Protein AF-0000000076711179 (afdb_homodimer)

Structure (mmCIF, N/CA/C/O backbone):
data_AF-0000000076711179-model_v1
#
loop_
_entity.id
_entity.type
_entity.pdbx_description
1 polymer 'BAR domain-containing protein'
#
loop_
_atom_site.group_PDB
_atom_site.id
_atom_site.type_symbol
_atom_site.label_atom_id
_atom_site.label_alt_id
_atom_site.label_comp_id
_atom_site.label_asym_id
_atom_site.label_entity_id
_atom_site.label_seq_id
_atom_site.pdbx_PDB_ins_code
_atom_site.Cartn_x
_atom_site.Cartn_y
_atom_site.Cartn_z
_atom_site.occupancy
_atom_site.B_iso_or_equiv
_atom_site.auth_seq_id
_atom_site.auth_comp_id
_atom_site.auth_asym_id
_atom_site.auth_atom_id
_atom_site.pdbx_PDB_model_num
ATOM 1 N N . MET A 1 1 ? -13.992 44.156 12.234 1 73.25 1 MET A N 1
ATOM 2 C CA . MET A 1 1 ? -12.758 43.438 12.578 1 73.25 1 MET A CA 1
ATOM 3 C C . MET A 1 1 ? -11.602 43.938 11.703 1 73.25 1 MET A C 1
ATOM 5 O O . MET A 1 1 ? -11.805 44.312 10.547 1 73.25 1 MET A O 1
ATOM 9 N N . ASN A 1 2 ? -10.422 44.125 12.219 1 85.12 2 ASN A N 1
ATOM 10 C CA . ASN A 1 2 ? -9.195 44.594 11.586 1 85.12 2 ASN A CA 1
ATOM 11 C C . ASN A 1 2 ? -8.781 43.688 10.414 1 85.12 2 ASN A C 1
ATOM 13 O O . ASN A 1 2 ? -8.875 42.469 10.5 1 85.12 2 ASN A O 1
ATOM 17 N N . PRO A 1 3 ? -8.703 44.281 9.242 1 90.44 3 PRO A N 1
ATOM 18 C CA . PRO A 1 3 ? -8.32 43.531 8.039 1 90.44 3 PRO A CA 1
ATOM 19 C C . PRO A 1 3 ? -7.133 42.625 8.281 1 90.44 3 PRO A C 1
ATOM 21 O O . PRO A 1 3 ? -7.074 41.531 7.703 1 90.44 3 PRO A O 1
ATOM 24 N N . GLU A 1 4 ? -6.277 43.031 9.109 1 91.69 4 GLU A N 1
ATOM 25 C CA . GLU A 1 4 ? -5.113 42.188 9.414 1 91.69 4 GLU A CA 1
ATOM 26 C C . GLU A 1 4 ? -5.523 40.906 10.125 1 91.69 4 GLU A C 1
ATOM 28 O O . GLU A 1 4 ? -4.961 39.844 9.859 1 91.69 4 GLU A O 1
ATOM 33 N N . PHE A 1 5 ? -6.453 41.062 10.984 1 93.5 5 PHE A N 1
ATOM 34 C CA . PHE A 1 5 ? -6.977 39.906 11.711 1 93.5 5 PHE A CA 1
ATOM 35 C C . PHE A 1 5 ? -7.621 38.906 10.75 1 93.5 5 PHE A C 1
ATOM 37 O O . PHE A 1 5 ? -7.363 37.719 10.836 1 93.5 5 PHE A O 1
ATOM 44 N N . ILE A 1 6 ? -8.367 39.375 9.812 1 93.12 6 ILE A N 1
ATOM 45 C CA . ILE A 1 6 ? -9.062 38.562 8.836 1 93.12 6 ILE A CA 1
ATOM 46 C C . ILE A 1 6 ? -8.039 37.812 7.973 1 93.12 6 ILE A C 1
ATOM 48 O O . ILE A 1 6 ? -8.211 36.625 7.672 1 93.12 6 ILE A O 1
ATOM 52 N N . GLU A 1 7 ? -7.047 38.469 7.605 1 95.38 7 GLU A N 1
ATOM 53 C CA . GLU A 1 7 ? -5.996 37.875 6.793 1 95.38 7 GLU A CA 1
ATOM 54 C C . GLU A 1 7 ? -5.285 36.75 7.547 1 95.38 7 GLU A C 1
ATOM 56 O O . GLU A 1 7 ? -4.965 35.719 6.969 1 95.38 7 GLU A O 1
ATOM 61 N N . LEU A 1 8 ? -5.047 37 8.852 1 95.94 8 LEU A N 1
ATOM 62 C CA . LEU A 1 8 ? -4.395 36 9.672 1 95.94 8 LEU A CA 1
ATOM 63 C C . LEU A 1 8 ? -5.254 34.75 9.773 1 95.94 8 LEU A C 1
ATOM 65 O O . LEU A 1 8 ? -4.742 33.625 9.695 1 95.94 8 LEU A O 1
ATOM 69 N N . VAL A 1 9 ? -6.504 34.938 9.906 1 95.81 9 VAL A N 1
ATOM 70 C CA . VAL A 1 9 ? -7.441 33.812 10.008 1 95.81 9 VAL A CA 1
ATOM 71 C C . VAL A 1 9 ? -7.453 33.031 8.695 1 95.81 9 VAL A C 1
ATOM 73 O O . VAL A 1 9 ? -7.383 31.812 8.703 1 95.81 9 VAL A O 1
ATOM 76 N N . GLU A 1 10 ? -7.52 33.719 7.629 1 96.38 10 GLU A N 1
ATOM 77 C CA . GLU A 1 10 ? -7.547 33.094 6.316 1 96.38 10 GLU A CA 1
ATOM 78 C C . GLU A 1 10 ? -6.266 32.281 6.062 1 96.38 10 GLU A C 1
ATOM 80 O O . GLU A 1 10 ? -6.312 31.188 5.516 1 96.38 10 GLU A O 1
ATOM 85 N N . ARG A 1 11 ? -5.172 32.844 6.445 1 96.62 11 ARG A N 1
ATOM 86 C CA . ARG A 1 11 ? -3.889 32.156 6.289 1 96.62 11 ARG A CA 1
ATOM 87 C C . ARG A 1 11 ? -3.848 30.875 7.105 1 96.62 11 ARG A C 1
ATOM 89 O O . ARG A 1 11 ? -3.352 29.844 6.633 1 96.62 11 ARG A O 1
ATOM 96 N N . TYR A 1 12 ? -4.344 31.016 8.258 1 97.06 12 TYR A N 1
ATOM 97 C CA . TYR A 1 12 ? -4.371 29.859 9.141 1 97.06 12 TYR A CA 1
ATOM 98 C C . TYR A 1 12 ? -5.242 28.75 8.562 1 97.06 12 TYR A C 1
ATOM 100 O O . TYR A 1 12 ? -4.848 27.578 8.555 1 97.06 12 TYR A O 1
ATOM 108 N N . ASP A 1 13 ? -6.352 29.094 8.031 1 96.62 13 ASP A N 1
ATOM 109 C CA . ASP A 1 13 ? -7.289 28.125 7.465 1 96.62 13 ASP A CA 1
ATOM 110 C C . ASP A 1 13 ? -6.746 27.531 6.168 1 96.62 13 ASP A C 1
ATOM 112 O O . ASP A 1 13 ? -6.898 26.328 5.914 1 96.62 13 ASP A O 1
ATOM 116 N N . THR A 1 14 ? -6.141 28.344 5.379 1 97.19 14 THR A N 1
ATOM 117 C CA . THR A 1 14 ? -5.543 27.859 4.141 1 97.19 14 THR A CA 1
ATOM 118 C C . THR A 1 14 ? -4.406 26.891 4.43 1 97.19 14 THR A C 1
ATOM 120 O O . THR A 1 14 ? -4.273 25.859 3.756 1 97.19 14 THR A O 1
ATOM 123 N N . TYR A 1 15 ? -3.65 27.219 5.453 1 97.88 15 TYR A N 1
ATOM 124 C CA . TYR A 1 15 ? -2.561 26.328 5.828 1 97.88 15 TYR A CA 1
ATOM 125 C C . TYR A 1 15 ? -3.1 24.984 6.32 1 97.88 15 TYR A C 1
ATOM 127 O O . TYR A 1 15 ? -2.518 23.938 6.043 1 97.88 15 TYR A O 1
ATOM 135 N N . LYS A 1 16 ? -4.176 25.078 7.047 1 97.25 16 LYS A N 1
ATOM 136 C CA . LYS A 1 16 ? -4.797 23.844 7.539 1 97.25 16 LYS A CA 1
ATOM 137 C C . LYS A 1 16 ? -5.156 22.906 6.391 1 97.25 16 LYS A C 1
ATOM 139 O O . LYS A 1 16 ? -4.93 21.703 6.473 1 97.25 16 LYS A O 1
ATOM 144 N N . GLN A 1 17 ? -5.699 23.422 5.371 1 96.25 17 GLN A N 1
ATOM 145 C CA . GLN A 1 17 ? -6.066 22.625 4.207 1 96.25 17 GLN A CA 1
ATOM 146 C C . GLN A 1 17 ? -4.84 21.984 3.566 1 96.25 17 GLN A C 1
ATOM 148 O O . GLN A 1 17 ? -4.863 20.812 3.201 1 96.25 17 GLN A O 1
ATOM 153 N N . CYS A 1 18 ? -3.84 22.766 3.482 1 97.19 18 CYS A N 1
ATOM 154 C CA . CYS A 1 18 ? -2.582 22.281 2.93 1 97.19 18 CYS A CA 1
ATOM 155 C C . CYS A 1 18 ? -1.985 21.188 3.807 1 97.19 18 CYS A C 1
ATOM 157 O O . CYS A 1 18 ? -1.61 20.125 3.311 1 97.19 18 CYS A O 1
ATOM 159 N N . ALA A 1 19 ? -1.938 21.453 5.082 1 97.25 19 ALA A N 1
ATOM 160 C CA . ALA A 1 19 ? -1.352 20.5 6.027 1 97.25 19 ALA A CA 1
ATOM 161 C C . ALA A 1 19 ? -2.143 19.203 6.059 1 97.25 19 ALA A C 1
ATOM 163 O O . ALA A 1 19 ? -1.56 18.109 6.16 1 97.25 19 ALA A O 1
ATOM 164 N N . ASP A 1 20 ? -3.465 19.312 5.938 1 95.19 20 ASP A N 1
ATOM 165 C CA . ASP A 1 20 ? -4.32 18.125 5.938 1 95.19 20 ASP A CA 1
ATOM 166 C C . ASP A 1 20 ? -4.008 17.234 4.746 1 95.19 20 ASP A C 1
ATOM 168 O O . ASP A 1 20 ? -3.896 16.016 4.891 1 95.19 20 ASP A O 1
ATOM 172 N N . ALA A 1 21 ? -3.908 17.812 3.635 1 96.12 21 ALA A N 1
ATOM 173 C CA . ALA A 1 21 ? -3.58 17.047 2.432 1 96.12 21 ALA A CA 1
ATOM 174 C C . ALA A 1 21 ? -2.207 16.391 2.555 1 96.12 21 ALA A C 1
ATOM 176 O O . ALA A 1 21 ? -2.025 15.242 2.158 1 96.12 21 ALA A O 1
ATOM 177 N N . LEU A 1 22 ? -1.311 17.109 3.092 1 97.5 22 LEU A N 1
ATOM 178 C CA . LEU A 1 22 ? 0.056 16.625 3.238 1 97.5 22 LEU A CA 1
ATOM 179 C C . LEU A 1 22 ? 0.104 15.422 4.176 1 97.5 22 LEU A C 1
ATOM 181 O O . LEU A 1 22 ? 0.748 14.414 3.867 1 97.5 22 LEU A O 1
ATOM 185 N N . ILE A 1 23 ? -0.563 15.508 5.238 1 94.94 23 ILE A N 1
ATOM 186 C CA . ILE A 1 23 ? -0.603 14.406 6.199 1 94.94 23 ILE A CA 1
ATOM 187 C C . ILE A 1 23 ? -1.194 13.164 5.535 1 94.94 23 ILE A C 1
ATOM 189 O O . ILE A 1 23 ? -0.671 12.062 5.699 1 94.94 23 ILE A O 1
ATOM 193 N N . ASP A 1 24 ? -2.27 13.406 4.848 1 93.38 24 ASP A N 1
ATOM 194 C CA . ASP A 1 24 ? -2.928 12.289 4.184 1 93.38 24 ASP A CA 1
ATOM 195 C C . ASP A 1 24 ? -1.976 11.586 3.219 1 93.38 24 ASP A C 1
ATOM 197 O O . ASP A 1 24 ? -1.928 10.352 3.174 1 93.38 24 ASP A O 1
ATOM 201 N N . ARG A 1 25 ? -1.213 12.359 2.488 1 96.5 25 ARG A N 1
ATOM 202 C CA . ARG A 1 25 ? -0.283 11.781 1.523 1 96.5 25 ARG A CA 1
ATOM 203 C C . ARG A 1 25 ? 0.866 11.07 2.229 1 96.5 25 ARG A C 1
ATOM 205 O O . ARG A 1 25 ? 1.283 9.984 1.812 1 96.5 25 ARG A O 1
ATOM 212 N N . LEU A 1 26 ? 1.363 11.672 3.268 1 96.44 26 LEU A N 1
ATOM 213 C CA . LEU A 1 26 ? 2.451 11.055 4.02 1 96.44 26 LEU A CA 1
ATOM 214 C C . LEU A 1 26 ? 2.004 9.734 4.637 1 96.44 26 LEU A C 1
ATOM 216 O O . LEU A 1 26 ? 2.725 8.734 4.566 1 96.44 26 LEU A O 1
ATOM 220 N N . GLU A 1 27 ? 0.837 9.711 5.16 1 92.5 27 GLU A N 1
ATOM 221 C CA . GLU A 1 27 ? 0.318 8.492 5.773 1 92.5 27 GLU A CA 1
ATOM 222 C C . GLU A 1 27 ? 0.064 7.414 4.723 1 92.5 27 GLU A C 1
ATOM 224 O O . GLU A 1 27 ? 0.275 6.23 4.984 1 92.5 27 GLU A O 1
ATOM 229 N N . THR A 1 28 ? -0.383 7.848 3.574 1 92.12 28 THR A N 1
ATOM 230 C CA . THR A 1 28 ? -0.615 6.898 2.492 1 92.12 28 THR A CA 1
ATOM 231 C C . THR A 1 28 ? 0.698 6.27 2.035 1 92.12 28 THR A C 1
ATOM 233 O O . THR A 1 28 ? 0.735 5.09 1.677 1 92.12 28 THR A O 1
ATOM 236 N N . CYS A 1 29 ? 1.765 7.059 2.059 1 93.75 29 CYS A N 1
ATOM 237 C CA . CYS A 1 29 ? 3.068 6.512 1.703 1 93.75 29 CYS A CA 1
ATOM 238 C C . CYS A 1 29 ? 3.57 5.551 2.775 1 93.75 29 CYS A C 1
ATOM 240 O O . CYS A 1 29 ? 4.277 4.59 2.471 1 93.75 29 CYS A O 1
ATOM 242 N N . LEU A 1 30 ? 3.182 5.832 4.023 1 92.5 30 LEU A N 1
ATOM 243 C CA . LEU A 1 30 ? 3.559 4.977 5.145 1 92.5 30 LEU A CA 1
ATOM 244 C C . LEU A 1 30 ? 2.809 3.65 5.094 1 92.5 30 LEU A C 1
ATOM 246 O O . LEU A 1 30 ? 3.387 2.594 5.359 1 92.5 30 LEU A O 1
ATOM 250 N N . GLN A 1 31 ? 1.546 3.783 4.816 1 89.75 31 GLN A N 1
ATOM 251 C CA . GLN A 1 31 ? 0.605 2.668 4.793 1 89.75 31 GLN A CA 1
ATOM 252 C C . GLN A 1 31 ? -0.383 2.807 3.641 1 89.75 31 GLN A C 1
ATOM 254 O O . GLN A 1 31 ? -1.295 3.635 3.693 1 89.75 31 GLN A O 1
ATOM 259 N N . GLN A 1 32 ? -0.15 1.961 2.684 1 84.12 32 GLN A N 1
ATOM 260 C CA . GLN A 1 32 ? -0.932 2.145 1.466 1 84.12 32 GLN A CA 1
ATOM 261 C C . GLN A 1 32 ? -2.281 1.437 1.566 1 84.12 32 GLN A C 1
ATOM 263 O O . GLN A 1 32 ? -3.162 1.649 0.731 1 84.12 32 GLN A O 1
ATOM 268 N N . ASP A 1 33 ? -2.367 0.521 2.541 1 83.75 33 ASP A N 1
ATOM 269 C CA . ASP A 1 33 ? -3.658 -0.12 2.777 1 83.75 33 ASP A CA 1
ATOM 270 C C . ASP A 1 33 ? -4.605 0.814 3.527 1 83.75 33 ASP A C 1
ATOM 272 O O . ASP A 1 33 ? -4.48 0.99 4.742 1 83.75 33 ASP A O 1
ATOM 276 N N . ARG A 1 34 ? -5.551 1.225 2.881 1 83.62 34 ARG A N 1
ATOM 277 C CA . ARG A 1 34 ? -6.445 2.24 3.424 1 83.62 34 ARG A CA 1
ATOM 278 C C . ARG A 1 34 ? -7.266 1.682 4.582 1 83.62 34 ARG A C 1
ATOM 280 O O . ARG A 1 34 ? -7.613 2.41 5.516 1 83.62 34 ARG A O 1
ATOM 287 N N . ALA A 1 35 ? -7.504 0.446 4.465 1 82.88 35 ALA A N 1
ATOM 288 C CA . ALA A 1 35 ? -8.297 -0.169 5.527 1 82.88 35 ALA A CA 1
ATOM 289 C C . ALA A 1 35 ? -7.547 -0.138 6.855 1 82.88 35 ALA A C 1
ATOM 291 O O . ALA A 1 35 ? -8.148 0.063 7.914 1 82.88 35 ALA A O 1
ATOM 292 N N . VAL A 1 36 ? -6.316 -0.248 6.812 1 85.38 36 VAL A N 1
ATOM 293 C CA . VAL A 1 36 ? -5.496 -0.222 8.016 1 85.38 36 VAL A CA 1
ATOM 294 C C . VAL A 1 36 ? -5.434 1.2 8.57 1 85.38 36 VAL A C 1
ATOM 296 O O . VAL A 1 36 ? -5.523 1.407 9.781 1 85.38 36 VAL A O 1
ATOM 299 N N . ILE A 1 37 ? -5.312 2.162 7.668 1 82.69 37 ILE A N 1
ATOM 300 C CA . ILE A 1 37 ? -5.246 3.562 8.07 1 82.69 37 ILE A CA 1
ATOM 301 C C . ILE A 1 37 ? -6.547 3.963 8.766 1 82.69 37 ILE A C 1
ATOM 303 O O . ILE A 1 37 ? -6.527 4.586 9.828 1 82.69 37 ILE A O 1
ATOM 307 N N . ILE A 1 38 ? -7.645 3.592 8.227 1 81.25 38 ILE A N 1
ATOM 308 C CA . ILE A 1 38 ? -8.961 3.963 8.734 1 81.25 38 ILE A CA 1
ATOM 309 C C . ILE A 1 38 ? -9.195 3.311 10.102 1 81.25 38 ILE A C 1
ATOM 311 O O . ILE A 1 38 ? -9.688 3.955 11.023 1 81.25 38 ILE A O 1
ATOM 315 N N . LYS A 1 39 ? -8.875 2.119 10.234 1 77.94 39 LYS A N 1
ATOM 316 C CA . LYS A 1 39 ? -9.023 1.41 11.508 1 77.94 39 LYS A CA 1
ATOM 317 C C . LYS A 1 39 ? -8.172 2.053 12.602 1 77.94 39 LYS A C 1
ATOM 319 O O . LYS A 1 39 ? -8.555 2.055 13.773 1 77.94 39 LYS A O 1
ATOM 324 N N . GLY A 1 40 ? -6.988 2.514 12.141 1 70.5 40 GLY A N 1
ATOM 325 C CA . GLY A 1 40 ? -6.09 3.139 13.094 1 70.5 40 GLY A CA 1
ATOM 326 C C . GLY A 1 40 ? -6.543 4.523 13.523 1 70.5 40 GLY A C 1
ATOM 327 O O . GLY A 1 40 ? -6.09 5.039 14.547 1 70.5 40 GLY A O 1
ATOM 328 N N . LYS A 1 41 ? -7.379 5.191 12.711 1 64.75 41 LYS A N 1
ATOM 329 C CA . LYS A 1 41 ? -7.863 6.531 13.031 1 64.75 41 LYS A CA 1
ATOM 330 C C . LYS A 1 41 ? -9.047 6.477 13.992 1 64.75 41 LYS A C 1
ATOM 332 O O . LYS A 1 41 ? -9.477 7.504 14.516 1 64.75 41 LYS A O 1
ATOM 337 N N . VAL A 1 42 ? -9.672 5.395 14.133 1 54.66 42 VAL A N 1
ATOM 338 C CA . VAL A 1 42 ? -10.828 5.301 15.008 1 54.66 42 VAL A CA 1
ATOM 339 C C . VAL A 1 42 ? -10.445 5.734 16.422 1 54.66 42 VAL A C 1
ATOM 341 O O . VAL A 1 42 ? -9.531 5.164 17.031 1 54.66 42 VAL A O 1
ATOM 344 N N . PRO A 1 43 ? -10.992 7.004 16.703 1 48.88 43 PRO A N 1
ATOM 345 C CA . PRO A 1 43 ? -10.742 7.48 18.062 1 48.88 43 PRO A CA 1
ATOM 346 C C . PRO A 1 43 ? -11.086 6.434 19.125 1 48.88 43 PRO A C 1
ATOM 348 O O . PRO A 1 43 ? -12.148 5.812 19.062 1 48.88 43 PRO A O 1
ATOM 351 N N . LEU A 1 44 ? -10.25 5.648 19.516 1 47.75 44 LEU A N 1
ATOM 352 C CA . LEU A 1 44 ? -10.664 4.934 20.719 1 47.75 44 LEU A CA 1
ATOM 353 C C . LEU A 1 44 ? -11.203 5.898 21.766 1 47.75 44 LEU A C 1
ATOM 355 O O . LEU A 1 44 ? -10.789 7.055 21.828 1 47.75 44 LEU A O 1
ATOM 359 N N . PRO A 1 45 ? -12.469 5.547 22.266 1 42.5 45 PRO A N 1
ATOM 360 C CA . PRO A 1 45 ? -13.023 6.438 23.297 1 42.5 45 PRO A CA 1
ATOM 361 C C . PRO A 1 45 ? -11.938 7.133 24.125 1 42.5 45 PRO A C 1
ATOM 363 O O . PRO A 1 45 ? -12.156 8.234 24.641 1 42.5 45 PRO A O 1
ATOM 366 N N . CYS A 1 46 ? -11.219 6.348 24.969 1 40.66 46 CYS A N 1
ATOM 367 C CA . CYS A 1 46 ? -10.328 7.016 25.906 1 40.66 46 CYS A CA 1
ATOM 368 C C . CYS A 1 46 ? -9.234 7.785 25.172 1 40.66 46 CYS A C 1
ATOM 370 O O . CYS A 1 46 ? -8.906 7.465 24.031 1 40.66 46 CYS A O 1
ATOM 372 N N . SER A 1 47 ? -8.414 8.695 25.844 1 41.72 47 SER A N 1
ATOM 373 C CA . SER A 1 47 ? -7.395 9.688 25.531 1 41.72 47 SER A CA 1
ATOM 374 C C . SER A 1 47 ? -6.52 9.227 24.359 1 41.72 47 SER A C 1
ATOM 376 O O . SER A 1 47 ? -6.422 9.906 23.344 1 41.72 47 SER A O 1
ATOM 378 N N . GLU A 1 48 ? -5.266 8.828 24.656 1 43.41 48 GLU A N 1
ATOM 379 C CA . GLU A 1 48 ? -3.924 8.68 24.109 1 43.41 48 GLU A CA 1
ATOM 380 C C . GLU A 1 48 ? -3.863 7.539 23.094 1 43.41 48 GLU A C 1
ATOM 382 O O . GLU A 1 48 ? -2.791 6.984 22.844 1 43.41 48 GLU A O 1
ATOM 387 N N . ALA A 1 49 ? -4.922 6.949 22.812 1 48.22 49 ALA A N 1
ATOM 388 C CA . ALA A 1 49 ? -4.77 5.637 22.188 1 48.22 49 ALA A CA 1
ATOM 389 C C . ALA A 1 49 ? -4.027 5.734 20.859 1 48.22 49 ALA A C 1
ATOM 391 O O . ALA A 1 49 ? -4.309 6.617 20.047 1 48.22 49 ALA A O 1
ATOM 392 N N . ILE A 1 50 ? -2.969 5.133 20.812 1 52.56 50 ILE A N 1
ATOM 393 C CA . ILE A 1 50 ? -1.953 5 19.781 1 52.56 50 ILE A CA 1
ATOM 394 C C . ILE A 1 50 ? -2.607 4.562 18.469 1 52.56 50 ILE A C 1
ATOM 396 O O . ILE A 1 50 ? -3.229 3.498 18.406 1 52.56 50 ILE A O 1
ATOM 400 N N . VAL A 1 51 ? -3.131 5.508 17.688 1 64.19 51 VAL A N 1
ATOM 401 C CA . VAL A 1 51 ? -3.521 5.242 16.297 1 64.19 51 VAL A CA 1
ATOM 402 C C . VAL A 1 51 ? -2.436 4.43 15.602 1 64.19 51 VAL A C 1
ATOM 404 O O . VAL A 1 51 ? -1.267 4.824 15.586 1 64.19 51 VAL A O 1
ATOM 407 N N . HIS A 1 52 ? -2.773 3.18 15.469 1 73.69 52 HIS A N 1
ATOM 408 C CA . HIS A 1 52 ? -1.846 2.256 14.828 1 73.69 52 HIS A CA 1
ATOM 409 C C . HIS A 1 52 ? -1.873 2.418 13.312 1 73.69 52 HIS A C 1
ATOM 411 O O . HIS A 1 52 ? -2.943 2.574 12.719 1 73.69 52 HIS A O 1
ATOM 417 N N . VAL A 1 53 ? -0.756 2.598 12.789 1 80.38 53 VAL A N 1
ATOM 418 C CA . VAL A 1 53 ? -0.613 2.703 11.344 1 80.38 53 VAL A CA 1
ATOM 419 C C . VAL A 1 53 ? -0.091 1.384 10.781 1 80.38 53 VAL A C 1
ATOM 421 O O . VAL A 1 53 ? -0.171 1.144 9.57 1 80.38 53 VAL A O 1
ATOM 424 N N . ASP A 1 54 ? 0.272 0.505 11.711 1 85.25 54 ASP A N 1
ATOM 425 C CA . ASP A 1 54 ? 0.776 -0.788 11.258 1 85.25 54 ASP A CA 1
ATOM 426 C C . ASP A 1 54 ? -0.323 -1.847 11.289 1 85.25 54 ASP A C 1
ATOM 428 O O . ASP A 1 54 ? -1.311 -1.704 12.016 1 85.25 54 ASP A O 1
ATOM 432 N N . ALA A 1 55 ? -0.171 -2.846 10.516 1 86.88 55 ALA A N 1
ATOM 433 C CA . ALA A 1 55 ? -1.151 -3.926 10.414 1 86.88 55 ALA A CA 1
ATOM 434 C C . ALA A 1 55 ? -1.099 -4.828 11.641 1 86.88 55 ALA A C 1
ATOM 436 O O . ALA A 1 55 ? -0.079 -4.887 12.336 1 86.88 55 ALA A O 1
ATOM 437 N N . GLU A 1 56 ? -2.186 -5.52 11.898 1 89.06 56 GLU A N 1
ATOM 438 C CA . GLU A 1 56 ? -2.215 -6.512 12.969 1 89.06 56 GLU A CA 1
ATOM 439 C C . GLU A 1 56 ? -1.218 -7.637 12.703 1 89.06 56 GLU A C 1
ATOM 441 O O . GLU A 1 56 ? -0.838 -7.883 11.562 1 89.06 56 GLU A O 1
ATOM 446 N N . PRO A 1 57 ? -0.839 -8.289 13.781 1 89.69 57 PRO A N 1
ATOM 447 C CA . PRO A 1 57 ? 0.072 -9.414 13.586 1 89.69 57 PRO A CA 1
ATOM 448 C C . PRO A 1 57 ? -0.463 -10.438 12.578 1 89.69 57 PRO A C 1
ATOM 450 O O . PRO A 1 57 ? -1.64 -10.797 12.633 1 89.69 57 PRO A O 1
ATOM 453 N N . GLY A 1 58 ? 0.395 -10.797 11.664 1 91.81 58 GLY A N 1
ATOM 454 C CA . GLY A 1 58 ? 0.022 -11.781 10.664 1 91.81 58 GLY A CA 1
ATOM 455 C C . GLY A 1 58 ? -0.655 -11.172 9.453 1 91.81 58 GLY A C 1
ATOM 456 O O . GLY A 1 58 ? -0.901 -11.859 8.461 1 91.81 58 GLY A O 1
ATOM 457 N N . GLU A 1 59 ? -0.914 -9.867 9.5 1 91.06 59 GLU A N 1
ATOM 458 C CA . GLU A 1 59 ? -1.698 -9.242 8.438 1 91.06 59 GLU A CA 1
ATOM 459 C C . GLU A 1 59 ? -0.823 -8.359 7.555 1 91.06 59 GLU A C 1
ATOM 461 O O . GLU A 1 59 ? -1.266 -7.898 6.5 1 91.06 59 GLU A O 1
ATOM 466 N N . ASN A 1 60 ? 0.391 -8.18 8.008 1 92.81 60 ASN A N 1
ATOM 467 C CA . ASN A 1 60 ? 1.348 -7.473 7.16 1 92.81 60 ASN A CA 1
ATOM 468 C C . ASN A 1 60 ? 1.592 -8.211 5.852 1 92.81 60 ASN A C 1
ATOM 470 O O . ASN A 1 60 ? 1.703 -9.445 5.836 1 92.81 60 ASN A O 1
ATOM 474 N N . PRO A 1 61 ? 1.672 -7.469 4.777 1 94 61 PRO A N 1
ATOM 475 C CA . PRO A 1 61 ? 1.824 -8.117 3.477 1 94 61 PRO A CA 1
ATOM 476 C C . PRO A 1 61 ? 3.002 -9.094 3.438 1 94 61 PRO A C 1
ATOM 478 O O . PRO A 1 61 ? 2.9 -10.164 2.838 1 94 61 PRO A O 1
ATOM 481 N N . TYR A 1 62 ? 4.082 -8.781 4.109 1 96.94 62 TYR A N 1
ATOM 482 C CA . TYR A 1 62 ? 5.254 -9.648 4.09 1 96.94 62 TYR A CA 1
ATOM 483 C C . TYR A 1 62 ? 5.055 -10.859 4.988 1 96.94 62 TYR A C 1
ATOM 485 O O . TYR A 1 62 ? 5.598 -11.938 4.727 1 96.94 62 TYR A O 1
ATOM 493 N N . GLU A 1 63 ? 4.293 -10.664 6.035 1 97.06 63 GLU A N 1
ATOM 494 C CA . GLU A 1 63 ? 3.959 -11.812 6.867 1 97.06 63 GLU A CA 1
ATOM 495 C C . GLU A 1 63 ? 3.064 -12.797 6.117 1 97.06 63 GLU A C 1
ATOM 497 O O . GLU A 1 63 ? 3.27 -14.008 6.191 1 97.06 63 GLU A O 1
ATOM 502 N N . LYS A 1 64 ? 2.102 -12.258 5.438 1 96.94 64 LYS A N 1
ATOM 503 C CA . LYS A 1 64 ? 1.23 -13.094 4.621 1 96.94 64 LYS A CA 1
ATOM 504 C C . LYS A 1 64 ? 2.018 -13.789 3.512 1 96.94 64 LYS A C 1
ATOM 506 O O . LYS A 1 64 ? 1.765 -14.953 3.201 1 96.94 64 LYS A O 1
ATOM 511 N N . LEU A 1 65 ? 2.934 -13.055 2.977 1 98.06 65 LEU A N 1
ATOM 512 C CA . LEU A 1 65 ? 3.787 -13.633 1.945 1 98.06 65 LEU A CA 1
ATOM 513 C C . LEU A 1 65 ? 4.625 -14.773 2.51 1 98.06 65 LEU A C 1
ATOM 515 O O . LEU A 1 65 ? 4.738 -15.828 1.889 1 98.06 65 LEU A O 1
ATOM 519 N N . ALA A 1 66 ? 5.191 -14.539 3.68 1 98.31 66 ALA A N 1
ATOM 520 C CA . ALA A 1 66 ? 5.977 -15.594 4.324 1 98.31 66 ALA A CA 1
ATOM 521 C C . ALA A 1 66 ? 5.152 -16.859 4.496 1 98.31 66 ALA A C 1
ATOM 523 O O . ALA A 1 66 ? 5.645 -17.969 4.25 1 98.31 66 ALA A O 1
ATOM 524 N N . SER A 1 67 ? 3.91 -16.703 4.84 1 97.88 67 SER A N 1
ATOM 525 C CA . SER A 1 67 ? 3.025 -17.844 5.039 1 97.88 67 SER A CA 1
ATOM 526 C C . SER A 1 67 ? 2.773 -18.578 3.73 1 97.88 67 SER A C 1
ATOM 528 O O . SER A 1 67 ? 2.805 -19.812 3.691 1 97.88 67 SER A O 1
ATOM 530 N N . SER A 1 68 ? 2.504 -17.844 2.697 1 98.19 68 SER A N 1
ATOM 531 C CA . SER A 1 68 ? 2.256 -18.453 1.398 1 98.19 68 SER A CA 1
ATOM 532 C C . SER A 1 68 ? 3.514 -19.125 0.857 1 98.19 68 SER A C 1
ATOM 534 O O . SER A 1 68 ? 3.438 -20.188 0.226 1 98.19 68 SER A O 1
ATOM 536 N N . LEU A 1 69 ? 4.668 -18.578 1.114 1 98.44 69 LEU A N 1
ATOM 537 C CA . LEU A 1 69 ? 5.934 -19.172 0.708 1 98.44 69 LEU A CA 1
ATOM 538 C C . LEU A 1 69 ? 6.188 -20.469 1.455 1 98.44 69 LEU A C 1
ATOM 540 O O . LEU A 1 69 ? 6.738 -21.422 0.892 1 98.44 69 LEU A O 1
ATOM 544 N N . ALA A 1 70 ? 5.789 -20.406 2.701 1 98.19 70 ALA A N 1
ATOM 545 C CA . ALA A 1 70 ? 5.945 -21.625 3.492 1 98.19 70 ALA A CA 1
ATOM 546 C C . ALA A 1 70 ? 5.141 -22.781 2.893 1 98.19 70 ALA A C 1
ATOM 548 O O . ALA A 1 70 ? 5.617 -23.922 2.846 1 98.19 70 ALA A O 1
ATOM 549 N N . LEU A 1 71 ? 3.959 -22.484 2.455 1 97.75 71 LEU A N 1
ATOM 550 C CA . LEU A 1 71 ? 3.152 -23.5 1.793 1 97.75 71 LEU A CA 1
ATOM 551 C C . LEU A 1 71 ? 3.785 -23.922 0.472 1 97.75 71 LEU A C 1
ATOM 553 O O . LEU A 1 71 ? 3.852 -25.125 0.163 1 97.75 71 LEU A O 1
ATOM 557 N N . PHE A 1 72 ? 4.254 -23 -0.272 1 98.12 72 PHE A N 1
ATOM 558 C CA . PHE A 1 72 ? 4.922 -23.266 -1.54 1 98.12 72 PHE A CA 1
ATOM 559 C C . PHE A 1 72 ? 6.133 -24.172 -1.335 1 98.12 72 PHE A C 1
ATOM 561 O O . PHE A 1 72 ? 6.387 -25.062 -2.135 1 98.12 72 PHE A O 1
ATOM 568 N N . TYR A 1 73 ? 6.805 -23.906 -0.271 1 97.69 73 TYR A N 1
ATOM 569 C CA . TYR A 1 73 ? 7.969 -24.672 0.149 1 97.69 73 TYR A CA 1
ATOM 570 C C . TYR A 1 73 ? 7.648 -26.172 0.196 1 97.69 73 TYR A C 1
ATOM 572 O O . TYR A 1 73 ? 8.445 -26.984 -0.26 1 97.69 73 TYR A O 1
ATOM 580 N N . THR A 1 74 ? 6.527 -26.547 0.61 1 97 74 THR A N 1
ATOM 581 C CA . THR A 1 74 ? 6.164 -27.953 0.792 1 97 74 THR A CA 1
ATOM 582 C C . THR A 1 74 ? 5.918 -28.625 -0.554 1 97 74 THR A C 1
ATOM 584 O O . THR A 1 74 ? 5.898 -29.844 -0.643 1 97 74 THR A O 1
ATOM 587 N N . HIS A 1 75 ? 5.801 -27.844 -1.581 1 97.06 75 HIS A N 1
ATOM 588 C CA . HIS A 1 75 ? 5.504 -28.391 -2.898 1 97.06 75 HIS A CA 1
ATOM 589 C C . HIS A 1 75 ? 6.777 -28.562 -3.727 1 97.06 75 HIS A C 1
ATOM 591 O O . HIS A 1 75 ? 6.738 -29.125 -4.824 1 97.06 75 HIS A O 1
ATOM 597 N N . LEU A 1 76 ? 7.879 -28.125 -3.207 1 96.5 76 LEU A N 1
ATOM 598 C CA . LEU A 1 76 ? 9.125 -28.172 -3.961 1 96.5 76 LEU A CA 1
ATOM 599 C C . LEU A 1 76 ? 9.992 -29.344 -3.51 1 96.5 76 LEU A C 1
ATOM 601 O O . LEU A 1 76 ? 9.883 -29.797 -2.367 1 96.5 76 LEU A O 1
ATOM 605 N N . PRO A 1 77 ? 10.75 -29.812 -4.43 1 94.94 77 PRO A N 1
ATOM 606 C CA . PRO A 1 77 ? 11.719 -30.828 -4.004 1 94.94 77 PRO A CA 1
ATOM 607 C C . PRO A 1 77 ? 12.758 -30.266 -3.035 1 94.94 77 PRO A C 1
ATOM 609 O O . PRO A 1 77 ? 13.023 -29.062 -3.027 1 94.94 77 PRO A O 1
ATOM 612 N N . THR A 1 78 ? 13.383 -31.078 -2.273 1 94.62 78 THR A N 1
ATOM 613 C CA . THR A 1 78 ? 14.258 -30.719 -1.161 1 94.62 78 THR A CA 1
ATOM 614 C C . THR A 1 78 ? 15.445 -29.906 -1.653 1 94.62 78 THR A C 1
ATOM 616 O O . THR A 1 78 ? 15.922 -29 -0.956 1 94.62 78 THR A O 1
ATOM 619 N N . ASP A 1 79 ? 15.844 -30.188 -2.838 1 93.12 79 ASP A N 1
ATOM 620 C CA . ASP A 1 79 ? 17.047 -29.516 -3.357 1 93.12 79 ASP A CA 1
ATOM 621 C C . ASP A 1 79 ? 16.734 -28.062 -3.736 1 93.12 79 ASP A C 1
ATOM 623 O O . ASP A 1 79 ? 17.656 -27.297 -4.004 1 93.12 79 ASP A O 1
ATOM 627 N N . ARG A 1 80 ? 15.438 -27.719 -3.707 1 92.94 80 ARG A N 1
ATOM 628 C CA . ARG A 1 80 ? 15.039 -26.375 -4.062 1 92.94 80 ARG A CA 1
ATOM 629 C C . ARG A 1 80 ? 14.555 -25.609 -2.836 1 92.94 80 ARG A C 1
ATOM 631 O O . ARG A 1 80 ? 14.062 -24.484 -2.953 1 92.94 80 ARG A O 1
ATOM 638 N N . HIS A 1 81 ? 14.766 -26.078 -1.698 1 95.62 81 HIS A N 1
ATOM 639 C CA . HIS A 1 81 ? 14.195 -25.531 -0.474 1 95.62 81 HIS A CA 1
ATOM 640 C C . HIS A 1 81 ? 14.984 -24.312 0 1 95.62 81 HIS A C 1
ATOM 642 O O . HIS A 1 81 ? 14.422 -23.406 0.617 1 95.62 81 HIS A O 1
ATOM 648 N N . ALA A 1 82 ? 16.219 -24.297 -0.303 1 95.69 82 ALA A N 1
ATOM 649 C CA . ALA A 1 82 ? 17.109 -23.281 0.283 1 95.69 82 ALA A CA 1
ATOM 650 C C . ALA A 1 82 ? 16.672 -21.875 -0.119 1 95.69 82 ALA A C 1
ATOM 652 O O . ALA A 1 82 ? 16.578 -20.984 0.728 1 95.69 82 ALA A O 1
ATOM 653 N N . SER A 1 83 ? 16.406 -21.672 -1.396 1 95.56 83 SER A N 1
ATOM 654 C CA . SER A 1 83 ? 16.031 -20.359 -1.893 1 95.56 83 SER A CA 1
ATOM 655 C C . SER A 1 83 ? 14.719 -19.891 -1.276 1 95.56 83 SER A C 1
ATOM 657 O O . SER A 1 83 ? 14.586 -18.719 -0.894 1 95.56 83 SER A O 1
ATOM 659 N N . ILE A 1 84 ? 13.82 -20.797 -1.088 1 97.75 84 ILE A N 1
ATOM 660 C CA . ILE A 1 84 ? 12.5 -20.438 -0.577 1 97.75 84 ILE A CA 1
ATOM 661 C C . ILE A 1 84 ? 12.586 -20.188 0.926 1 97.75 84 ILE A C 1
ATOM 663 O O . ILE A 1 84 ? 11.938 -19.266 1.441 1 97.75 84 ILE A O 1
ATOM 667 N N . LEU A 1 85 ? 13.398 -20.938 1.562 1 97.75 85 LEU A N 1
ATOM 668 C CA . LEU A 1 85 ? 13.609 -20.703 2.986 1 97.75 85 LEU A CA 1
ATOM 669 C C . LEU A 1 85 ? 14.219 -19.328 3.225 1 97.75 85 LEU A C 1
ATOM 671 O O . LEU A 1 85 ? 13.828 -18.625 4.16 1 97.75 85 LEU A O 1
ATOM 675 N N . ALA A 1 86 ? 15.109 -18.984 2.393 1 98 86 ALA A N 1
ATOM 676 C CA . ALA A 1 86 ? 15.711 -17.656 2.467 1 98 86 ALA A CA 1
ATOM 677 C C . ALA A 1 86 ? 14.672 -16.562 2.232 1 98 86 ALA A C 1
ATOM 679 O O . ALA A 1 86 ? 14.656 -15.547 2.932 1 98 86 ALA A O 1
ATOM 680 N N . ALA A 1 87 ? 13.82 -16.812 1.298 1 98.19 87 ALA A N 1
ATOM 681 C CA . ALA A 1 87 ? 12.773 -15.852 0.984 1 98.19 87 ALA A CA 1
ATOM 682 C C . ALA A 1 87 ? 11.797 -15.703 2.15 1 98.19 87 ALA A C 1
ATOM 684 O O . ALA A 1 87 ? 11.344 -14.594 2.451 1 98.19 87 ALA A O 1
ATOM 685 N N . ILE A 1 88 ? 11.477 -16.812 2.787 1 98.25 88 ILE A N 1
ATOM 686 C CA . ILE A 1 88 ? 10.594 -16.797 3.953 1 98.25 88 ILE A CA 1
ATOM 687 C C . ILE A 1 88 ? 11.227 -15.953 5.062 1 98.25 88 ILE A C 1
ATOM 689 O O . ILE A 1 88 ? 10.578 -15.078 5.633 1 98.25 88 ILE A O 1
ATOM 693 N N . SER A 1 89 ? 12.469 -16.188 5.281 1 97.75 89 SER A N 1
ATOM 694 C CA . SER A 1 89 ? 13.18 -15.453 6.324 1 97.75 89 SER A CA 1
ATOM 695 C C . SER A 1 89 ? 13.273 -13.969 6 1 97.75 89 SER A C 1
ATOM 697 O O . SER A 1 89 ? 13.031 -13.125 6.863 1 97.75 89 SER A O 1
ATOM 699 N N . ALA A 1 90 ? 13.609 -13.68 4.801 1 98.12 90 ALA A N 1
ATOM 700 C CA . ALA A 1 90 ? 13.688 -12.289 4.363 1 98.12 90 ALA A CA 1
ATOM 701 C C . ALA A 1 90 ? 12.336 -11.586 4.527 1 98.12 90 ALA A C 1
ATOM 703 O O . ALA A 1 90 ? 12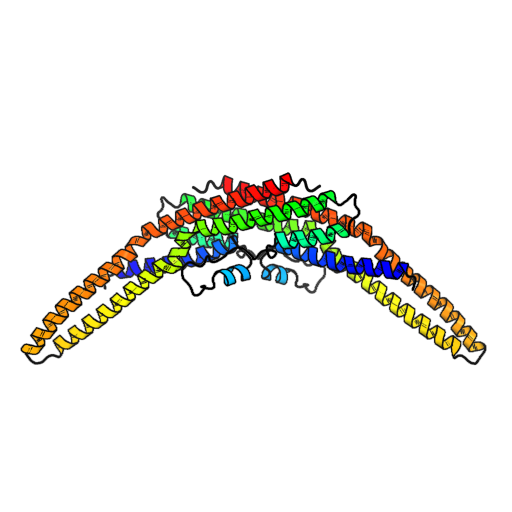.281 -10.43 4.945 1 98.12 90 ALA A O 1
ATOM 704 N N . SER A 1 91 ? 11.266 -12.32 4.18 1 98.25 91 SER A N 1
ATOM 705 C CA . SER A 1 91 ? 9.93 -11.766 4.297 1 98.25 91 SER A CA 1
ATOM 706 C C . SER A 1 91 ? 9.609 -11.383 5.742 1 98.25 91 SER A C 1
ATOM 708 O O . SER A 1 91 ? 9.039 -10.328 6 1 98.25 91 SER A O 1
ATOM 710 N N . LYS A 1 92 ? 10 -12.211 6.621 1 97.56 92 LYS A N 1
ATOM 711 C CA . LYS A 1 92 ? 9.75 -11.945 8.039 1 97.56 92 LYS A CA 1
ATOM 712 C C . LYS A 1 92 ? 10.531 -10.727 8.516 1 97.56 92 LYS A C 1
ATOM 714 O O . LYS A 1 92 ? 10 -9.906 9.266 1 97.56 92 LYS A O 1
ATOM 719 N N . VAL A 1 93 ? 11.75 -10.625 8.094 1 98.25 93 VAL A N 1
ATOM 720 C CA . VAL A 1 93 ? 12.57 -9.469 8.461 1 98.25 93 VAL A CA 1
ATOM 721 C C . VAL A 1 93 ? 11.969 -8.195 7.867 1 98.25 93 VAL A C 1
ATOM 723 O O . VAL A 1 93 ? 11.867 -7.176 8.547 1 98.25 93 VAL A O 1
ATOM 726 N N . LEU A 1 94 ? 11.555 -8.305 6.609 1 98.12 94 LEU A N 1
ATOM 727 C CA . LEU A 1 94 ? 10.977 -7.148 5.938 1 98.12 94 LEU A CA 1
ATOM 728 C C . LEU A 1 94 ? 9.703 -6.691 6.641 1 98.12 94 LEU A C 1
ATOM 730 O O . LEU A 1 94 ? 9.422 -5.496 6.711 1 98.12 94 LEU A O 1
ATOM 734 N N . ALA A 1 95 ? 8.938 -7.668 7.133 1 97.5 95 ALA A N 1
ATOM 735 C CA . ALA A 1 95 ? 7.73 -7.316 7.879 1 97.5 95 ALA A CA 1
ATOM 736 C C . ALA A 1 95 ? 8.07 -6.453 9.086 1 97.5 95 ALA A C 1
ATOM 738 O O . ALA A 1 95 ? 7.398 -5.445 9.344 1 97.5 95 ALA A O 1
ATOM 739 N N . ASN A 1 96 ? 9.094 -6.789 9.758 1 97.25 96 ASN A N 1
ATOM 740 C CA . ASN A 1 96 ? 9.516 -6.027 10.93 1 97.25 96 ASN A CA 1
ATOM 741 C C . ASN A 1 96 ? 10.047 -4.652 10.547 1 97.25 96 ASN A C 1
ATOM 743 O O . ASN A 1 96 ? 9.75 -3.656 11.211 1 97.25 96 ASN A O 1
ATOM 747 N N . VAL A 1 97 ? 10.852 -4.641 9.516 1 97.75 97 VAL A N 1
ATOM 748 C CA . VAL A 1 97 ? 11.406 -3.381 9.031 1 97.75 97 VAL A CA 1
ATOM 749 C C . VAL A 1 97 ? 10.281 -2.438 8.625 1 97.75 97 VAL A C 1
ATOM 751 O O . VAL A 1 97 ? 10.312 -1.246 8.945 1 97.75 97 VAL A O 1
ATOM 754 N N . GLN A 1 98 ? 9.305 -2.996 7.969 1 96.44 98 GLN A N 1
ATOM 755 C CA . GLN A 1 98 ? 8.172 -2.186 7.531 1 96.44 98 GLN A CA 1
ATOM 756 C C . GLN A 1 98 ? 7.367 -1.674 8.719 1 96.44 98 GLN A C 1
ATOM 758 O O . GLN A 1 98 ? 6.949 -0.515 8.742 1 96.44 98 GLN A O 1
ATOM 763 N N . ARG A 1 99 ? 7.152 -2.473 9.695 1 94.88 99 ARG A N 1
ATOM 764 C CA . ARG A 1 99 ? 6.453 -2.051 10.906 1 94.88 99 ARG A CA 1
ATOM 765 C C . ARG A 1 99 ? 7.203 -0.921 11.602 1 94.88 99 ARG A C 1
ATOM 767 O O . ARG A 1 99 ? 6.59 0.056 12.039 1 94.88 99 ARG A O 1
ATOM 774 N N . ASP A 1 100 ? 8.461 -1.066 11.703 1 95.69 100 ASP A N 1
ATOM 775 C CA . ASP A 1 100 ? 9.281 -0.034 12.32 1 95.69 100 ASP A CA 1
ATOM 776 C C . ASP A 1 100 ? 9.164 1.289 11.57 1 95.69 100 ASP A C 1
ATOM 778 O O . ASP A 1 100 ? 9.055 2.352 12.18 1 95.69 100 ASP A O 1
ATOM 782 N N . PHE A 1 101 ? 9.227 1.163 10.281 1 97 101 PHE A N 1
ATOM 783 C CA . PHE A 1 101 ? 9.086 2.357 9.453 1 97 101 PHE A CA 1
ATOM 784 C C . PHE A 1 101 ? 7.734 3.02 9.695 1 97 101 PHE A C 1
ATOM 786 O O . PHE A 1 101 ? 7.652 4.242 9.844 1 97 101 PHE A O 1
ATOM 793 N N . GLN A 1 102 ? 6.676 2.195 9.734 1 94.56 102 GLN A N 1
ATOM 794 C CA . GLN A 1 102 ? 5.328 2.723 9.914 1 94.56 102 GLN A CA 1
ATOM 795 C C . GLN A 1 102 ? 5.188 3.412 11.273 1 94.56 102 GLN A C 1
ATOM 797 O O . GLN A 1 102 ? 4.637 4.512 11.359 1 94.56 102 GLN A O 1
ATOM 802 N N . ILE A 1 103 ? 5.77 2.865 12.258 1 92.94 103 ILE A N 1
ATOM 803 C CA . ILE A 1 103 ? 5.699 3.418 13.609 1 92.94 103 ILE A CA 1
ATOM 804 C C . ILE A 1 103 ? 6.547 4.684 13.688 1 92.94 103 ILE A C 1
ATOM 806 O O . ILE A 1 103 ? 6.066 5.738 14.117 1 92.94 103 ILE A O 1
ATOM 810 N N . ASN A 1 104 ? 7.785 4.598 13.219 1 96.12 104 ASN A N 1
ATOM 811 C CA . ASN A 1 104 ? 8.703 5.73 13.312 1 96.12 104 ASN A CA 1
ATOM 812 C C . ASN A 1 104 ? 8.312 6.844 12.344 1 96.12 104 ASN A C 1
ATOM 814 O O . ASN A 1 104 ? 8.5 8.023 12.648 1 96.12 104 ASN A O 1
ATOM 818 N N . GLY A 1 105 ? 7.848 6.422 11.156 1 96.06 105 GLY A N 1
ATOM 819 C CA . GLY A 1 105 ? 7.371 7.418 10.211 1 96.06 105 GLY A CA 1
ATOM 820 C C . GLY A 1 105 ? 6.203 8.234 10.734 1 96.06 105 GLY A C 1
ATOM 821 O O . GLY A 1 105 ? 6.152 9.445 10.547 1 96.06 105 GLY A O 1
ATOM 822 N N . ARG A 1 106 ? 5.293 7.523 11.398 1 93.56 106 ARG A N 1
ATOM 823 C CA . ARG A 1 106 ? 4.156 8.227 11.992 1 93.56 106 ARG A CA 1
ATOM 824 C C . ARG A 1 106 ? 4.609 9.148 13.117 1 93.56 106 ARG A C 1
ATOM 826 O O . ARG A 1 106 ? 4.086 10.258 13.273 1 93.56 106 ARG A O 1
ATOM 833 N N . LYS A 1 107 ? 5.5 8.695 13.922 1 94.62 107 LYS A N 1
ATOM 834 C CA . LYS A 1 107 ? 6.074 9.523 14.977 1 94.62 107 LYS A CA 1
ATOM 835 C C . LYS A 1 107 ? 6.762 10.758 14.391 1 94.62 107 LYS A C 1
ATOM 837 O O . LYS A 1 107 ? 6.68 11.844 14.961 1 94.62 107 LYS A O 1
ATOM 842 N N . ALA A 1 108 ? 7.449 10.602 13.281 1 97.31 108 ALA A N 1
ATOM 843 C CA . ALA A 1 108 ? 8.188 11.68 12.641 1 97.31 108 ALA A CA 1
ATOM 844 C C . ALA A 1 108 ? 7.258 12.82 12.242 1 97.31 108 ALA A C 1
ATOM 846 O O . ALA A 1 108 ? 7.664 13.992 12.234 1 97.31 108 ALA A O 1
ATOM 847 N N . ILE A 1 109 ? 5.969 12.5 11.961 1 96.56 109 ILE A N 1
ATOM 848 C CA . ILE A 1 109 ? 5.07 13.555 11.492 1 96.56 109 ILE A CA 1
ATOM 849 C C . ILE A 1 109 ? 4.098 13.938 12.602 1 96.56 109 ILE A C 1
ATOM 851 O O . ILE A 1 109 ? 2.961 14.328 12.328 1 96.56 109 ILE A O 1
ATOM 855 N N . ARG A 1 110 ? 4.543 13.859 13.859 1 95.38 110 ARG A N 1
ATOM 856 C CA . ARG A 1 110 ? 3.691 14.039 15.031 1 95.38 110 ARG A CA 1
ATOM 857 C C . ARG A 1 110 ? 3.16 15.469 15.102 1 95.38 110 ARG A C 1
ATOM 859 O O . ARG A 1 110 ? 2.02 15.695 15.508 1 95.38 110 ARG A O 1
ATOM 866 N N . HIS A 1 111 ? 3.982 16.453 14.797 1 96.62 111 HIS A N 1
ATOM 867 C CA . HIS A 1 111 ? 3.506 17.828 14.898 1 96.62 111 HIS A CA 1
ATOM 868 C C . HIS A 1 111 ? 2.455 18.125 13.836 1 96.62 111 HIS A C 1
ATOM 870 O O . HIS A 1 111 ? 1.493 18.844 14.094 1 96.62 111 HIS A O 1
ATOM 876 N N . LEU A 1 112 ? 2.666 17.562 12.664 1 96.44 112 LEU A N 1
ATOM 877 C CA . LEU A 1 112 ? 1.65 17.688 11.625 1 96.44 112 LEU A CA 1
ATOM 878 C C . LEU A 1 112 ? 0.331 17.078 12.078 1 96.44 112 LEU A C 1
ATOM 880 O O . LEU A 1 112 ? -0.729 17.688 11.93 1 96.44 112 LEU A O 1
ATOM 884 N N . ARG A 1 113 ? 0.496 15.953 12.664 1 92.56 113 ARG A N 1
ATOM 885 C CA . ARG A 1 113 ? -0.693 15.25 13.133 1 92.56 113 ARG A CA 1
ATOM 886 C C . ARG A 1 113 ? -1.363 16 14.273 1 92.56 113 ARG A C 1
ATOM 888 O O . ARG A 1 113 ? -2.592 16.062 14.352 1 92.56 113 ARG A O 1
ATOM 895 N N . ARG A 1 114 ? -0.633 16.578 15.125 1 92.69 114 ARG A N 1
ATOM 896 C CA . ARG A 1 114 ? -1.154 17.328 16.25 1 92.69 114 ARG A CA 1
ATOM 897 C C . ARG A 1 114 ? -1.876 18.594 15.781 1 92.69 114 ARG A C 1
ATOM 899 O O . ARG A 1 114 ? -2.883 19 16.375 1 92.69 114 ARG A O 1
ATOM 906 N N . PHE A 1 115 ? -1.285 19.234 14.781 1 94.44 115 PHE A N 1
ATOM 907 C CA . PHE A 1 115 ? -1.927 20.422 14.234 1 94.44 115 PHE A CA 1
ATOM 908 C C . PHE A 1 115 ? -3.355 20.125 13.805 1 94.44 115 PHE A C 1
ATOM 910 O O . PHE A 1 115 ? -4.277 20.875 14.109 1 94.44 115 PHE A O 1
ATOM 917 N N . PHE A 1 116 ? -3.506 19 13.18 1 83.44 116 PHE A N 1
ATOM 918 C CA . PHE A 1 116 ? -4.789 18.531 12.672 1 83.44 116 PHE A CA 1
ATOM 919 C C . PHE A 1 116 ? -5.75 18.219 13.812 1 83.44 116 PHE A C 1
ATOM 921 O O . PHE A 1 116 ? -6.898 18.672 13.805 1 83.44 116 PHE A O 1
ATOM 928 N N . ALA A 1 117 ? -5.25 17.688 14.852 1 83 117 ALA A N 1
ATOM 929 C CA . ALA A 1 117 ? -6.109 17.094 15.875 1 83 117 ALA A CA 1
ATOM 930 C C . ALA A 1 117 ? -6.348 18.078 17.016 1 83 117 ALA A C 1
ATOM 932 O O . ALA A 1 117 ? -7.402 18.047 17.656 1 83 117 ALA A O 1
ATOM 933 N N . VAL A 1 118 ? -5.371 18.922 17.234 1 89.56 118 VAL A N 1
ATOM 934 C CA . VAL A 1 118 ? -5.43 19.641 18.5 1 89.56 118 VAL A CA 1
ATOM 935 C C . VAL A 1 118 ? -5.336 21.141 18.266 1 89.56 118 VAL A C 1
ATOM 937 O O . VAL A 1 118 ? -6.258 21.891 18.594 1 89.56 118 VAL A O 1
ATOM 940 N N . GLU A 1 119 ? -4.297 21.594 17.594 1 92.88 119 GLU A N 1
ATOM 941 C CA . GLU A 1 119 ? -3.996 23.016 17.516 1 92.88 119 GLU A CA 1
ATOM 942 C C . GLU A 1 119 ? -5.078 23.766 16.734 1 92.88 119 GLU A C 1
ATOM 944 O O . GLU A 1 119 ? -5.535 24.828 17.172 1 92.88 119 GLU A O 1
ATOM 949 N N . TYR A 1 120 ? -5.41 23.203 15.641 1 95.19 120 TYR A N 1
ATOM 950 C CA . TYR A 1 120 ? -6.441 23.875 14.852 1 95.19 120 TYR A CA 1
ATOM 951 C C . TYR A 1 120 ? -7.762 23.922 15.609 1 95.19 120 TYR A C 1
ATOM 953 O O . TYR A 1 120 ? -8.445 24.953 15.609 1 95.19 120 TYR A O 1
ATOM 961 N N . LYS A 1 121 ? -8.094 22.875 16.281 1 94.06 121 LYS A N 1
ATOM 962 C CA . LYS A 1 121 ? -9.328 22.828 17.047 1 94.06 121 LYS A CA 1
ATOM 963 C C . LYS A 1 121 ? -9.32 23.859 18.172 1 94.06 121 LYS A C 1
ATOM 965 O O . LYS A 1 121 ? -10.328 24.531 18.406 1 94.06 121 LYS A O 1
ATOM 970 N N . GLN A 1 122 ? -8.219 23.953 18.812 1 95.88 122 GLN A N 1
ATOM 971 C CA . GLN A 1 122 ? -8.078 24.938 19.875 1 95.88 122 GLN A CA 1
ATOM 972 C C . GLN A 1 122 ? -8.289 26.359 19.328 1 95.88 122 GLN A C 1
ATOM 974 O O . GLN A 1 122 ? -8.938 27.188 19.984 1 95.88 122 GLN A O 1
ATOM 979 N N . CYS A 1 123 ? -7.73 26.594 18.172 1 96.81 123 CYS A N 1
ATOM 980 C CA . CYS A 1 123 ? -7.902 27.891 17.547 1 96.81 123 CYS A CA 1
ATOM 981 C C . CYS A 1 123 ? -9.367 28.141 17.188 1 96.81 123 CYS A C 1
ATOM 983 O O . CYS A 1 123 ? -9.891 29.234 17.453 1 96.81 123 CYS A O 1
ATOM 985 N N . MET A 1 124 ? -10.031 27.141 16.719 1 96.31 124 MET A N 1
ATOM 986 C CA . MET A 1 124 ? -11.445 27.25 16.359 1 96.31 124 MET A CA 1
ATOM 987 C C . MET A 1 124 ? -12.305 27.5 17.594 1 96.31 124 MET A C 1
ATOM 989 O O . MET A 1 124 ? -13.25 28.297 17.547 1 96.31 124 MET A O 1
ATOM 993 N N . ASP A 1 125 ? -11.922 26.844 18.641 1 97.25 125 ASP A N 1
ATOM 994 C CA . ASP A 1 125 ? -12.656 27.047 19.891 1 97.25 125 ASP A CA 1
ATOM 995 C C . ASP A 1 125 ? -12.539 28.484 20.375 1 97.25 125 ASP A C 1
ATOM 997 O O . ASP A 1 125 ? -13.531 29.094 20.781 1 97.25 125 ASP A O 1
ATOM 1001 N N . GLU A 1 126 ? -11.336 28.969 20.344 1 97.94 126 GLU A N 1
ATOM 1002 C CA . GLU A 1 126 ? -11.125 30.359 20.75 1 97.94 126 GLU A CA 1
ATOM 1003 C C . GLU A 1 126 ? -11.875 31.328 19.844 1 97.94 126 GLU A C 1
ATOM 1005 O O . GLU A 1 126 ? -12.398 32.344 20.297 1 97.94 126 GLU A O 1
ATOM 1010 N N . ARG A 1 127 ? -11.945 31.047 18.609 1 97.19 127 ARG A N 1
ATOM 1011 C CA . ARG A 1 127 ? -12.672 31.891 17.656 1 97.19 127 ARG A CA 1
ATOM 1012 C C . ARG A 1 127 ? -14.172 31.859 17.938 1 97.19 127 ARG A C 1
ATOM 1014 O O . ARG A 1 127 ? -14.844 32.875 17.797 1 97.19 127 ARG A O 1
ATOM 1021 N N . ALA A 1 128 ? -14.602 30.719 18.281 1 98.06 128 ALA A N 1
ATOM 1022 C CA . ALA A 1 128 ? -16.016 30.609 18.625 1 98.06 128 ALA A CA 1
ATOM 1023 C C . ALA A 1 128 ? -16.359 31.469 19.844 1 98.06 128 ALA A C 1
ATOM 1025 O O . ALA A 1 128 ? -17.406 32.125 19.859 1 98.06 128 ALA A O 1
ATOM 1026 N N . LYS A 1 129 ? -15.508 31.406 20.828 1 98.31 129 LYS A N 1
ATOM 1027 C CA . LYS A 1 129 ? -15.688 32.25 22 1 98.31 129 LYS A CA 1
ATOM 1028 C C . LYS A 1 129 ? -15.664 33.75 21.609 1 98.31 129 LYS A C 1
ATOM 1030 O O . LYS A 1 129 ? -16.391 34.562 22.203 1 98.31 129 LYS A O 1
ATOM 1035 N N . LEU A 1 130 ? -14.805 34.062 20.688 1 97.94 130 LEU A N 1
ATOM 1036 C CA . LEU A 1 130 ? -14.719 35.438 20.219 1 97.94 130 LEU A CA 1
ATOM 1037 C C . LEU A 1 130 ? -16.031 35.875 19.578 1 97.94 130 LEU A C 1
ATOM 1039 O O . LEU A 1 130 ? -16.5 36.969 19.828 1 97.94 130 LEU A O 1
ATOM 1043 N N . ASP A 1 131 ? -16.594 35 18.797 1 97.12 131 ASP A N 1
ATOM 1044 C CA . ASP A 1 131 ? -17.859 35.312 18.156 1 97.12 131 ASP A CA 1
ATOM 1045 C C . ASP A 1 131 ? -18.969 35.531 19.203 1 97.12 131 ASP A C 1
ATOM 1047 O O . ASP A 1 131 ? -19.797 36.406 19.062 1 97.12 131 ASP A O 1
ATOM 1051 N N . LYS A 1 132 ? -18.938 34.688 20.188 1 98.06 132 LYS A N 1
ATOM 1052 C CA . LYS A 1 132 ? -19.906 34.844 21.266 1 98.06 132 LYS A CA 1
ATOM 1053 C C . LYS A 1 132 ? -19.734 36.188 21.984 1 98.06 132 LYS A C 1
ATOM 1055 O O . LYS A 1 132 ? -20.719 36.844 22.297 1 98.06 132 LYS A O 1
ATOM 1060 N N . SER A 1 133 ? -18.5 36.531 22.234 1 97.88 133 SER A N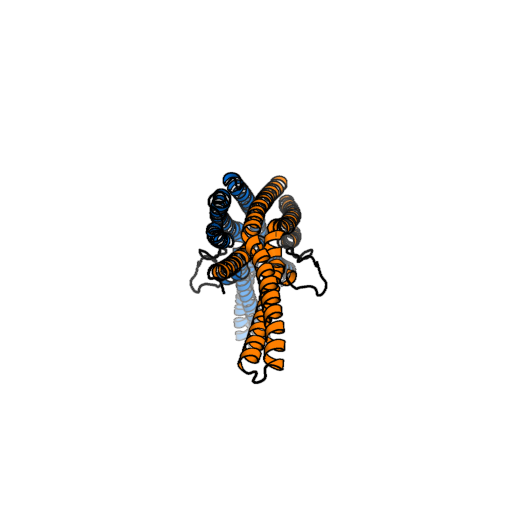 1
ATOM 1061 C CA . SER A 1 133 ? -18.203 37.812 22.875 1 97.88 133 SER A CA 1
ATOM 1062 C C . SER A 1 133 ? -18.656 38.969 22 1 97.88 133 SER A C 1
ATOM 1064 O O . SER A 1 133 ? -19.156 40 22.516 1 97.88 133 SER A O 1
ATOM 1066 N N . ARG A 1 134 ? -18.422 38.844 20.734 1 97.19 134 ARG A N 1
ATOM 1067 C CA . ARG A 1 134 ? -18.859 39.875 19.797 1 97.19 134 ARG A CA 1
ATOM 1068 C C . ARG A 1 134 ? -20.375 40.031 19.812 1 97.19 134 ARG A C 1
ATOM 1070 O O . ARG A 1 134 ? -20.875 41.156 19.891 1 97.19 134 ARG A O 1
ATOM 1077 N N . ASN A 1 135 ? -21.062 38.938 19.766 1 97.88 135 ASN A N 1
ATOM 1078 C CA . ASN A 1 135 ? -22.516 38.969 19.797 1 97.88 135 ASN A CA 1
ATOM 1079 C C . ASN A 1 135 ? -23.031 39.594 21.078 1 97.88 135 ASN A C 1
ATOM 1081 O O . ASN A 1 135 ? -24 40.375 21.062 1 97.88 135 ASN A O 1
ATOM 1085 N N . HIS A 1 136 ? -22.406 39.25 22.188 1 98.06 136 HIS A N 1
ATOM 1086 C CA . HIS A 1 136 ? -22.781 39.844 23.469 1 98.06 136 HIS A CA 1
ATOM 1087 C C . HIS A 1 136 ? -22.562 41.344 23.469 1 98.06 136 HIS A C 1
ATOM 1089 O O . HIS A 1 136 ? -23.422 42.094 23.922 1 98.06 136 HIS A O 1
ATOM 1095 N N . MET A 1 137 ? -21.391 41.781 23 1 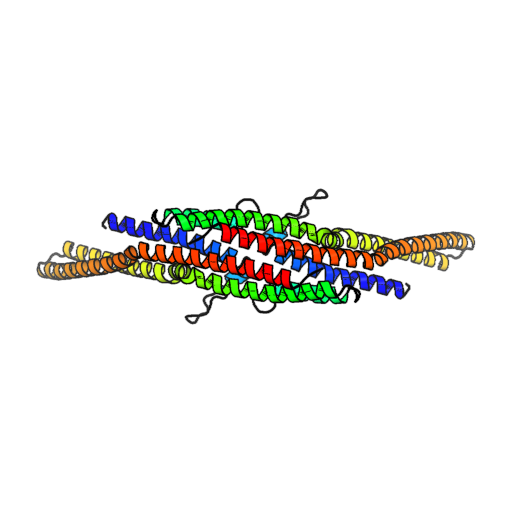97.44 137 MET A N 1
ATOM 1096 C CA . MET A 1 137 ? -21.062 43.188 22.906 1 97.44 137 MET A CA 1
ATOM 1097 C C . MET A 1 137 ? -22.078 43.938 22.062 1 97.44 137 MET A C 1
ATOM 1099 O O . MET A 1 137 ? -22.547 45 22.438 1 97.44 137 MET A O 1
ATOM 1103 N N . ASP A 1 138 ? -22.469 43.344 20.938 1 97.25 138 ASP A N 1
ATOM 1104 C CA . ASP A 1 138 ? -23.453 43.969 20.047 1 97.25 138 ASP A CA 1
ATOM 1105 C C . ASP A 1 138 ? -24.828 44.062 20.719 1 97.25 138 ASP A C 1
ATOM 1107 O O . ASP A 1 138 ? -25.531 45.031 20.547 1 97.25 138 ASP A O 1
ATOM 1111 N N . HIS A 1 139 ? -25.141 43 21.422 1 97.88 139 HIS A N 1
ATOM 1112 C CA . HIS A 1 139 ? -26.406 42.969 22.125 1 97.88 139 HIS A CA 1
ATOM 1113 C C . HIS A 1 139 ? -26.469 44.094 23.156 1 97.88 139 HIS A C 1
ATOM 1115 O O . HIS A 1 139 ? -27.469 44.812 23.25 1 97.88 139 HIS A O 1
ATOM 1121 N N . ILE A 1 140 ? -25.438 44.281 23.953 1 98.06 140 ILE A N 1
ATOM 1122 C CA . ILE A 1 140 ? -25.406 45.312 24.984 1 98.06 140 ILE A CA 1
ATOM 1123 C C . ILE A 1 140 ? -25.406 46.688 24.328 1 98.06 140 ILE A C 1
ATOM 1125 O O . ILE A 1 140 ? -26.047 47.625 24.844 1 98.06 140 ILE A O 1
ATOM 1129 N N . LYS A 1 141 ? -24.703 46.844 23.234 1 97.06 141 LYS A N 1
ATOM 1130 C CA . LYS A 1 141 ? -24.719 48.094 22.484 1 97.06 141 LYS A CA 1
ATOM 1131 C C . LYS A 1 141 ? -26.141 48.469 22.062 1 97.06 141 LYS A C 1
ATOM 1133 O O . LYS A 1 141 ? -26.531 49.625 22.156 1 97.06 141 LYS A O 1
ATOM 1138 N N . HIS A 1 142 ? -26.828 47.5 21.609 1 97.56 142 HIS A N 1
ATOM 1139 C CA . HIS A 1 142 ? -28.219 47.688 21.219 1 97.56 142 HIS A CA 1
ATOM 1140 C C . HIS A 1 142 ? -29.062 48.156 22.406 1 97.56 142 HIS A C 1
ATOM 1142 O O . HIS A 1 142 ? -29.906 49.031 22.281 1 97.56 142 HIS A O 1
ATOM 1148 N N . GLU A 1 143 ? -28.844 47.594 23.594 1 97.25 143 GLU A N 1
ATOM 1149 C CA . GLU A 1 143 ? -29.594 47.938 24.812 1 97.25 143 GLU A CA 1
ATOM 1150 C C . GLU A 1 143 ? -29.312 49.375 25.219 1 97.25 143 GLU A C 1
ATOM 1152 O O . GLU A 1 143 ? -30.219 50.094 25.688 1 97.25 143 GLU A O 1
ATOM 1157 N N . VAL A 1 144 ? -28.062 49.844 25.078 1 96.69 144 VAL A N 1
ATOM 1158 C CA . VAL A 1 144 ? -27.734 51.25 25.359 1 96.69 144 VAL A CA 1
ATOM 1159 C C . VAL A 1 144 ? -28.547 52.188 24.469 1 96.69 144 VAL A C 1
ATOM 1161 O O . VAL A 1 144 ? -29.125 53.156 24.938 1 96.69 144 VAL A O 1
ATOM 1164 N N . LYS A 1 145 ? -28.656 51.812 23.219 1 95.94 145 LYS A N 1
ATOM 1165 C CA . LYS A 1 145 ? -29.328 52.656 22.219 1 95.94 145 LYS A CA 1
ATOM 1166 C C . LYS A 1 145 ? -30.828 52.688 22.469 1 95.94 145 LYS A C 1
ATOM 1168 O O . LYS A 1 145 ? -31.469 53.719 22.234 1 95.94 145 LYS A O 1
ATOM 1173 N N . MET A 1 146 ? -31.375 51.594 22.969 1 96.38 146 MET A N 1
ATOM 1174 C CA . MET A 1 146 ? -32.844 51.469 23.125 1 96.38 146 MET A CA 1
ATOM 1175 C C . MET A 1 146 ? -33.281 52 24.469 1 96.38 146 MET A C 1
ATOM 1177 O O . MET A 1 146 ? -34.469 52.25 24.688 1 96.38 146 MET A O 1
ATOM 1181 N N . SER A 1 147 ? -32.344 52.188 25.375 1 95.56 147 SER A N 1
ATOM 1182 C CA . SER A 1 147 ? -32.688 52.656 26.719 1 95.56 147 SER A CA 1
ATOM 1183 C C . SER A 1 147 ? -33.219 54.062 26.688 1 95.56 147 SER A C 1
ATOM 1185 O O . SER A 1 147 ? -32.75 54.906 25.938 1 95.56 147 SER A O 1
ATOM 1187 N N . LYS A 1 148 ? -34.25 54.375 27.578 1 94.62 148 LYS A N 1
ATOM 1188 C CA . LYS A 1 148 ? -34.938 55.656 27.531 1 94.62 148 LYS A CA 1
ATOM 1189 C C . LYS A 1 148 ? -34.688 56.469 28.812 1 94.62 148 LYS A C 1
ATOM 1191 O O . LYS A 1 148 ? -34.969 57.688 28.859 1 94.62 148 LYS A O 1
ATOM 1196 N N . THR A 1 149 ? -34.188 55.812 29.859 1 95.88 149 THR A N 1
ATOM 1197 C CA . THR A 1 149 ? -33.938 56.531 31.109 1 95.88 149 THR A CA 1
ATOM 1198 C C . THR A 1 149 ? -32.438 56.656 31.359 1 95.88 149 THR A C 1
ATOM 1200 O O . THR A 1 149 ? -31.656 55.844 30.906 1 95.88 149 THR A O 1
ATOM 1203 N N . THR A 1 150 ? -32.156 57.75 32.094 1 94.69 150 THR A N 1
ATOM 1204 C CA . THR A 1 150 ? -30.75 58.031 32.375 1 94.69 150 THR A CA 1
ATOM 1205 C C . THR A 1 150 ? -30.141 56.906 33.188 1 94.69 150 THR A C 1
ATOM 1207 O O . THR A 1 150 ? -28.969 56.531 33 1 94.69 150 THR A O 1
ATOM 1210 N N . GLU A 1 151 ? -30.906 56.344 34.156 1 94.75 151 GLU A N 1
ATOM 1211 C CA . GLU A 1 151 ? -30.422 55.281 35 1 94.75 151 GLU A CA 1
ATOM 1212 C C . GLU A 1 151 ? -30.078 54.031 34.188 1 94.75 151 GLU A C 1
ATOM 1214 O O . GLU A 1 151 ? -29.031 53.406 34.375 1 94.75 151 GLU A O 1
ATOM 1219 N N . LYS A 1 152 ? -30.828 53.656 33.219 1 94.62 152 LYS A N 1
ATOM 1220 C CA . LYS A 1 152 ? -30.609 52.469 32.375 1 94.62 152 LYS A CA 1
ATOM 1221 C C . LYS A 1 152 ? -29.453 52.719 31.406 1 94.62 152 LYS A C 1
ATOM 1223 O O . LYS A 1 152 ? -28.672 51.781 31.141 1 94.62 152 LYS A O 1
ATOM 1228 N N . ILE A 1 153 ? -29.344 53.844 30.859 1 96.5 153 ILE A N 1
ATOM 1229 C CA . ILE A 1 153 ? -28.281 54.188 29.922 1 96.5 153 ILE A CA 1
ATOM 1230 C C . ILE A 1 153 ? -26.922 54.062 30.609 1 96.5 153 ILE A C 1
ATOM 1232 O O . ILE A 1 153 ? -25.984 53.5 30.047 1 96.5 153 ILE A O 1
ATOM 1236 N N . GLU A 1 154 ? -26.922 54.562 31.875 1 96.38 154 GLU A N 1
ATOM 1237 C CA . GLU A 1 154 ? -25.672 54.469 32.625 1 96.38 154 GLU A CA 1
ATOM 1238 C C . GLU A 1 154 ? -25.312 53.031 32.938 1 96.38 154 GLU A C 1
ATOM 1240 O O . GLU A 1 154 ? -24.141 52.625 32.875 1 96.38 154 GLU A O 1
ATOM 1245 N N . LYS A 1 155 ? -26.25 52.25 33.281 1 96.69 155 LYS A N 1
ATOM 1246 C CA . LYS A 1 155 ? -26.047 50.844 33.594 1 96.69 155 LYS A CA 1
ATOM 1247 C C . LYS A 1 155 ? -25.531 50.094 32.375 1 96.69 155 LYS A C 1
ATOM 1249 O O . LYS A 1 155 ? -24.5 49.406 32.438 1 96.69 155 LYS A O 1
ATOM 1254 N N . TYR A 1 156 ? -26.125 50.219 31.234 1 97.31 156 TYR A N 1
ATOM 1255 C CA . TYR A 1 156 ? -25.766 49.5 30.031 1 97.31 156 TYR A CA 1
ATOM 1256 C C . TYR A 1 156 ? -24.469 50.031 29.438 1 97.31 156 TYR A C 1
ATOM 1258 O O . TYR A 1 156 ? -23.703 49.312 28.797 1 97.31 156 TYR A O 1
ATOM 1266 N N . ALA A 1 157 ? -24.203 51.25 29.672 1 96.88 157 ALA A N 1
ATOM 1267 C CA . ALA A 1 157 ? -22.938 51.812 29.219 1 96.88 157 ALA A CA 1
ATOM 1268 C C . ALA A 1 157 ? -21.766 51.156 29.938 1 96.88 157 ALA A C 1
ATOM 1270 O O . ALA A 1 157 ? -20.734 50.875 29.328 1 96.88 157 ALA A O 1
ATOM 1271 N N . THR A 1 158 ? -21.953 50.969 31.266 1 97.62 158 THR A N 1
ATOM 1272 C CA . THR A 1 158 ? -20.922 50.281 32.031 1 97.62 158 THR A CA 1
ATOM 1273 C C . THR A 1 158 ? -20.766 48.812 31.578 1 97.62 158 THR A C 1
ATOM 1275 O O . THR A 1 158 ? -19.656 48.344 31.438 1 97.62 158 THR A O 1
ATOM 1278 N N . LEU A 1 159 ? -21.844 48.156 31.203 1 97.5 159 LEU A N 1
ATOM 1279 C CA . LEU A 1 159 ? -21.828 46.781 30.719 1 97.5 159 LEU A CA 1
ATOM 1280 C C . LEU A 1 159 ? -21.188 46.719 29.328 1 97.5 159 LEU A C 1
ATOM 1282 O O . LEU A 1 159 ? -20.484 45.75 29.031 1 97.5 159 LEU A O 1
ATOM 1286 N N . TYR A 1 160 ? -21.406 47.688 28.562 1 97.56 160 TYR A N 1
ATOM 1287 C CA . TYR A 1 160 ? -20.812 47.75 27.234 1 97.56 160 TYR A CA 1
ATOM 1288 C C . TYR A 1 160 ? -19.297 47.875 27.312 1 97.56 160 TYR A C 1
ATOM 1290 O O . TYR A 1 160 ? -18.562 47.219 26.578 1 97.56 160 TYR A O 1
ATOM 1298 N N . GLU A 1 161 ? -18.906 48.781 28.234 1 97.75 161 GLU A N 1
ATOM 1299 C CA . GLU A 1 161 ? -17.469 48.906 28.438 1 97.75 161 GLU A CA 1
ATOM 1300 C C . GLU A 1 161 ? -16.828 47.594 28.859 1 97.75 161 GLU A C 1
ATOM 1302 O O . GLU A 1 161 ? -15.742 47.25 28.391 1 97.75 161 GLU A O 1
ATOM 1307 N N . GLN A 1 162 ? -17.531 46.875 29.688 1 97.94 162 GLN A N 1
ATOM 1308 C CA . GLN A 1 162 ? -17.062 45.562 30.109 1 97.94 162 GLN A CA 1
ATOM 1309 C C . GLN A 1 162 ? -17.047 44.594 28.953 1 97.94 162 GLN A C 1
ATOM 1311 O O . GLN A 1 162 ? -16.109 43.812 28.797 1 97.94 162 GLN A O 1
ATOM 1316 N N . ALA A 1 163 ? -18.062 44.594 28.156 1 97.81 163 ALA A N 1
ATOM 1317 C CA . ALA A 1 163 ? -18.188 43.688 27 1 97.81 163 ALA A CA 1
ATOM 1318 C C . ALA A 1 163 ? -17.078 43.938 25.984 1 97.81 163 ALA A C 1
ATOM 1320 O O . ALA A 1 163 ? -16.547 43.031 25.375 1 97.81 163 ALA A O 1
ATOM 1321 N N . VAL A 1 164 ? -16.766 45.25 25.797 1 97.56 164 VAL A N 1
ATOM 1322 C CA . VAL A 1 164 ? -15.68 45.594 24.891 1 97.56 164 VAL A CA 1
ATOM 1323 C C . VAL A 1 164 ? -14.367 45.031 25.422 1 97.56 164 VAL A C 1
ATOM 1325 O O . VAL A 1 164 ? -13.57 44.5 24.656 1 97.56 164 VAL A O 1
ATOM 1328 N N . GLY A 1 165 ? -14.211 45.219 26.734 1 97.56 165 GLY A N 1
ATOM 1329 C CA . GLY A 1 165 ? -13.023 44.656 27.344 1 97.56 165 GLY A CA 1
ATOM 1330 C C . GLY A 1 165 ? -12.93 43.156 27.172 1 97.56 165 GLY A C 1
ATOM 1331 O O . GLY A 1 165 ? -11.852 42.625 26.875 1 97.56 165 GLY A O 1
ATOM 1332 N N . ASP A 1 166 ? -13.977 42.438 27.312 1 97.75 166 ASP A N 1
ATOM 1333 C CA . ASP A 1 166 ? -14.031 41 27.141 1 97.75 166 ASP A CA 1
ATOM 1334 C C . ASP A 1 166 ? -13.734 40.594 25.688 1 97.75 166 ASP A C 1
ATOM 1336 O O . ASP A 1 166 ? -13.023 39.625 25.438 1 97.75 166 ASP A O 1
ATOM 1340 N N . PHE A 1 167 ? -14.297 41.312 24.766 1 97.81 167 PHE A N 1
ATOM 1341 C CA . PHE A 1 167 ? -14.07 41.062 23.344 1 97.81 167 PHE A CA 1
ATOM 1342 C C . PHE A 1 167 ? -12.602 41.219 23 1 97.81 167 PHE A C 1
ATOM 1344 O O . PHE A 1 167 ? -12.016 40.375 22.312 1 97.81 167 PHE A O 1
ATOM 1351 N N . ASP A 1 168 ? -12.086 42.312 23.516 1 97 168 ASP A N 1
ATOM 1352 C CA . ASP A 1 168 ? -10.68 42.594 23.219 1 97 168 ASP A CA 1
ATOM 1353 C C . ASP A 1 168 ? -9.773 41.531 23.812 1 97 168 ASP A C 1
ATOM 1355 O O . ASP A 1 168 ? -8.797 41.125 23.172 1 97 168 ASP A O 1
ATOM 1359 N N . ALA A 1 169 ? -10.125 41.094 25 1 97.88 169 ALA A N 1
ATOM 1360 C CA . ALA A 1 169 ? -9.344 40.062 25.656 1 97.88 169 ALA A CA 1
ATOM 1361 C C . ALA A 1 169 ? -9.422 38.75 24.859 1 97.88 169 ALA A C 1
ATOM 1363 O O . ALA A 1 169 ? -8.414 38.062 24.656 1 97.88 169 ALA A O 1
ATOM 1364 N N . GLN A 1 170 ? -10.609 38.469 24.406 1 98.12 170 GLN A N 1
ATOM 1365 C CA . GLN A 1 170 ? -10.805 37.219 23.641 1 98.12 170 GLN A CA 1
ATOM 1366 C C . GLN A 1 170 ? -10.141 37.344 22.266 1 98.12 170 GLN A C 1
ATOM 1368 O O . GLN A 1 170 ? -9.578 36.344 21.766 1 98.12 170 GLN A O 1
ATOM 1373 N N . ALA A 1 171 ? -10.188 38.438 21.641 1 97 171 ALA A N 1
ATOM 1374 C CA . ALA A 1 171 ? -9.523 38.656 20.359 1 97 171 ALA A CA 1
ATOM 1375 C C . ALA A 1 171 ? -8.016 38.469 20.469 1 97 171 ALA A C 1
ATOM 1377 O O . ALA A 1 171 ? -7.395 37.875 19.578 1 97 171 ALA A O 1
ATOM 1378 N N . ASN A 1 172 ? -7.52 38.938 21.578 1 96.94 172 ASN A N 1
ATOM 1379 C CA . ASN A 1 172 ? -6.09 38.781 21.812 1 96.94 172 ASN A CA 1
ATOM 1380 C C . ASN A 1 172 ? -5.723 37.312 21.969 1 96.94 172 ASN A C 1
ATOM 1382 O O . ASN A 1 172 ? -4.656 36.875 21.516 1 96.94 172 ASN A O 1
ATOM 1386 N N . ARG A 1 173 ? -6.57 36.5 22.562 1 97.69 173 ARG A N 1
ATOM 1387 C CA . ARG A 1 173 ? -6.34 35.062 22.688 1 97.69 173 ARG A CA 1
ATOM 1388 C C . ARG A 1 173 ? -6.289 34.406 21.312 1 97.69 173 ARG A C 1
ATOM 1390 O O . ARG A 1 173 ? -5.434 33.531 21.062 1 97.69 173 ARG A O 1
ATOM 1397 N N . VAL A 1 174 ? -7.152 34.781 20.469 1 97.94 174 VAL A N 1
ATOM 1398 C CA . VAL A 1 174 ? -7.176 34.219 19.109 1 97.94 174 VAL A CA 1
ATOM 1399 C C . VAL A 1 174 ? -5.91 34.625 18.359 1 97.94 174 VAL A C 1
ATOM 1401 O O . VAL A 1 174 ? -5.277 33.812 17.703 1 97.94 174 VAL A O 1
ATOM 1404 N N . LEU A 1 175 ? -5.543 35.906 18.562 1 97.19 175 LEU A N 1
ATOM 1405 C CA . LEU A 1 175 ? -4.367 36.438 17.891 1 97.19 175 LEU A CA 1
ATOM 1406 C C . LEU A 1 175 ? -3.115 35.688 18.297 1 97.19 175 LEU A C 1
ATOM 1408 O O . LEU A 1 175 ? -2.24 35.406 17.469 1 97.19 175 LEU A O 1
ATOM 1412 N N . ILE A 1 176 ? -3.055 35.312 19.562 1 97.06 176 ILE A N 1
ATOM 1413 C CA . ILE A 1 176 ? -1.92 34.562 20.062 1 97.06 176 ILE A CA 1
ATOM 1414 C C . ILE A 1 176 ? -1.833 33.219 19.344 1 97.06 176 ILE A C 1
ATOM 1416 O O . ILE A 1 176 ? -0.752 32.812 18.922 1 97.06 176 ILE A O 1
ATOM 1420 N N . LYS A 1 177 ? -2.951 32.594 19.156 1 97.12 177 LYS A N 1
ATOM 1421 C CA . LYS A 1 177 ? -2.982 31.297 18.469 1 97.12 177 LYS A CA 1
ATOM 1422 C C . LYS A 1 177 ? -2.6 31.438 17 1 97.12 177 LYS A C 1
ATOM 1424 O O . LYS A 1 177 ? -1.799 30.656 16.484 1 97.12 177 LYS A O 1
ATOM 1429 N N . LEU A 1 178 ? -3.154 32.438 16.344 1 97.25 178 LEU A N 1
ATOM 1430 C CA . LEU A 1 178 ? -2.898 32.656 14.93 1 97.25 178 LEU A CA 1
ATOM 1431 C C . LEU A 1 178 ? -1.424 32.938 14.688 1 97.25 178 LEU A C 1
ATOM 1433 O O . LEU A 1 178 ? -0.852 32.5 13.688 1 97.25 178 LEU A O 1
ATOM 1437 N N . ASN A 1 179 ? -0.842 33.625 15.625 1 96.75 179 ASN A N 1
ATOM 1438 C CA . ASN A 1 179 ? 0.54 34.062 15.461 1 96.75 179 ASN A CA 1
ATOM 1439 C C . ASN A 1 179 ? 1.524 32.938 15.734 1 96.75 179 ASN A C 1
ATOM 1441 O O . ASN A 1 179 ? 2.73 33.094 15.547 1 96.75 179 ASN A O 1
ATOM 1445 N N . GLN A 1 180 ? 1.044 31.781 16.062 1 96.88 180 GLN A N 1
ATOM 1446 C CA . GLN A 1 180 ? 1.897 30.609 16.25 1 96.88 180 GLN A CA 1
ATOM 1447 C C . GLN A 1 180 ? 2.176 29.922 14.914 1 96.88 180 GLN A C 1
ATOM 1449 O O . GLN A 1 180 ? 3.033 29.031 14.836 1 96.88 180 GLN A O 1
ATOM 1454 N N . LEU A 1 181 ? 1.527 30.359 13.883 1 96.94 181 LEU A N 1
ATOM 1455 C CA . LEU A 1 181 ? 1.541 29.656 12.602 1 96.94 181 LEU A CA 1
ATOM 1456 C C . LEU A 1 181 ? 2.961 29.547 12.055 1 96.94 181 LEU A C 1
ATOM 1458 O O . LEU A 1 181 ? 3.379 28.469 11.609 1 96.94 181 LEU A O 1
ATOM 1462 N N . PRO A 1 182 ? 3.771 30.594 12.172 1 96.5 182 PRO A N 1
ATOM 1463 C CA . PRO A 1 182 ? 5.133 30.453 11.656 1 96.5 182 PRO A CA 1
ATOM 1464 C C . PRO A 1 182 ? 5.93 29.359 12.367 1 96.5 182 PRO A C 1
ATOM 1466 O O . PRO A 1 182 ? 6.641 28.594 11.719 1 96.5 182 PRO A O 1
ATOM 1469 N N . SER A 1 183 ? 5.758 29.281 13.648 1 96.75 183 SER A N 1
ATOM 1470 C CA . SER A 1 183 ? 6.457 28.25 14.406 1 96.75 183 SER A CA 1
ATOM 1471 C C . SER A 1 183 ? 5.914 26.859 14.078 1 96.75 183 SER A C 1
ATOM 1473 O O . SER A 1 183 ? 6.676 25.891 14.016 1 96.75 183 SER A O 1
ATOM 1475 N N . ILE A 1 184 ? 4.633 26.766 13.891 1 97.44 184 ILE A N 1
ATOM 1476 C CA . ILE A 1 184 ? 3.982 25.516 13.523 1 97.44 184 ILE A CA 1
ATOM 1477 C C . ILE A 1 184 ? 4.516 25.031 12.18 1 97.44 184 ILE A C 1
ATOM 1479 O O . ILE A 1 184 ? 4.848 23.859 12.023 1 97.44 184 ILE A O 1
ATOM 1483 N N . LYS A 1 185 ? 4.625 25.938 11.25 1 97.38 185 LYS A N 1
ATOM 1484 C CA . LYS A 1 185 ? 5.121 25.594 9.922 1 97.38 185 LYS A CA 1
ATOM 1485 C C . LYS A 1 185 ? 6.551 25.062 9.984 1 97.38 185 LYS A C 1
ATOM 1487 O O . LYS A 1 185 ? 6.891 24.109 9.289 1 97.38 185 LYS A O 1
ATOM 1492 N N . LEU A 1 186 ? 7.312 25.656 10.812 1 96.94 186 LEU A N 1
ATOM 1493 C CA . LEU A 1 186 ? 8.695 25.219 10.945 1 96.94 186 LEU A CA 1
ATOM 1494 C C . LEU A 1 186 ? 8.766 23.828 11.562 1 96.94 186 LEU A C 1
ATOM 1496 O O . LEU A 1 186 ? 9.586 23 11.148 1 96.94 186 LEU A O 1
ATOM 1500 N N . ALA A 1 187 ? 7.938 23.594 12.516 1 97.56 187 ALA A N 1
ATOM 1501 C CA . ALA A 1 187 ? 7.871 22.266 13.109 1 97.56 187 ALA A CA 1
ATOM 1502 C C . ALA A 1 187 ? 7.457 21.219 12.07 1 97.56 187 ALA A C 1
ATOM 1504 O O . ALA A 1 187 ? 7.973 20.094 12.07 1 97.56 187 ALA A O 1
ATOM 1505 N N . HIS A 1 188 ? 6.566 21.641 11.219 1 98.06 188 HIS A N 1
ATOM 1506 C CA . HIS A 1 188 ? 6.086 20.734 10.188 1 98.06 188 HIS A CA 1
ATOM 1507 C C . HIS A 1 188 ? 7.172 20.438 9.164 1 98.06 188 HIS A C 1
ATOM 1509 O O . HIS A 1 188 ? 7.273 19.312 8.664 1 98.06 188 HIS A O 1
ATOM 1515 N N . GLU A 1 189 ? 7.949 21.422 8.844 1 98.06 189 GLU A N 1
ATOM 1516 C CA . GLU A 1 189 ? 9.086 21.188 7.953 1 98.06 189 GLU A CA 1
ATOM 1517 C C . GLU A 1 189 ? 10.055 20.172 8.562 1 98.06 189 GLU A C 1
ATOM 1519 O O . GLU A 1 189 ? 10.555 19.281 7.859 1 98.06 189 GLU A O 1
ATOM 1524 N N . ARG A 1 190 ? 10.297 20.297 9.844 1 97.69 190 ARG A N 1
ATOM 1525 C CA . ARG A 1 190 ? 11.18 19.359 10.523 1 97.69 190 ARG A CA 1
ATOM 1526 C C . ARG A 1 190 ? 10.594 17.953 10.508 1 97.69 190 ARG A C 1
ATOM 1528 O O . ARG A 1 190 ? 11.336 16.969 10.383 1 97.69 190 ARG A O 1
ATOM 1535 N N . ASP A 1 191 ? 9.305 17.891 10.688 1 98.25 191 ASP A N 1
ATOM 1536 C CA . ASP A 1 191 ? 8.625 16.609 10.57 1 98.25 191 ASP A CA 1
ATOM 1537 C C . ASP A 1 191 ? 8.93 15.945 9.227 1 98.25 191 ASP A C 1
ATOM 1539 O O . ASP A 1 191 ? 9.219 14.75 9.164 1 98.25 191 ASP A O 1
ATOM 1543 N N . ILE A 1 192 ? 8.852 16.734 8.18 1 98.19 192 ILE A N 1
ATOM 1544 C CA . ILE A 1 192 ? 9.055 16.219 6.824 1 98.19 192 ILE A CA 1
ATOM 1545 C C . ILE A 1 192 ? 10.484 15.695 6.68 1 98.19 192 ILE A C 1
ATOM 1547 O O . ILE A 1 192 ? 10.703 14.609 6.141 1 98.19 192 ILE A O 1
ATOM 1551 N N . ILE A 1 193 ? 11.391 16.453 7.195 1 97.88 193 ILE A N 1
ATOM 1552 C CA . ILE A 1 193 ? 12.797 16.062 7.109 1 97.88 193 ILE A CA 1
ATOM 1553 C C . ILE A 1 193 ? 13.016 14.75 7.871 1 97.88 193 ILE A C 1
ATOM 1555 O O . ILE A 1 193 ? 13.656 13.828 7.363 1 97.88 193 ILE A O 1
ATOM 1559 N N . GLU A 1 194 ? 12.422 14.68 9.023 1 98.12 194 GLU A N 1
ATOM 1560 C CA . GLU A 1 194 ? 12.547 13.469 9.82 1 98.12 194 GLU A CA 1
ATOM 1561 C C . GLU A 1 194 ? 11.891 12.281 9.125 1 98.12 194 GLU A C 1
ATOM 1563 O O . GLU A 1 194 ? 12.422 11.164 9.148 1 98.12 194 GLU A O 1
ATOM 1568 N N . TYR A 1 195 ? 10.781 12.508 8.539 1 98.31 195 TYR A N 1
ATOM 1569 C CA . TYR A 1 195 ? 10.07 11.477 7.797 1 98.31 195 TYR A CA 1
ATOM 1570 C C . TYR A 1 195 ? 10.961 10.883 6.711 1 98.31 195 TYR A C 1
ATOM 1572 O O . TYR A 1 195 ? 11.023 9.664 6.543 1 98.31 195 TYR A O 1
ATOM 1580 N N . TRP A 1 196 ? 11.617 11.719 6.012 1 98.06 196 TRP A N 1
ATOM 1581 C CA . TRP A 1 196 ? 12.453 11.258 4.906 1 98.06 196 TRP A CA 1
ATOM 1582 C C . TRP A 1 196 ? 13.672 10.492 5.422 1 98.06 196 TRP A C 1
ATOM 1584 O O . TRP A 1 196 ? 14.148 9.562 4.766 1 98.06 196 TRP A O 1
ATOM 1594 N N . THR A 1 197 ? 14.133 10.867 6.59 1 97.81 197 THR A N 1
ATOM 1595 C CA . THR A 1 197 ? 15.195 10.094 7.219 1 97.81 197 THR A CA 1
ATOM 1596 C C . THR A 1 197 ? 14.711 8.68 7.543 1 97.81 197 THR A C 1
ATOM 1598 O O . THR A 1 197 ? 15.414 7.703 7.289 1 97.81 197 THR A O 1
ATOM 1601 N N . CYS A 1 198 ? 13.516 8.609 8.055 1 97.94 198 CYS A N 1
ATOM 1602 C CA . CYS A 1 198 ? 12.922 7.312 8.352 1 97.94 198 CYS A CA 1
ATOM 1603 C C . CYS A 1 198 ? 12.734 6.488 7.082 1 97.94 198 CYS A C 1
ATOM 1605 O O . CYS A 1 198 ? 12.992 5.285 7.074 1 97.94 198 CYS A O 1
ATOM 1607 N N . LEU A 1 199 ? 12.281 7.172 6.031 1 98.19 199 LEU A N 1
ATOM 1608 C CA . LEU A 1 199 ? 12.031 6.504 4.758 1 98.19 199 LEU A CA 1
ATOM 1609 C C . LEU A 1 199 ? 13.328 5.961 4.164 1 98.19 199 LEU A C 1
ATOM 1611 O O . LEU A 1 199 ? 13.359 4.844 3.643 1 98.19 199 LEU A O 1
ATOM 1615 N N . GLN A 1 200 ? 14.383 6.742 4.258 1 97.94 200 GLN A N 1
ATOM 1616 C CA . GLN A 1 200 ? 15.68 6.289 3.773 1 97.94 200 GLN A CA 1
ATOM 1617 C C . GLN A 1 200 ? 16.156 5.059 4.543 1 97.94 200 GLN A C 1
ATOM 1619 O O . GLN A 1 200 ? 16.656 4.105 3.945 1 97.94 200 GLN A O 1
ATOM 1624 N N . HIS A 1 201 ? 15.992 5.156 5.816 1 98 201 HIS A N 1
ATOM 1625 C CA . HIS A 1 201 ? 16.391 4.035 6.66 1 98 201 HIS A CA 1
ATOM 1626 C C . HIS A 1 201 ? 15.594 2.777 6.309 1 98 201 HIS A C 1
ATOM 1628 O O . HIS A 1 201 ? 16.156 1.683 6.238 1 98 201 HIS A O 1
ATOM 1634 N N . PHE A 1 202 ? 14.336 2.926 6.082 1 98.38 202 PHE A N 1
ATOM 1635 C CA . PHE A 1 202 ? 13.469 1.815 5.719 1 98.38 202 PHE A CA 1
ATOM 1636 C C . PHE A 1 202 ? 13.977 1.113 4.465 1 98.38 202 PHE A C 1
ATOM 1638 O O . PHE A 1 202 ? 14.148 -0.108 4.461 1 98.38 202 PHE A O 1
ATOM 1645 N N . HIS A 1 203 ? 14.188 1.868 3.436 1 98.5 203 HIS A N 1
ATOM 1646 C CA . HIS A 1 203 ? 14.633 1.284 2.174 1 98.5 203 HIS A CA 1
ATOM 1647 C C . HIS A 1 203 ? 16.031 0.691 2.301 1 98.5 203 HIS A C 1
ATOM 1649 O O . HIS A 1 203 ? 16.312 -0.375 1.747 1 98.5 203 HIS A O 1
ATOM 1655 N N . GLY A 1 204 ? 16.875 1.416 3.035 1 98.31 204 GLY A N 1
ATOM 1656 C CA . GLY A 1 204 ? 18.219 0.894 3.258 1 98.31 204 GLY A CA 1
ATOM 1657 C C . GLY A 1 204 ? 18.234 -0.434 3.99 1 98.31 204 GLY A C 1
ATOM 1658 O O . GLY A 1 204 ? 18.891 -1.382 3.561 1 98.31 204 GLY A O 1
ATOM 1659 N N . GLU A 1 205 ? 17.469 -0.517 5.074 1 98.25 205 GLU A N 1
ATOM 1660 C CA . GLU A 1 205 ? 17.406 -1.741 5.867 1 98.25 205 GLU A CA 1
ATOM 1661 C C . GLU A 1 205 ? 16.75 -2.871 5.078 1 98.25 205 GLU A C 1
ATOM 1663 O O . GLU A 1 205 ? 17.125 -4.035 5.219 1 98.25 205 GLU A O 1
ATOM 1668 N N . SER A 1 206 ? 15.75 -2.529 4.297 1 98.25 206 SER A N 1
ATOM 1669 C CA . SER A 1 206 ? 15.07 -3.533 3.484 1 98.25 206 SER A CA 1
ATOM 1670 C C . SER A 1 206 ? 16.016 -4.137 2.453 1 98.25 206 SER A C 1
ATOM 1672 O O . SER A 1 206 ? 16.078 -5.359 2.299 1 98.25 206 SER A O 1
ATOM 1674 N N . ALA A 1 207 ? 16.766 -3.252 1.782 1 97.88 207 ALA A N 1
ATOM 1675 C CA . ALA A 1 207 ? 17.734 -3.734 0.796 1 97.88 207 ALA A CA 1
ATOM 1676 C C . ALA A 1 207 ? 18.797 -4.625 1.45 1 97.88 207 ALA A C 1
ATOM 1678 O O . ALA A 1 207 ? 19.156 -5.672 0.907 1 97.88 207 ALA A O 1
ATOM 1679 N N . LYS A 1 208 ? 19.25 -4.238 2.564 1 97.38 208 LYS A N 1
ATOM 1680 C CA . LYS A 1 208 ? 20.266 -4.996 3.297 1 97.38 208 LYS A CA 1
ATOM 1681 C C . LYS A 1 208 ? 19.719 -6.359 3.717 1 97.38 208 LYS A C 1
ATOM 1683 O O . LYS A 1 208 ? 20.422 -7.367 3.627 1 97.38 208 LYS A O 1
ATOM 1688 N N . ALA A 1 209 ? 18.484 -6.336 4.207 1 97.44 209 ALA A N 1
ATOM 1689 C CA . ALA A 1 209 ? 17.859 -7.578 4.66 1 97.44 209 ALA A CA 1
ATOM 1690 C C . ALA A 1 209 ? 17.75 -8.578 3.518 1 97.44 209 ALA A C 1
ATOM 1692 O O . ALA A 1 209 ? 18.016 -9.773 3.697 1 97.44 209 ALA A O 1
ATOM 1693 N N . ILE A 1 210 ? 17.375 -8.07 2.379 1 97.69 210 ILE A N 1
ATOM 1694 C CA . ILE A 1 210 ? 17.219 -8.953 1.228 1 97.69 210 ILE A CA 1
ATOM 1695 C C . ILE A 1 210 ? 18.594 -9.461 0.778 1 97.69 210 ILE A C 1
ATOM 1697 O O . ILE A 1 210 ? 18.75 -10.648 0.485 1 97.69 210 ILE A O 1
ATOM 1701 N N . ALA A 1 211 ? 19.578 -8.586 0.725 1 96.75 211 ALA A N 1
ATOM 1702 C CA . ALA A 1 211 ? 20.938 -8.969 0.336 1 96.75 211 ALA A CA 1
ATOM 1703 C C . ALA A 1 211 ? 21.5 -10.039 1.278 1 96.75 211 ALA A C 1
ATOM 1705 O O . ALA A 1 211 ? 22.141 -10.984 0.836 1 96.75 211 ALA A O 1
ATOM 1706 N N . ALA A 1 212 ? 21.219 -9.883 2.498 1 96.44 212 ALA A N 1
ATOM 1707 C CA . ALA A 1 212 ? 21.75 -10.789 3.518 1 96.44 212 ALA A CA 1
ATOM 1708 C C . ALA A 1 212 ? 21.125 -12.18 3.391 1 96.44 212 ALA A C 1
ATOM 1710 O O . ALA A 1 212 ? 21.75 -13.18 3.748 1 96.44 212 ALA A O 1
ATOM 1711 N N . ALA A 1 213 ? 19.875 -12.227 2.887 1 95.94 213 ALA A N 1
ATOM 1712 C CA . ALA A 1 213 ? 19.172 -13.508 2.781 1 95.94 213 ALA A CA 1
ATOM 1713 C C . ALA A 1 213 ? 19.75 -14.352 1.651 1 95.94 213 ALA A C 1
ATOM 1715 O O . ALA A 1 213 ? 19.562 -15.57 1.625 1 95.94 213 ALA A O 1
ATOM 1716 N N . ARG A 1 214 ? 20.531 -13.867 0.682 1 93.88 214 ARG A N 1
ATOM 1717 C CA . ARG A 1 214 ? 21.172 -14.562 -0.426 1 93.88 214 ARG A CA 1
ATOM 1718 C C . ARG A 1 214 ? 20.203 -15.516 -1.112 1 93.88 214 ARG A C 1
ATOM 1720 O O . ARG A 1 214 ? 20.484 -16.703 -1.275 1 93.88 214 ARG A O 1
ATOM 1727 N N . ILE A 1 215 ? 19.078 -14.914 -1.561 1 94.25 215 ILE A N 1
ATOM 1728 C CA . ILE A 1 215 ? 18.047 -15.703 -2.236 1 94.25 215 ILE A CA 1
ATOM 1729 C C . ILE A 1 215 ? 18.5 -16.047 -3.654 1 94.25 215 ILE A C 1
ATOM 1731 O O . ILE A 1 215 ? 18.562 -15.164 -4.516 1 94.25 215 ILE A O 1
ATOM 1735 N N . GLN A 1 216 ? 19.016 -17.328 -3.887 1 90.31 216 GLN A N 1
ATOM 1736 C CA . GLN A 1 216 ? 19.547 -17.781 -5.172 1 90.31 216 GLN A CA 1
ATOM 1737 C C . GLN A 1 216 ? 19.125 -19.203 -5.484 1 90.31 216 GLN A C 1
ATOM 1739 O O . GLN A 1 216 ? 18.844 -19.984 -4.574 1 90.31 216 GLN A O 1
ATOM 1744 N N . MET B 1 1 ? -10.875 -45.281 -12.836 1 73.06 1 MET B N 1
ATOM 1745 C CA . MET B 1 1 ? -9.68 -44.531 -13.148 1 73.06 1 MET B CA 1
ATOM 1746 C C . MET B 1 1 ? -8.516 -44.938 -12.25 1 73.06 1 MET B C 1
ATOM 1748 O O . MET B 1 1 ? -8.727 -45.312 -11.102 1 73.06 1 MET B O 1
ATOM 1752 N N . ASN B 1 2 ? -7.312 -45.031 -12.758 1 85.06 2 ASN B N 1
ATOM 1753 C CA . ASN B 1 2 ? -6.07 -45.438 -12.102 1 85.06 2 ASN B CA 1
ATOM 1754 C C . ASN B 1 2 ? -5.746 -44.531 -10.914 1 85.06 2 ASN B C 1
ATOM 1756 O O . ASN B 1 2 ? -5.918 -43.312 -11 1 85.06 2 ASN B O 1
ATOM 1760 N N . PRO B 1 3 ? -5.684 -45.094 -9.742 1 90.44 3 PRO B N 1
ATOM 1761 C CA . PRO B 1 3 ? -5.379 -44.344 -8.531 1 90.44 3 PRO B CA 1
ATOM 1762 C C . PRO B 1 3 ? -4.242 -43.344 -8.742 1 90.44 3 PRO B C 1
ATOM 1764 O O . PRO B 1 3 ? -4.266 -42.25 -8.164 1 90.44 3 PRO B O 1
ATOM 1767 N N . GLU B 1 4 ? -3.342 -43.688 -9.539 1 91.75 4 GLU B N 1
ATOM 1768 C CA . GLU B 1 4 ? -2.223 -42.781 -9.82 1 91.75 4 GLU B CA 1
ATOM 1769 C C . GLU B 1 4 ? -2.691 -41.531 -10.531 1 91.75 4 GLU B C 1
ATOM 1771 O O . GLU B 1 4 ? -2.201 -40.438 -10.258 1 91.75 4 GLU B O 1
ATOM 1776 N N . PHE B 1 5 ? -3.572 -41.75 -11.43 1 93.44 5 PHE B N 1
ATOM 1777 C CA . PHE B 1 5 ? -4.145 -40.625 -12.172 1 93.44 5 PHE B CA 1
ATOM 1778 C C . PHE B 1 5 ? -4.879 -39.688 -11.234 1 93.44 5 PHE B C 1
ATOM 1780 O O . PHE B 1 5 ? -4.699 -38.469 -11.305 1 93.44 5 PHE B O 1
ATOM 1787 N N . ILE B 1 6 ? -5.629 -40.188 -10.305 1 93.06 6 ILE B N 1
ATOM 1788 C CA . ILE B 1 6 ? -6.398 -39.406 -9.352 1 93.06 6 ILE B CA 1
ATOM 1789 C C . ILE B 1 6 ? -5.449 -38.594 -8.461 1 93.06 6 ILE B C 1
ATOM 1791 O O . ILE B 1 6 ? -5.703 -37.438 -8.164 1 93.06 6 ILE B O 1
ATOM 1795 N N . GLU B 1 7 ? -4.434 -39.188 -8.078 1 95.38 7 GLU B N 1
ATOM 1796 C CA . GLU B 1 7 ? -3.445 -38.531 -7.23 1 95.38 7 GLU B CA 1
ATOM 1797 C C . GLU B 1 7 ? -2.785 -37.375 -7.965 1 95.38 7 GLU B C 1
ATOM 1799 O O . GLU B 1 7 ? -2.547 -36.312 -7.375 1 95.38 7 GLU B O 1
ATOM 1804 N N . LEU B 1 8 ? -2.482 -37.625 -9.258 1 95.88 8 LEU B N 1
ATOM 1805 C CA . LEU B 1 8 ? -1.869 -36.562 -10.055 1 95.88 8 LEU B CA 1
ATOM 1806 C C . LEU B 1 8 ? -2.803 -35.375 -10.18 1 95.88 8 LEU B C 1
ATOM 1808 O O . LEU B 1 8 ? -2.365 -34.219 -10.086 1 95.88 8 LEU B O 1
ATOM 1812 N N . VAL B 1 9 ? -4.035 -35.625 -10.359 1 95.69 9 VAL B N 1
ATOM 1813 C CA . VAL B 1 9 ? -5.031 -34.562 -10.484 1 95.69 9 VAL B CA 1
ATOM 1814 C C . VAL B 1 9 ? -5.133 -33.812 -9.172 1 95.69 9 VAL B C 1
ATOM 1816 O O . VAL B 1 9 ? -5.137 -32.562 -9.172 1 95.69 9 VAL B O 1
ATOM 1819 N N . GLU B 1 10 ? -5.191 -34.5 -8.102 1 96.19 10 GLU B N 1
ATOM 1820 C CA . GLU B 1 10 ? -5.293 -33.875 -6.789 1 96.19 10 GLU B CA 1
ATOM 1821 C C . GLU B 1 10 ? -4.07 -33 -6.5 1 96.19 10 GLU B C 1
ATOM 1823 O O . GLU B 1 10 ? -4.199 -31.906 -5.957 1 96.19 10 GLU B O 1
ATOM 1828 N N . ARG B 1 11 ? -2.941 -33.469 -6.867 1 96.62 11 ARG B N 1
ATOM 1829 C CA . ARG B 1 11 ? -1.709 -32.719 -6.676 1 96.62 11 ARG B CA 1
ATOM 1830 C C . ARG B 1 11 ? -1.725 -31.422 -7.492 1 96.62 11 ARG B C 1
ATOM 1832 O O . ARG B 1 11 ? -1.308 -30.375 -7.004 1 96.62 11 ARG B O 1
ATOM 1839 N N . TYR B 1 12 ? -2.174 -31.594 -8.656 1 96.94 12 TYR B N 1
ATOM 1840 C CA . TYR B 1 12 ? -2.25 -30.438 -9.539 1 96.94 12 TYR B CA 1
ATOM 1841 C C . TYR B 1 12 ? -3.201 -29.391 -8.984 1 96.94 12 TYR B C 1
ATOM 1843 O O . TYR B 1 12 ? -2.877 -28.203 -8.969 1 96.94 12 TYR B O 1
ATOM 1851 N N . ASP B 1 13 ? -4.297 -29.812 -8.477 1 96.56 13 ASP B N 1
ATOM 1852 C CA . ASP B 1 13 ? -5.305 -28.906 -7.941 1 96.56 13 ASP B CA 1
ATOM 1853 C C . ASP B 1 13 ? -4.84 -28.281 -6.629 1 96.56 13 ASP B C 1
ATOM 1855 O O . ASP B 1 13 ? -5.074 -27.094 -6.383 1 96.56 13 ASP B O 1
ATOM 1859 N N . THR B 1 14 ? -4.215 -29.047 -5.832 1 97.06 14 THR B N 1
ATOM 1860 C CA . THR B 1 14 ? -3.68 -28.531 -4.574 1 97.06 14 THR B CA 1
ATOM 1861 C C . THR B 1 14 ? -2.602 -27.484 -4.832 1 97.06 14 THR B C 1
ATOM 1863 O O . THR B 1 14 ? -2.551 -26.453 -4.152 1 97.06 14 THR B O 1
ATOM 1866 N N . TYR B 1 15 ? -1.794 -27.766 -5.832 1 97.81 15 TYR B N 1
ATOM 1867 C CA . TYR B 1 15 ? -0.752 -26.812 -6.176 1 97.81 15 TYR B CA 1
ATOM 1868 C C . TYR B 1 15 ? -1.358 -25.5 -6.688 1 97.81 15 TYR B C 1
ATOM 1870 O O . TYR B 1 15 ? -0.85 -24.422 -6.395 1 97.81 15 TYR B O 1
ATOM 1878 N N . LYS B 1 16 ? -2.406 -25.656 -7.445 1 97.19 16 LYS B N 1
ATOM 1879 C CA . LYS B 1 16 ? -3.09 -24.484 -7.957 1 97.19 16 LYS B CA 1
ATOM 1880 C C . LYS B 1 16 ? -3.539 -23.562 -6.82 1 97.19 16 LYS B C 1
ATOM 1882 O O . LYS B 1 16 ? -3.381 -22.344 -6.898 1 97.19 16 LYS B O 1
ATOM 1887 N N . GLN B 1 17 ? -4.07 -24.109 -5.809 1 96.19 17 GLN B N 1
ATOM 1888 C CA . GLN B 1 17 ? -4.52 -23.328 -4.66 1 96.19 17 GLN B CA 1
ATOM 1889 C C . GLN B 1 17 ? -3.352 -22.609 -3.986 1 96.19 17 GLN B C 1
ATOM 1891 O O . GLN B 1 17 ? -3.457 -21.438 -3.625 1 96.19 17 GLN B O 1
ATOM 1896 N N . CYS B 1 18 ? -2.312 -23.328 -3.871 1 97.12 18 CYS B N 1
ATOM 1897 C CA . CYS B 1 18 ? -1.1 -22.781 -3.287 1 97.12 18 CYS B CA 1
ATOM 1898 C C . CYS B 1 18 ? -0.546 -21.656 -4.152 1 97.12 18 CYS B C 1
ATOM 1900 O O . CYS B 1 18 ? -0.252 -20.562 -3.65 1 97.12 18 CYS B O 1
ATOM 1902 N N . ALA B 1 19 ? -0.445 -21.922 -5.418 1 97.19 19 ALA B N 1
ATOM 1903 C CA . ALA B 1 19 ? 0.108 -20.938 -6.352 1 97.19 19 ALA B CA 1
ATOM 1904 C C . ALA B 1 19 ? -0.757 -19.688 -6.406 1 97.19 19 ALA B C 1
ATOM 1906 O O . ALA B 1 19 ? -0.237 -18.562 -6.488 1 97.19 19 ALA B O 1
ATOM 1907 N N . ASP B 1 20 ? -2.066 -19.859 -6.324 1 95.12 20 ASP B N 1
ATOM 1908 C CA . ASP B 1 20 ? -2.99 -18.734 -6.352 1 95.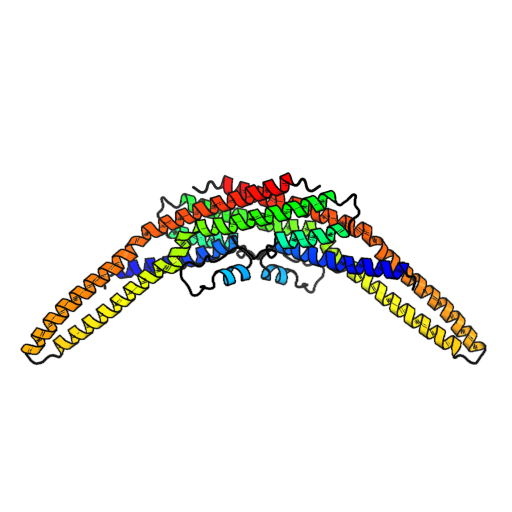12 20 ASP B CA 1
ATOM 1909 C C . ASP B 1 20 ? -2.773 -17.812 -5.152 1 95.12 20 ASP B C 1
ATOM 1911 O O . ASP B 1 20 ? -2.732 -16.594 -5.297 1 95.12 20 ASP B O 1
ATOM 1915 N N . ALA B 1 21 ? -2.676 -18.391 -4.035 1 96 21 ALA B N 1
ATOM 1916 C CA . ALA B 1 21 ? -2.43 -17.625 -2.824 1 96 21 ALA B CA 1
ATOM 1917 C C . ALA B 1 21 ? -1.095 -16.875 -2.906 1 96 21 ALA B C 1
ATOM 1919 O O . ALA B 1 21 ? -0.995 -15.719 -2.512 1 96 21 ALA B O 1
ATOM 1920 N N . LEU B 1 22 ? -0.132 -17.547 -3.426 1 97.44 22 LEU B N 1
ATOM 1921 C CA . LEU B 1 22 ? 1.207 -16.969 -3.533 1 97.44 22 LEU B CA 1
ATOM 1922 C C . LEU B 1 22 ? 1.21 -15.766 -4.469 1 97.44 22 LEU B C 1
ATOM 1924 O O . LEU B 1 22 ? 1.782 -14.727 -4.145 1 97.44 22 LEU B O 1
ATOM 1928 N N . ILE B 1 23 ? 0.573 -15.891 -5.547 1 94.69 23 ILE B N 1
ATOM 1929 C CA . ILE B 1 23 ? 0.495 -14.797 -6.512 1 94.69 23 ILE B CA 1
ATOM 1930 C C . ILE B 1 23 ? -0.192 -13.594 -5.871 1 94.69 23 ILE B C 1
ATOM 1932 O O . ILE B 1 23 ? 0.267 -12.461 -6.02 1 94.69 23 ILE B O 1
ATOM 1936 N N . ASP B 1 24 ? -1.263 -13.898 -5.211 1 93.19 24 ASP B N 1
ATOM 1937 C CA . ASP B 1 24 ? -2.012 -12.82 -4.566 1 93.19 24 ASP B CA 1
ATOM 1938 C C . ASP B 1 24 ? -1.136 -12.055 -3.574 1 93.19 24 ASP B C 1
ATOM 1940 O O . ASP B 1 24 ? -1.166 -10.828 -3.529 1 93.19 24 ASP B O 1
ATOM 1944 N N . ARG B 1 25 ? -0.347 -12.797 -2.824 1 96.38 25 ARG B N 1
ATOM 1945 C CA . ARG B 1 25 ? 0.515 -12.164 -1.832 1 96.38 25 ARG B CA 1
ATOM 1946 C C . ARG B 1 25 ? 1.642 -11.383 -2.502 1 96.38 25 ARG B C 1
ATOM 1948 O O . ARG B 1 25 ? 1.979 -10.273 -2.072 1 96.38 25 ARG B O 1
ATOM 1955 N N . LEU B 1 26 ? 2.203 -11.938 -3.523 1 96.38 26 LEU B N 1
ATOM 1956 C CA . LEU B 1 26 ? 3.273 -11.258 -4.246 1 96.38 26 LEU B CA 1
ATOM 1957 C C . LEU B 1 26 ? 2.766 -9.961 -4.871 1 96.38 26 LEU B C 1
ATOM 1959 O O . LEU B 1 26 ? 3.424 -8.922 -4.781 1 96.38 26 LEU B O 1
ATOM 1963 N N . GLU B 1 27 ? 1.616 -10.023 -5.426 1 92.44 27 GLU B N 1
ATOM 1964 C CA . GLU B 1 27 ? 1.04 -8.836 -6.055 1 92.44 27 GLU B CA 1
ATOM 1965 C C . GLU B 1 27 ? 0.689 -7.777 -5.016 1 92.44 27 GLU B C 1
ATOM 1967 O O . GLU B 1 27 ? 0.831 -6.582 -5.273 1 92.44 27 GLU B O 1
ATOM 1972 N N . THR B 1 28 ? 0.237 -8.242 -3.881 1 92.06 28 THR B N 1
ATOM 1973 C CA . THR B 1 28 ? -0.088 -7.309 -2.809 1 92.06 28 THR B CA 1
ATOM 1974 C C . THR B 1 28 ? 1.169 -6.602 -2.309 1 92.06 28 THR B C 1
ATOM 1976 O O . THR B 1 28 ? 1.122 -5.422 -1.951 1 92.06 28 THR B O 1
ATOM 1979 N N . CYS B 1 29 ? 2.281 -7.32 -2.301 1 93.75 29 CYS B N 1
ATOM 1980 C CA . CYS B 1 29 ? 3.541 -6.699 -1.908 1 93.75 29 CYS B CA 1
ATOM 1981 C C . CYS B 1 29 ? 4.012 -5.703 -2.965 1 93.75 29 CYS B C 1
ATOM 1983 O O . CYS B 1 29 ? 4.648 -4.699 -2.639 1 93.75 29 CYS B O 1
ATOM 1985 N N . LEU B 1 30 ? 3.686 -6 -4.223 1 92.56 30 LEU B N 1
ATOM 1986 C CA . LEU B 1 30 ? 4.043 -5.129 -5.336 1 92.56 30 LEU B CA 1
ATOM 1987 C C . LEU B 1 30 ? 3.211 -3.85 -5.312 1 92.56 30 LEU B C 1
ATOM 1989 O O . LEU B 1 30 ? 3.732 -2.76 -5.559 1 92.56 30 LEU B O 1
ATOM 1993 N N . GLN B 1 31 ? 1.948 -4.066 -5.059 1 89.88 31 GLN B N 1
ATOM 1994 C CA . GLN B 1 31 ? 0.942 -3.01 -5.078 1 89.88 31 GLN B CA 1
ATOM 1995 C C . GLN B 1 31 ? -0.079 -3.203 -3.959 1 89.88 31 GLN B C 1
ATOM 1997 O O . GLN B 1 31 ? -0.937 -4.086 -4.043 1 89.88 31 GLN B O 1
ATOM 2002 N N . GLN B 1 32 ? 0.067 -2.338 -3 1 84.44 32 GLN B N 1
ATOM 2003 C CA . GLN B 1 32 ? -0.746 -2.562 -1.81 1 84.44 32 GLN B CA 1
ATOM 2004 C C . GLN B 1 32 ? -2.135 -1.953 -1.969 1 84.44 32 GLN B C 1
ATOM 2006 O O . GLN B 1 32 ? -3.037 -2.234 -1.177 1 84.44 32 GLN B O 1
ATOM 2011 N N . ASP B 1 33 ? -2.242 -1.039 -2.939 1 83.69 33 ASP B N 1
ATOM 2012 C CA . ASP B 1 33 ? -3.564 -0.488 -3.223 1 83.69 33 ASP B CA 1
ATOM 2013 C C . ASP B 1 33 ? -4.414 -1.481 -4.012 1 83.69 33 ASP B C 1
ATOM 2015 O O . ASP B 1 33 ? -4.234 -1.641 -5.219 1 83.69 33 ASP B O 1
ATOM 2019 N N . ARG B 1 34 ? -5.348 -1.97 -3.395 1 83.56 34 ARG B N 1
ATOM 2020 C CA . ARG B 1 34 ? -6.148 -3.043 -3.975 1 83.56 34 ARG B CA 1
ATOM 2021 C C . ARG B 1 34 ? -6.965 -2.537 -5.16 1 83.56 34 ARG B C 1
ATOM 2023 O O . ARG B 1 34 ? -7.227 -3.285 -6.105 1 83.56 34 ARG B O 1
ATOM 2030 N N . ALA B 1 35 ? -7.305 -1.323 -5.043 1 82.94 35 ALA B N 1
ATOM 2031 C CA . ALA B 1 35 ? -8.102 -0.761 -6.133 1 82.94 35 ALA B CA 1
ATOM 2032 C C . ALA B 1 35 ? -7.309 -0.742 -7.438 1 82.94 35 ALA B C 1
ATOM 2034 O O . ALA B 1 35 ? -7.867 -0.977 -8.508 1 82.94 35 ALA B O 1
ATOM 2035 N N . VAL B 1 36 ? -6.086 -0.559 -7.359 1 85.25 36 VAL B N 1
ATOM 2036 C CA . VAL B 1 36 ? -5.23 -0.528 -8.539 1 85.25 36 VAL B CA 1
ATOM 2037 C C . VAL B 1 36 ? -5.059 -1.942 -9.094 1 85.25 36 VAL B C 1
ATOM 2039 O O . VAL B 1 36 ? -5.098 -2.152 -10.305 1 85.25 36 VAL B O 1
ATOM 2042 N N . ILE B 1 37 ? -4.902 -2.896 -8.188 1 82.81 37 ILE B N 1
ATOM 2043 C CA . ILE B 1 37 ? -4.734 -4.289 -8.594 1 82.81 37 ILE B CA 1
ATOM 2044 C C . ILE B 1 37 ? -5.988 -4.77 -9.32 1 82.81 37 ILE B C 1
ATOM 2046 O O . ILE B 1 37 ? -5.895 -5.391 -10.383 1 82.81 37 ILE B O 1
ATOM 2050 N N . ILE B 1 38 ? -7.113 -4.48 -8.805 1 81.25 38 ILE B N 1
ATOM 2051 C CA . ILE B 1 38 ? -8.391 -4.93 -9.352 1 81.25 38 ILE B CA 1
ATOM 2052 C C . ILE B 1 38 ? -8.617 -4.285 -10.719 1 81.25 38 ILE B C 1
ATOM 2054 O O . ILE B 1 38 ? -9.047 -4.957 -11.664 1 81.25 38 ILE B O 1
ATOM 2058 N N . LYS B 1 39 ? -8.391 -3.068 -10.844 1 77.44 39 LYS B N 1
ATOM 2059 C CA . LYS B 1 39 ? -8.547 -2.363 -12.117 1 77.44 39 LYS B CA 1
ATOM 2060 C C . LYS B 1 39 ? -7.621 -2.945 -13.18 1 77.44 39 LYS B C 1
ATOM 2062 O O . LYS B 1 39 ? -7.969 -2.973 -14.359 1 77.44 39 LYS B O 1
ATOM 2067 N N . GLY B 1 40 ? -6.418 -3.324 -12.688 1 70 40 GLY B N 1
ATOM 2068 C CA . GLY B 1 40 ? -5.453 -3.887 -13.617 1 70 40 GLY B CA 1
ATOM 2069 C C . GLY B 1 40 ? -5.793 -5.301 -14.055 1 70 40 GLY B C 1
ATOM 2070 O O . GLY B 1 40 ? -5.277 -5.789 -15.055 1 70 40 GLY B O 1
ATOM 2071 N N . LYS B 1 41 ? -6.602 -6.027 -13.242 1 64.25 41 LYS B N 1
ATOM 2072 C CA . LYS B 1 41 ? -6.988 -7.395 -13.57 1 64.25 41 LYS B CA 1
ATOM 2073 C C . LYS B 1 41 ? -8.141 -7.418 -14.57 1 64.25 41 LYS B C 1
ATOM 2075 O O . LYS B 1 41 ? -8.477 -8.477 -15.109 1 64.25 41 LYS B O 1
ATOM 2080 N N . VAL B 1 42 ? -8.867 -6.395 -14.719 1 54.03 42 VAL B N 1
ATOM 2081 C CA . VAL B 1 42 ? -10.016 -6.375 -15.617 1 54.03 42 VAL B CA 1
ATOM 2082 C C . VAL B 1 42 ? -9.578 -6.824 -17.016 1 54.03 42 VAL B C 1
ATOM 2084 O O . VAL B 1 42 ? -8.688 -6.227 -17.609 1 54.03 42 VAL B O 1
ATOM 2087 N N . PRO B 1 43 ? -10.07 -8.148 -17.266 1 47.97 43 PRO B N 1
ATOM 2088 C CA . PRO B 1 43 ? -9.789 -8.656 -18.609 1 47.97 43 PRO B CA 1
ATOM 2089 C C . PRO B 1 43 ? -10.156 -7.656 -19.703 1 47.97 43 PRO B C 1
ATOM 2091 O O . PRO B 1 43 ? -11.25 -7.082 -19.672 1 47.97 43 PRO B O 1
ATOM 2094 N N . LEU B 1 44 ? -9.375 -6.852 -20.109 1 46.78 44 LEU B N 1
ATOM 2095 C CA . LEU B 1 44 ? -9.797 -6.211 -21.344 1 46.78 44 LEU B CA 1
ATOM 2096 C C . LEU B 1 44 ? -10.25 -7.25 -22.375 1 46.78 44 LEU B C 1
ATOM 2098 O O . LEU B 1 44 ? -9.758 -8.383 -22.359 1 46.78 44 LEU B O 1
ATOM 2102 N N . PRO B 1 45 ? -11.508 -7.039 -22.922 1 41.91 45 PRO B N 1
ATOM 2103 C CA . PRO B 1 45 ? -11.984 -8.008 -23.922 1 41.91 45 PRO B CA 1
ATOM 2104 C C . PRO B 1 45 ? -10.844 -8.695 -24.656 1 41.91 45 PRO B C 1
ATOM 2106 O O . PRO B 1 45 ? -11.008 -9.82 -25.141 1 41.91 45 PRO B O 1
ATOM 2109 N N . CYS B 1 46 ? -10.148 -7.934 -25.562 1 40.03 46 CYS B N 1
ATOM 2110 C CA . CYS B 1 46 ? -9.195 -8.617 -26.438 1 40.03 46 CYS B CA 1
ATOM 2111 C C . CYS B 1 46 ? -8.102 -9.289 -25.609 1 40.03 46 CYS B C 1
ATOM 2113 O O . CYS B 1 46 ? -7.844 -8.898 -24.469 1 40.03 46 CYS B O 1
ATOM 2115 N N . SER B 1 47 ? -7.102 -10.102 -26.203 1 40.91 47 SER B N 1
ATOM 2116 C CA . SER B 1 47 ? -6.016 -11 -25.828 1 40.91 47 SER B CA 1
ATOM 2117 C C . SER B 1 47 ? -5.254 -10.461 -24.609 1 40.91 47 SER B C 1
ATOM 2119 O O . SER B 1 47 ? -5.168 -11.133 -23.578 1 40.91 47 SER B O 1
ATOM 2121 N N . GLU B 1 48 ? -3.965 -10.023 -24.766 1 43.22 48 GLU B N 1
ATOM 2122 C CA . GLU B 1 48 ? -2.664 -9.742 -24.172 1 43.22 48 GLU B CA 1
ATOM 2123 C C . GLU B 1 48 ? -2.734 -8.539 -23.234 1 43.22 48 GLU B C 1
ATOM 2125 O O . GLU B 1 48 ? -1.725 -7.871 -22.984 1 43.22 48 GLU B O 1
ATOM 2130 N N . ALA B 1 49 ? -3.822 -7.973 -23.016 1 48.12 49 ALA B N 1
ATOM 2131 C CA . ALA B 1 49 ? -3.789 -6.629 -22.453 1 48.12 49 ALA B CA 1
ATOM 2132 C C . ALA B 1 49 ? -3.059 -6.613 -21.109 1 48.12 49 ALA B C 1
ATOM 2134 O O . ALA B 1 49 ? -3.246 -7.512 -20.281 1 48.12 49 ALA B O 1
ATOM 2135 N N . ILE B 1 50 ? -2.041 -5.895 -21.078 1 52.12 50 ILE B N 1
ATOM 2136 C CA . ILE B 1 50 ? -1.057 -5.633 -20.031 1 52.12 50 ILE B CA 1
ATOM 2137 C C . ILE B 1 50 ? -1.767 -5.227 -18.734 1 52.12 50 ILE B C 1
ATOM 2139 O O . ILE B 1 50 ? -2.482 -4.223 -18.703 1 52.12 50 ILE B O 1
ATOM 2143 N N . VAL B 1 51 ? -2.25 -6.195 -17.953 1 64.06 51 VAL B N 1
ATOM 2144 C CA . VAL B 1 51 ? -2.682 -5.938 -16.578 1 64.06 51 VAL B CA 1
ATOM 2145 C C . VAL B 1 51 ? -1.662 -5.047 -15.875 1 64.06 51 VAL B C 1
ATOM 2147 O O . VAL B 1 51 ? -0.472 -5.371 -15.828 1 64.06 51 VAL B O 1
ATOM 2150 N N . HIS B 1 52 ? -2.076 -3.818 -15.781 1 74.56 52 HIS B N 1
ATOM 2151 C CA . HIS B 1 52 ? -1.225 -2.83 -15.133 1 74.56 52 HIS B CA 1
ATOM 2152 C C . HIS B 1 52 ? -1.277 -2.975 -13.609 1 74.56 52 HIS B C 1
ATOM 2154 O O . HIS B 1 52 ? -2.346 -3.213 -13.047 1 74.56 52 HIS B O 1
ATOM 2160 N N . VAL B 1 53 ? -0.174 -3.055 -13.078 1 81 53 VAL B N 1
ATOM 2161 C CA . VAL B 1 53 ? -0.068 -3.137 -11.625 1 81 53 VAL B CA 1
ATOM 2162 C C . VAL B 1 53 ? 0.363 -1.786 -11.062 1 81 53 VAL B C 1
ATOM 2164 O O . VAL B 1 53 ? 0.251 -1.545 -9.852 1 81 53 VAL B O 1
ATOM 2167 N N . ASP B 1 54 ? 0.677 -0.878 -12 1 85.69 54 ASP B N 1
ATOM 2168 C CA . ASP B 1 54 ? 1.091 0.447 -11.547 1 85.69 54 ASP B CA 1
ATOM 2169 C C . ASP B 1 54 ? -0.069 1.438 -11.617 1 85.69 54 ASP B C 1
ATOM 2171 O O . ASP B 1 54 ? -1.026 1.229 -12.367 1 85.69 54 ASP B O 1
ATOM 2175 N N . ALA B 1 55 ? 0.002 2.447 -10.852 1 87.19 55 ALA B N 1
ATOM 2176 C CA . ALA B 1 55 ? -1.044 3.465 -10.797 1 87.19 55 ALA B CA 1
ATOM 2177 C C . ALA B 1 55 ? -0.997 4.371 -12.023 1 87.19 55 ALA B C 1
ATOM 2179 O O . ALA B 1 55 ? 0.044 4.492 -12.672 1 87.19 55 ALA B O 1
ATOM 2180 N N . GLU B 1 56 ? -2.109 4.996 -12.312 1 89.25 56 GLU B N 1
ATOM 2181 C CA . GLU B 1 56 ? -2.158 5.984 -13.391 1 89.25 56 GLU B CA 1
ATOM 2182 C C . GLU B 1 56 ? -1.244 7.172 -13.086 1 89.25 56 GLU B C 1
ATOM 2184 O O . GLU B 1 56 ? -0.918 7.43 -11.922 1 89.25 56 GLU B O 1
ATOM 2189 N N . PRO B 1 57 ? -0.874 7.855 -14.148 1 89.94 57 PRO B N 1
ATOM 2190 C CA . PRO B 1 57 ? -0.043 9.039 -13.914 1 89.94 57 PRO B CA 1
ATOM 2191 C C . PRO B 1 57 ? -0.676 10.016 -12.93 1 89.94 57 PRO B C 1
ATOM 2193 O O . PRO B 1 57 ? -1.87 10.312 -13.023 1 89.94 57 PRO B O 1
ATOM 2196 N N . GLY B 1 58 ? 0.108 10.43 -11.984 1 92.12 58 GLY B N 1
ATOM 2197 C CA . GLY B 1 58 ? -0.361 11.383 -10.992 1 92.12 58 GLY B CA 1
ATOM 2198 C C . GLY B 1 58 ? -1.038 10.727 -9.805 1 92.12 58 GLY B C 1
ATOM 2199 O O . GLY B 1 58 ? -1.361 11.391 -8.82 1 92.12 58 GLY B O 1
ATOM 2200 N N . GLU B 1 59 ? -1.208 9.398 -9.867 1 91.38 59 GLU B N 1
ATOM 2201 C CA . GLU B 1 59 ? -1.983 8.727 -8.828 1 91.38 59 GLU B CA 1
ATOM 2202 C C . GLU B 1 59 ? -1.083 7.898 -7.918 1 91.38 59 GLU B C 1
ATOM 2204 O O . GLU B 1 59 ? -1.528 7.402 -6.879 1 91.38 59 GLU B O 1
ATOM 2209 N N . ASN B 1 60 ? 0.156 7.801 -8.32 1 93 60 ASN B N 1
ATOM 2210 C CA . ASN B 1 60 ? 1.128 7.152 -7.449 1 93 60 ASN B CA 1
ATOM 2211 C C . ASN B 1 60 ? 1.283 7.902 -6.125 1 93 60 ASN B C 1
ATOM 2213 O O . ASN B 1 60 ? 1.312 9.133 -6.105 1 93 60 ASN B O 1
ATOM 2217 N N . PRO B 1 61 ? 1.379 7.16 -5.055 1 94.19 61 PRO B N 1
ATOM 2218 C CA . PRO B 1 61 ? 1.45 7.812 -3.746 1 94.19 61 PRO B CA 1
ATOM 2219 C C . PRO B 1 61 ? 2.561 8.859 -3.67 1 94.19 61 PRO B C 1
ATOM 2221 O O . PRO B 1 61 ? 2.373 9.922 -3.07 1 94.19 61 PRO B O 1
ATOM 2224 N N . TYR B 1 62 ? 3.68 8.625 -4.316 1 97 62 TYR B N 1
ATOM 2225 C CA . TYR B 1 62 ? 4.797 9.562 -4.258 1 97 62 TYR B CA 1
ATOM 2226 C C . TYR B 1 62 ? 4.547 10.766 -5.164 1 97 62 TYR B C 1
ATOM 2228 O O . TYR B 1 62 ? 5.02 11.867 -4.883 1 97 62 TYR B O 1
ATOM 2236 N N . GLU B 1 63 ? 3.826 10.531 -6.23 1 97.12 63 GLU B N 1
ATOM 2237 C CA . GLU B 1 63 ? 3.447 11.656 -7.074 1 97.12 63 GLU B CA 1
ATOM 2238 C C . GLU B 1 63 ? 2.471 12.586 -6.352 1 97.12 63 GLU B C 1
ATOM 2240 O O . GLU B 1 63 ? 2.6 13.805 -6.426 1 97.12 63 GLU B O 1
ATOM 2245 N N . LYS B 1 64 ? 1.533 11.961 -5.691 1 97 64 LYS B N 1
ATOM 2246 C CA . LYS B 1 64 ? 0.584 12.742 -4.898 1 97 64 LYS B CA 1
ATOM 2247 C C . LYS B 1 64 ? 1.291 13.484 -3.77 1 97 64 LYS B C 1
ATOM 2249 O O . LYS B 1 64 ? 0.955 14.633 -3.469 1 97 64 LYS B O 1
ATOM 2254 N N . LEU B 1 65 ? 2.238 12.805 -3.223 1 98.06 65 LEU B N 1
ATOM 2255 C CA . LEU B 1 65 ? 3.023 13.438 -2.166 1 98.06 65 LEU B CA 1
ATOM 2256 C C . LEU B 1 65 ? 3.807 14.625 -2.705 1 98.06 65 LEU B C 1
ATOM 2258 O O . LEU B 1 65 ? 3.834 15.688 -2.084 1 98.06 65 LEU B O 1
ATOM 2262 N N . ALA B 1 66 ? 4.414 14.438 -3.852 1 98.31 66 ALA B N 1
ATOM 2263 C CA . ALA B 1 66 ? 5.152 15.539 -4.473 1 98.31 66 ALA B CA 1
ATOM 2264 C C . ALA B 1 66 ? 4.258 16.75 -4.672 1 98.31 66 ALA B C 1
ATOM 2266 O O . ALA B 1 66 ? 4.672 17.891 -4.414 1 98.31 66 ALA B O 1
ATOM 2267 N N . SER B 1 67 ? 3.043 16.516 -5.055 1 97.88 67 SER B N 1
ATOM 2268 C CA . SER B 1 67 ? 2.092 17.609 -5.285 1 97.88 67 SER B CA 1
ATOM 2269 C C . SER B 1 67 ? 1.754 18.328 -3.986 1 97.88 67 SER B C 1
ATOM 2271 O O . SER B 1 67 ? 1.704 19.562 -3.949 1 97.88 67 SER B O 1
ATOM 2273 N N . SER B 1 68 ? 1.507 17.562 -2.957 1 98.19 68 SER B N 1
ATOM 2274 C CA . SER B 1 68 ? 1.181 18.156 -1.667 1 98.19 68 SER B CA 1
ATOM 2275 C C . SER B 1 68 ? 2.375 18.906 -1.087 1 98.19 68 SER B C 1
ATOM 2277 O O . SER B 1 68 ? 2.211 19.953 -0.463 1 98.19 68 SER B O 1
ATOM 2279 N N . LEU B 1 69 ? 3.557 18.422 -1.309 1 98.44 69 LEU B N 1
ATOM 2280 C CA . LEU B 1 69 ? 4.77 19.094 -0.864 1 98.44 69 LEU B CA 1
ATOM 2281 C C . LEU B 1 69 ? 4.965 20.422 -1.605 1 98.44 69 LEU B C 1
ATOM 2283 O O . LEU B 1 69 ? 5.438 21.391 -1.026 1 98.44 69 LEU B O 1
ATOM 2287 N N . ALA B 1 70 ? 4.609 20.344 -2.857 1 98.25 70 ALA B N 1
ATOM 2288 C CA . ALA B 1 70 ? 4.715 21.562 -3.648 1 98.25 70 ALA B CA 1
ATOM 2289 C C . ALA B 1 70 ? 3.826 22.656 -3.078 1 98.25 70 ALA B C 1
ATOM 2291 O O . ALA B 1 70 ? 4.227 23.828 -3.02 1 98.25 70 ALA B O 1
ATOM 2292 N N . LEU B 1 71 ? 2.66 22.297 -2.674 1 97.75 71 LEU B N 1
ATOM 2293 C CA . LEU B 1 71 ? 1.771 23.266 -2.041 1 97.75 71 LEU B CA 1
ATOM 2294 C C . LEU B 1 71 ? 2.334 23.719 -0.7 1 97.75 71 LEU B C 1
ATOM 2296 O O . LEU B 1 71 ? 2.314 24.922 -0.391 1 97.75 71 LEU B O 1
ATOM 2300 N N . PHE B 1 72 ? 2.83 22.828 0.06 1 98.12 72 PHE B N 1
ATOM 2301 C CA . PHE B 1 72 ? 3.439 23.125 1.349 1 98.12 72 PHE B CA 1
ATOM 2302 C C . PHE B 1 72 ? 4.602 24.094 1.181 1 98.12 72 PHE B C 1
ATOM 2304 O O . PHE B 1 72 ? 4.777 25.016 1.99 1 98.12 72 PHE B O 1
ATOM 2311 N N . TYR B 1 73 ? 5.312 23.891 0.137 1 97.62 73 TYR B N 1
ATOM 2312 C CA . TYR B 1 73 ? 6.441 24.734 -0.247 1 97.62 73 TYR B CA 1
ATOM 2313 C C . TYR B 1 73 ? 6.035 26.203 -0.307 1 97.62 73 TYR B C 1
ATOM 2315 O O . TYR B 1 73 ? 6.766 27.078 0.167 1 97.62 73 TYR B O 1
ATOM 2323 N N . THR B 1 74 ? 4.914 26.5 -0.752 1 97 74 THR B N 1
ATOM 2324 C CA . THR B 1 74 ? 4.469 27.875 -0.949 1 97 74 THR B CA 1
ATOM 2325 C C . THR B 1 74 ? 4.145 28.547 0.388 1 97 74 THR B C 1
ATOM 2327 O O . THR B 1 74 ? 4.051 29.766 0.473 1 97 74 THR B O 1
ATOM 2330 N N . HIS B 1 75 ? 4.043 27.766 1.423 1 97.06 75 HIS B N 1
ATOM 2331 C CA . HIS B 1 75 ? 3.678 28.297 2.73 1 97.06 75 HIS B CA 1
ATOM 2332 C C . HIS B 1 75 ? 4.914 28.531 3.592 1 97.06 75 HIS B C 1
ATOM 2334 O O . HIS B 1 75 ? 4.812 29.109 4.68 1 97.06 75 HIS B O 1
ATOM 2340 N N . LEU B 1 76 ? 6.055 28.172 3.096 1 96.5 76 LEU B N 1
ATOM 2341 C CA . LEU B 1 76 ? 7.273 28.297 3.887 1 96.5 76 LEU B CA 1
ATOM 2342 C C . LEU B 1 76 ? 8.078 29.531 3.463 1 96.5 76 LEU B C 1
ATOM 2344 O O . LEU B 1 76 ? 7.969 29.969 2.32 1 96.5 76 LEU B O 1
ATOM 2348 N N . PRO B 1 77 ? 8.781 30.016 4.41 1 94.94 77 PRO B N 1
ATOM 2349 C CA . PRO B 1 77 ? 9.695 31.094 4.012 1 94.94 77 PRO B CA 1
ATOM 2350 C C . PRO B 1 77 ? 10.797 30.609 3.072 1 94.94 77 PRO B C 1
ATOM 2352 O O . PRO B 1 77 ? 11.133 29.422 3.072 1 94.94 77 PRO B O 1
ATOM 2355 N N . THR B 1 78 ? 11.391 31.453 2.33 1 94.5 78 THR B N 1
ATOM 2356 C CA . THR B 1 78 ? 12.312 31.156 1.245 1 94.5 78 THR B CA 1
ATOM 2357 C C . THR B 1 78 ? 13.539 30.422 1.772 1 94.5 78 THR B C 1
ATOM 2359 O O . THR B 1 78 ? 14.102 29.562 1.085 1 94.5 78 THR B O 1
ATOM 2362 N N . ASP B 1 79 ? 13.883 30.719 2.973 1 93.06 79 ASP B N 1
ATOM 2363 C CA . ASP B 1 79 ? 15.102 30.125 3.525 1 93.06 79 ASP B CA 1
ATOM 2364 C C . ASP B 1 79 ? 14.883 28.656 3.896 1 93.06 79 ASP B C 1
ATOM 2366 O O . ASP B 1 79 ? 15.836 27.953 4.203 1 93.06 79 ASP B O 1
ATOM 2370 N N . ARG B 1 80 ? 13.609 28.234 3.82 1 92.94 80 ARG B N 1
ATOM 2371 C CA . ARG B 1 80 ? 13.289 26.859 4.164 1 92.94 80 ARG B CA 1
ATOM 2372 C C . ARG B 1 80 ? 12.883 26.062 2.924 1 92.94 80 ARG B C 1
ATOM 2374 O O . ARG B 1 80 ? 12.445 24.922 3.027 1 92.94 80 ARG B O 1
ATOM 2381 N N . HIS B 1 81 ? 13.094 26.562 1.794 1 95.69 81 HIS B N 1
ATOM 2382 C CA . HIS B 1 81 ? 12.594 25.969 0.554 1 95.69 81 HIS B CA 1
ATOM 2383 C C . HIS B 1 81 ? 13.469 24.812 0.104 1 95.69 81 HIS B C 1
ATOM 2385 O O . HIS B 1 81 ? 12.984 23.875 -0.53 1 95.69 81 HIS B O 1
ATOM 2391 N N . ALA B 1 82 ? 14.695 24.859 0.451 1 95.69 82 ALA B N 1
ATOM 2392 C CA . ALA B 1 82 ? 15.656 23.906 -0.105 1 95.69 82 ALA B CA 1
ATOM 2393 C C . ALA B 1 82 ? 15.305 22.469 0.285 1 95.69 82 ALA B C 1
ATOM 2395 O O . ALA B 1 82 ? 15.297 21.578 -0.562 1 95.69 82 ALA B O 1
ATOM 2396 N N . SER B 1 83 ? 15.008 22.25 1.55 1 95.69 83 SER B N 1
ATOM 2397 C CA . SER B 1 83 ? 14.695 20.906 2.037 1 95.69 83 SER B CA 1
ATOM 2398 C C . SER B 1 83 ? 13.438 20.359 1.378 1 95.69 83 SER B C 1
ATOM 2400 O O . SER B 1 83 ? 13.383 19.203 0.994 1 95.69 83 SER B O 1
ATOM 2402 N N . ILE B 1 84 ? 12.484 21.219 1.163 1 97.75 84 ILE B N 1
ATOM 2403 C CA . ILE B 1 84 ? 11.211 20.781 0.612 1 97.75 84 ILE B CA 1
ATOM 2404 C C . ILE B 1 84 ? 11.352 20.531 -0.887 1 97.75 84 ILE B C 1
ATOM 2406 O O . ILE B 1 84 ? 10.773 19.578 -1.421 1 97.75 84 ILE B O 1
ATOM 2410 N N . LEU B 1 85 ? 12.141 21.344 -1.501 1 97.81 85 LEU B N 1
ATOM 2411 C CA . LEU B 1 85 ? 12.414 21.125 -2.918 1 97.81 85 LEU B CA 1
ATOM 2412 C C . LEU B 1 85 ? 13.109 19.781 -3.135 1 97.81 85 LEU B C 1
ATOM 2414 O O . LEU B 1 85 ? 12.789 19.062 -4.074 1 97.81 85 LEU B O 1
ATOM 2418 N N . ALA B 1 86 ? 14 19.5 -2.271 1 98 86 ALA B N 1
ATOM 2419 C CA . ALA B 1 86 ? 14.688 18.203 -2.328 1 98 86 ALA B CA 1
ATOM 2420 C C . ALA B 1 86 ? 13.711 17.047 -2.121 1 98 86 ALA B C 1
ATOM 2422 O O . ALA B 1 86 ? 13.781 16.031 -2.82 1 98 86 ALA B O 1
ATOM 2423 N N . ALA B 1 87 ? 12.82 17.234 -1.216 1 98.19 87 ALA B N 1
ATOM 2424 C CA . ALA B 1 87 ? 11.82 16.219 -0.933 1 98.19 87 ALA B CA 1
ATOM 2425 C C . ALA B 1 87 ? 10.898 16 -2.129 1 98.19 87 ALA B C 1
ATOM 2427 O O . ALA B 1 87 ? 10.531 14.867 -2.445 1 98.19 87 ALA B O 1
ATOM 2428 N N . ILE B 1 88 ? 10.516 17.094 -2.762 1 98.25 88 ILE B N 1
ATOM 2429 C CA . ILE B 1 88 ? 9.672 17.031 -3.953 1 98.25 88 ILE B CA 1
ATOM 2430 C C . ILE B 1 88 ? 10.391 16.234 -5.043 1 98.25 88 ILE B C 1
ATOM 2432 O O . ILE B 1 88 ? 9.812 15.32 -5.633 1 98.25 88 ILE B O 1
ATOM 2436 N N . SER B 1 89 ? 11.625 16.547 -5.227 1 97.81 89 SER B N 1
ATOM 2437 C CA . SER B 1 89 ? 12.414 15.859 -6.246 1 97.81 89 SER B CA 1
ATOM 2438 C C . SER B 1 89 ? 12.594 14.383 -5.918 1 97.81 89 SER B C 1
ATOM 2440 O O . SER B 1 89 ? 12.43 13.523 -6.785 1 97.81 89 SER B O 1
ATOM 2442 N N . ALA B 1 90 ? 12.906 14.117 -4.723 1 98.19 90 ALA B N 1
ATOM 2443 C CA . ALA B 1 90 ? 13.055 12.734 -4.285 1 98.19 90 ALA B CA 1
ATOM 2444 C C . ALA B 1 90 ? 11.758 11.945 -4.488 1 98.19 90 ALA B C 1
ATOM 2446 O O . ALA B 1 90 ? 11.789 10.789 -4.906 1 98.19 90 ALA B O 1
ATOM 2447 N N . SER B 1 91 ? 10.633 12.609 -4.168 1 98.31 91 SER B N 1
ATOM 2448 C CA . SER B 1 91 ? 9.336 11.961 -4.328 1 98.31 91 SER B CA 1
ATOM 2449 C C . SER B 1 91 ? 9.086 11.57 -5.781 1 98.31 91 SER B C 1
ATOM 2451 O O . SER B 1 91 ? 8.586 10.477 -6.059 1 98.31 91 SER B O 1
ATOM 2453 N N . LYS B 1 92 ? 9.445 12.43 -6.648 1 97.56 92 LYS B N 1
ATOM 2454 C CA . LYS B 1 92 ? 9.258 12.156 -8.07 1 97.56 92 LYS B CA 1
ATOM 2455 C C . LYS B 1 92 ? 10.125 10.984 -8.523 1 97.56 92 LYS B C 1
ATOM 2457 O O . LYS B 1 92 ? 9.672 10.133 -9.289 1 97.56 92 LYS B O 1
ATOM 2462 N N . VAL B 1 93 ? 11.344 10.953 -8.055 1 98.25 93 VAL B N 1
ATOM 2463 C CA . VAL B 1 93 ? 12.234 9.852 -8.398 1 98.25 93 VAL B CA 1
ATOM 2464 C C . VAL B 1 93 ? 11.695 8.547 -7.82 1 98.25 93 VAL B C 1
ATOM 2466 O O . VAL B 1 93 ? 11.672 7.523 -8.508 1 98.25 93 VAL B O 1
ATOM 2469 N N . LEU B 1 94 ? 11.25 8.625 -6.586 1 98.12 94 LEU B N 1
ATOM 2470 C CA . LEU B 1 94 ? 10.727 7.43 -5.934 1 98.12 94 LEU B CA 1
ATOM 2471 C C . LEU B 1 94 ? 9.5 6.898 -6.672 1 98.12 94 LEU B C 1
ATOM 2473 O O . LEU B 1 94 ? 9.297 5.684 -6.75 1 98.12 94 LEU B O 1
ATOM 2477 N N . ALA B 1 95 ? 8.68 7.832 -7.18 1 97.56 95 ALA B N 1
ATOM 2478 C CA . ALA B 1 95 ? 7.523 7.41 -7.957 1 97.56 95 ALA B CA 1
ATOM 2479 C C . ALA B 1 95 ? 7.945 6.566 -9.156 1 97.56 95 ALA B C 1
ATOM 2481 O O . ALA B 1 95 ? 7.348 5.523 -9.43 1 97.56 95 ALA B O 1
ATOM 2482 N N . ASN B 1 96 ? 8.977 6.965 -9.805 1 97.38 96 ASN B N 1
ATOM 2483 C CA . ASN B 1 96 ? 9.477 6.234 -10.961 1 97.38 96 ASN B CA 1
ATOM 2484 C C . ASN B 1 96 ? 10.078 4.895 -10.562 1 97.38 96 ASN B C 1
ATOM 2486 O O . ASN B 1 96 ? 9.859 3.881 -11.227 1 97.38 96 ASN B O 1
ATOM 2490 N N . VAL B 1 97 ? 10.844 4.934 -9.516 1 97.81 97 VAL B N 1
ATOM 2491 C CA . VAL B 1 97 ? 11.469 3.707 -9.016 1 97.81 97 VAL B CA 1
ATOM 2492 C C . VAL B 1 97 ? 10.383 2.695 -8.648 1 97.81 97 VAL B C 1
ATOM 2494 O O . VAL B 1 97 ? 10.5 1.51 -8.969 1 97.81 97 VAL B O 1
ATOM 2497 N N . GLN B 1 98 ? 9.367 3.188 -8.008 1 96.56 98 GLN B N 1
ATOM 2498 C CA . GLN B 1 98 ? 8.281 2.303 -7.602 1 96.56 98 GLN B CA 1
ATOM 2499 C C . GLN B 1 98 ? 7.543 1.745 -8.812 1 96.56 98 GLN B C 1
ATOM 2501 O O . GLN B 1 98 ? 7.199 0.562 -8.852 1 96.56 98 GLN B O 1
ATOM 2506 N N . ARG B 1 99 ? 7.301 2.545 -9.797 1 95 99 ARG B N 1
ATOM 2507 C CA . ARG B 1 99 ? 6.668 2.078 -11.023 1 95 99 ARG B CA 1
ATOM 2508 C C . ARG B 1 99 ? 7.504 0.995 -11.695 1 95 99 ARG B C 1
ATOM 2510 O O . ARG B 1 99 ? 6.969 -0.019 -12.148 1 95 99 ARG B O 1
ATOM 2517 N N . ASP B 1 100 ? 8.758 1.22 -11.766 1 95.75 100 ASP B N 1
ATOM 2518 C CA . ASP B 1 100 ? 9.656 0.239 -12.359 1 95.75 100 ASP B CA 1
ATOM 2519 C C . ASP B 1 100 ? 9.602 -1.088 -11.609 1 95.75 100 ASP B C 1
ATOM 2521 O O . ASP B 1 100 ? 9.578 -2.156 -12.219 1 95.75 100 ASP B O 1
ATOM 2525 N N . PHE B 1 101 ? 9.617 -0.958 -10.32 1 97 101 PHE B N 1
ATOM 2526 C CA . PHE B 1 101 ? 9.523 -2.158 -9.5 1 97 101 PHE B CA 1
ATOM 2527 C C . PHE B 1 101 ? 8.219 -2.902 -9.781 1 97 101 PHE B C 1
ATOM 2529 O O . PHE B 1 101 ? 8.219 -4.125 -9.93 1 97 101 PHE B O 1
ATOM 2536 N N . GLN B 1 102 ? 7.117 -2.152 -9.836 1 94.56 102 GLN B N 1
ATOM 2537 C CA . GLN B 1 102 ? 5.809 -2.762 -10.062 1 94.56 102 GLN B CA 1
ATOM 2538 C C . GLN B 1 102 ? 5.75 -3.455 -11.422 1 94.56 102 GLN B C 1
ATOM 2540 O O . GLN B 1 102 ? 5.27 -4.586 -11.523 1 94.56 102 GLN B O 1
ATOM 2545 N N . ILE B 1 103 ? 6.328 -2.854 -12.398 1 92.88 103 ILE B N 1
ATOM 2546 C CA . ILE B 1 103 ? 6.332 -3.408 -13.742 1 92.88 103 ILE B CA 1
ATOM 2547 C C . ILE B 1 103 ? 7.254 -4.625 -13.797 1 92.88 103 ILE B C 1
ATOM 2549 O O . ILE B 1 103 ? 6.848 -5.699 -14.242 1 92.88 103 ILE B O 1
ATOM 2553 N N . ASN B 1 104 ? 8.469 -4.469 -13.289 1 96.12 104 ASN B N 1
ATOM 2554 C CA . ASN B 1 104 ? 9.445 -5.547 -13.352 1 96.12 104 ASN B CA 1
ATOM 2555 C C . ASN B 1 104 ? 9.094 -6.688 -12.398 1 96.12 104 ASN B C 1
ATOM 2557 O O . ASN B 1 104 ? 9.352 -7.852 -12.695 1 96.12 104 ASN B O 1
ATOM 2561 N N . GLY B 1 105 ? 8.578 -6.301 -11.219 1 95.94 105 GLY B N 1
ATOM 2562 C CA . GLY B 1 105 ? 8.125 -7.324 -10.289 1 95.94 105 GLY B CA 1
ATOM 2563 C C . GLY B 1 105 ? 7.031 -8.203 -10.859 1 95.94 105 GLY B C 1
ATOM 2564 O O . GLY B 1 105 ? 7.047 -9.422 -10.68 1 95.94 105 GLY B O 1
ATOM 2565 N N . ARG B 1 106 ? 6.094 -7.555 -11.547 1 93.44 106 ARG B N 1
ATOM 2566 C CA . ARG B 1 106 ? 5.023 -8.32 -12.18 1 93.44 106 ARG B CA 1
ATOM 2567 C C . ARG B 1 106 ? 5.566 -9.211 -13.289 1 93.44 106 ARG B C 1
ATOM 2569 O O . ARG B 1 106 ? 5.121 -10.352 -13.453 1 93.44 106 ARG B O 1
ATOM 2576 N N . LYS B 1 107 ? 6.461 -8.703 -14.062 1 94.5 107 LYS B N 1
ATOM 2577 C CA . LYS B 1 107 ? 7.121 -9.492 -15.094 1 94.5 107 LYS B CA 1
ATOM 2578 C C . LYS B 1 107 ? 7.859 -10.688 -14.492 1 94.5 107 LYS B C 1
ATOM 2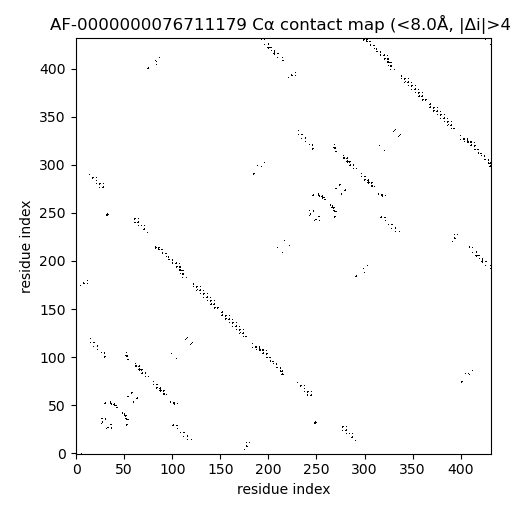580 O O . LYS B 1 107 ? 7.863 -11.773 -15.062 1 94.5 107 LYS B O 1
ATOM 2585 N N . ALA B 1 108 ? 8.5 -10.492 -13.367 1 97.19 108 ALA B N 1
ATOM 2586 C CA . ALA B 1 108 ? 9.281 -11.523 -12.695 1 97.19 108 ALA B CA 1
ATOM 2587 C C . ALA B 1 108 ? 8.414 -12.719 -12.328 1 97.19 108 ALA B C 1
ATOM 2589 O O . ALA B 1 108 ? 8.891 -13.859 -12.297 1 97.19 108 ALA B O 1
ATOM 2590 N N . ILE B 1 109 ? 7.102 -12.484 -12.086 1 96.38 109 ILE B N 1
ATOM 2591 C CA . ILE B 1 109 ? 6.258 -13.586 -11.641 1 96.38 109 ILE B CA 1
ATOM 2592 C C . ILE B 1 109 ? 5.344 -14.031 -12.781 1 96.38 109 ILE B C 1
ATOM 2594 O O . ILE B 1 109 ? 4.223 -14.484 -12.547 1 96.38 109 ILE B O 1
ATOM 2598 N N . ARG B 1 110 ? 5.82 -13.922 -14.023 1 95.06 110 ARG B N 1
ATOM 2599 C CA . ARG B 1 110 ? 5.02 -14.156 -15.219 1 95.06 110 ARG B CA 1
ATOM 2600 C C . ARG B 1 110 ? 4.574 -15.609 -15.305 1 95.06 110 ARG B C 1
ATOM 2602 O O . ARG B 1 110 ? 3.463 -15.898 -15.75 1 95.06 110 ARG B O 1
ATOM 2609 N N . HIS B 1 111 ? 5.441 -16.547 -14.961 1 96.5 111 HIS B N 1
ATOM 2610 C CA . HIS B 1 111 ? 5.051 -17.938 -15.07 1 96.5 111 HIS B CA 1
ATOM 2611 C C . HIS B 1 111 ? 3.986 -18.297 -14.039 1 96.5 111 HIS B C 1
ATOM 2613 O O . HIS B 1 111 ? 3.078 -19.094 -14.328 1 96.5 111 HIS B O 1
ATOM 2619 N N . LEU B 1 112 ? 4.133 -17.75 -12.867 1 96.19 112 LEU B N 1
ATOM 2620 C CA . LEU B 1 112 ? 3.094 -17.938 -11.859 1 96.19 112 LEU B CA 1
ATOM 2621 C C . LEU B 1 112 ? 1.755 -17.406 -12.359 1 96.19 112 LEU B C 1
ATOM 2623 O O . LEU B 1 112 ? 0.73 -18.078 -12.25 1 96.19 112 LEU B O 1
ATOM 2627 N N . ARG B 1 113 ? 1.853 -16.281 -12.938 1 92.19 113 ARG B N 1
ATOM 2628 C CA . ARG B 1 113 ? 0.638 -15.648 -13.445 1 92.19 113 ARG B CA 1
ATOM 2629 C C . ARG B 1 113 ? 0.057 -16.438 -14.609 1 92.19 113 ARG B C 1
ATOM 2631 O O . ARG B 1 113 ? -1.162 -16.578 -14.727 1 92.19 113 ARG B O 1
ATOM 2638 N N . ARG B 1 114 ? 0.855 -16.953 -15.445 1 92.38 114 ARG B N 1
ATOM 2639 C CA . ARG B 1 114 ? 0.422 -17.734 -16.594 1 92.38 114 ARG B CA 1
ATOM 2640 C C . ARG B 1 114 ? -0.234 -19.047 -16.141 1 92.38 114 ARG B C 1
ATOM 2642 O O . ARG B 1 114 ? -1.188 -19.516 -16.766 1 92.38 114 ARG B O 1
ATOM 2649 N N . PHE B 1 115 ? 0.347 -19.656 -15.109 1 94.12 115 PHE B N 1
ATOM 2650 C CA . PHE B 1 115 ? -0.233 -20.875 -14.578 1 94.12 115 PHE B CA 1
ATOM 2651 C C . PHE B 1 115 ? -1.693 -20.672 -14.195 1 94.12 115 PHE B C 1
ATOM 2653 O O . PHE B 1 115 ? -2.553 -21.484 -14.539 1 94.12 115 PHE B O 1
ATOM 2660 N N . PHE B 1 116 ? -1.938 -19.578 -13.594 1 82.94 116 PHE B N 1
ATOM 2661 C CA . PHE B 1 116 ? -3.268 -19.203 -13.125 1 82.94 116 PHE B CA 1
ATOM 2662 C C . PHE B 1 116 ? -4.199 -18.938 -14.305 1 82.94 116 PHE B C 1
ATOM 2664 O O . PHE B 1 116 ? -5.32 -19.453 -14.344 1 82.94 116 PHE B O 1
ATOM 2671 N N . ALA B 1 117 ? -3.725 -18.328 -15.312 1 82.31 117 ALA B N 1
ATOM 2672 C CA . ALA B 1 117 ? -4.578 -17.781 -16.359 1 82.31 117 ALA B CA 1
ATOM 2673 C C . ALA B 1 117 ? -4.723 -18.781 -17.516 1 82.31 117 ALA B C 1
ATOM 2675 O O . ALA B 1 117 ? -5.758 -18.812 -18.188 1 82.31 117 ALA B O 1
ATOM 2676 N N . VAL B 1 118 ? -3.684 -19.578 -17.703 1 89.12 118 VAL B N 1
ATOM 2677 C CA . VAL B 1 118 ? -3.658 -20.297 -18.969 1 89.12 118 VAL B CA 1
ATOM 2678 C C . VAL B 1 118 ? -3.482 -21.781 -18.703 1 89.12 118 VAL B C 1
ATOM 2680 O O . VAL B 1 118 ? -4.34 -22.594 -19.078 1 89.12 118 VAL B O 1
ATOM 2683 N N . GLU B 1 119 ? -2.445 -22.172 -18 1 92.56 119 GLU B N 1
ATOM 2684 C CA . GLU B 1 119 ? -2.055 -23.578 -17.906 1 92.56 119 GLU B CA 1
ATOM 2685 C C . GLU B 1 119 ? -3.105 -24.391 -17.172 1 92.56 119 GLU B C 1
ATOM 2687 O O . GLU B 1 119 ? -3.482 -25.484 -17.609 1 92.56 119 GLU B O 1
ATOM 2692 N N . TYR B 1 120 ? -3.496 -23.859 -16.078 1 95.06 120 TYR B N 1
ATOM 2693 C CA . TYR B 1 120 ? -4.504 -24.578 -15.312 1 95.06 120 TYR B CA 1
ATOM 2694 C C . TYR B 1 120 ? -5.797 -24.719 -16.109 1 95.06 120 TYR B C 1
ATOM 2696 O O . TYR B 1 120 ? -6.418 -25.797 -16.109 1 95.06 120 TYR B O 1
ATOM 2704 N N . LYS B 1 121 ? -6.18 -23.688 -16.781 1 93.88 121 LYS B N 1
ATOM 2705 C CA . LYS B 1 121 ? -7.395 -23.719 -17.594 1 93.88 121 LYS B CA 1
ATOM 2706 C C . LYS B 1 121 ? -7.293 -24.75 -18.703 1 93.88 121 LYS B C 1
ATOM 2708 O O . LYS B 1 121 ? -8.25 -25.484 -18.969 1 93.88 121 LYS B O 1
ATOM 2713 N N . GLN B 1 122 ? -6.172 -24.781 -19.328 1 95.69 122 GLN B N 1
ATOM 2714 C CA . GLN B 1 122 ? -5.945 -25.766 -20.375 1 95.69 122 GLN B CA 1
ATOM 2715 C C . GLN B 1 122 ? -6.082 -27.188 -19.844 1 95.69 122 GLN B C 1
ATOM 2717 O O . GLN B 1 122 ? -6.664 -28.047 -20.5 1 95.69 122 GLN B O 1
ATOM 2722 N N . CYS B 1 123 ? -5.535 -27.391 -18.672 1 96.62 123 CYS B N 1
ATOM 2723 C CA . CYS B 1 123 ? -5.641 -28.703 -18.031 1 96.62 123 CYS B CA 1
ATOM 2724 C C . CYS B 1 123 ? -7.094 -29.047 -17.719 1 96.62 123 CYS B C 1
ATOM 2726 O O . CYS B 1 123 ? -7.547 -30.156 -18 1 96.62 123 CYS B O 1
ATOM 2728 N N . MET B 1 124 ? -7.844 -28.078 -17.266 1 96.12 124 MET B N 1
ATOM 2729 C CA . MET B 1 124 ? -9.258 -28.281 -16.93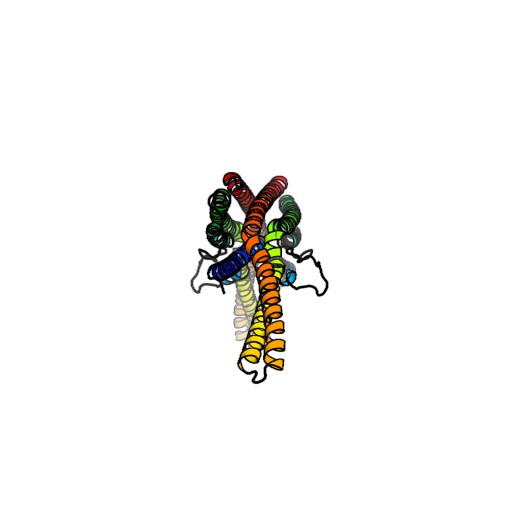8 1 96.12 124 MET B CA 1
ATOM 2730 C C . MET B 1 124 ? -10.062 -28.578 -18.188 1 96.12 124 MET B C 1
ATOM 2732 O O . MET B 1 124 ? -10.961 -29.438 -18.172 1 96.12 124 MET B O 1
ATOM 2736 N N . ASP B 1 125 ? -9.711 -27.906 -19.234 1 97.12 125 ASP B N 1
ATOM 2737 C CA . ASP B 1 125 ? -10.391 -28.141 -20.5 1 97.12 125 ASP B CA 1
ATOM 2738 C C . ASP B 1 125 ? -10.172 -29.578 -20.984 1 97.12 125 ASP B C 1
ATOM 2740 O O . ASP B 1 125 ? -11.109 -30.234 -21.422 1 97.12 125 ASP B O 1
ATOM 2744 N N . GLU B 1 126 ? -8.938 -29.969 -20.922 1 97.94 126 GLU B N 1
ATOM 2745 C CA . GLU B 1 126 ? -8.633 -31.344 -21.328 1 97.94 126 GLU B CA 1
ATOM 2746 C C . GLU B 1 126 ? -9.344 -32.344 -20.422 1 97.94 126 GLU B C 1
ATOM 2748 O O . GLU B 1 126 ? -9.797 -33.406 -20.906 1 97.94 126 GLU B O 1
ATOM 2753 N N . ARG B 1 127 ? -9.453 -32.094 -19.203 1 97.06 127 ARG B N 1
ATOM 2754 C CA . ARG B 1 127 ? -10.148 -32.969 -18.266 1 97.06 127 ARG B CA 1
ATOM 2755 C C . ARG B 1 127 ? -11.641 -33.062 -18.594 1 97.06 127 ARG B C 1
ATOM 2757 O O . ARG B 1 127 ? -12.25 -34.125 -18.484 1 97.06 127 ARG B O 1
ATOM 2764 N N . ALA B 1 128 ? -12.148 -31.922 -18.938 1 98 128 ALA B N 1
ATOM 2765 C CA . ALA B 1 128 ? -13.555 -31.906 -19.312 1 98 128 ALA B CA 1
ATOM 2766 C C . ALA B 1 128 ? -13.805 -32.781 -20.547 1 98 128 ALA B C 1
ATOM 2768 O O . ALA B 1 128 ? -14.805 -33.5 -20.594 1 98 128 ALA B O 1
ATOM 2769 N N . LYS B 1 129 ? -12.938 -32.688 -21.516 1 98.25 129 LYS B N 1
ATOM 2770 C CA . LYS B 1 129 ? -13.031 -33.531 -22.703 1 98.25 129 LYS B CA 1
ATOM 2771 C C . LYS B 1 129 ? -12.93 -35.031 -22.312 1 98.25 129 LYS B C 1
ATOM 2773 O O . LYS B 1 129 ? -13.594 -35.875 -22.906 1 98.25 129 LYS B O 1
ATOM 2778 N N . LEU B 1 130 ? -12.07 -35.281 -21.359 1 97.94 130 LEU B N 1
ATOM 2779 C CA . LEU B 1 130 ? -11.914 -36.625 -20.891 1 97.94 130 LEU B CA 1
ATOM 2780 C C . LEU B 1 130 ? -13.211 -37.156 -20.281 1 97.94 130 LEU B C 1
ATOM 2782 O O . LEU B 1 130 ? -13.625 -38.281 -20.562 1 97.94 130 LEU B O 1
ATOM 2786 N N . ASP B 1 131 ? -13.836 -36.344 -19.5 1 97.12 131 ASP B N 1
ATOM 2787 C CA . ASP B 1 131 ? -15.109 -36.719 -18.891 1 97.12 131 ASP B CA 1
ATOM 2788 C C . ASP B 1 131 ? -16.172 -37 -19.969 1 97.12 131 ASP B C 1
ATOM 2790 O O . ASP B 1 131 ? -16.953 -37.938 -19.844 1 97.12 131 ASP B O 1
ATOM 2794 N N . LYS B 1 132 ? -16.156 -36.188 -20.953 1 98.06 132 LYS B N 1
ATOM 2795 C CA . LYS B 1 132 ? -17.094 -36.375 -22.047 1 98.06 132 LYS B CA 1
ATOM 2796 C C . LYS B 1 132 ? -16.844 -37.719 -22.75 1 98.06 132 LYS B C 1
ATOM 2798 O O . LYS B 1 132 ? -17.781 -38.438 -23.094 1 98.06 132 LYS B O 1
ATOM 2803 N N . SER B 1 133 ? -15.562 -37.969 -22.984 1 97.88 133 SER B N 1
ATOM 2804 C CA . SER B 1 133 ? -15.188 -39.219 -23.625 1 97.88 133 SER B CA 1
ATOM 2805 C C . SER B 1 133 ? -15.586 -40.406 -22.766 1 97.88 133 SER B C 1
ATOM 2807 O O . SER B 1 133 ? -16 -41.438 -23.281 1 97.88 133 SER B O 1
ATOM 2809 N N . ARG B 1 134 ? -15.391 -40.25 -21.484 1 97.06 134 ARG B N 1
ATOM 2810 C CA . ARG B 1 134 ? -15.781 -41.312 -20.562 1 97.06 134 ARG B CA 1
ATOM 2811 C C . ARG B 1 134 ? -17.281 -41.562 -20.625 1 97.06 134 ARG B C 1
ATOM 2813 O O . ARG B 1 134 ? -17.719 -42.719 -20.703 1 97.06 134 ARG B O 1
ATOM 2820 N N . ASN B 1 135 ? -18.047 -40.5 -20.578 1 97.88 135 ASN B N 1
ATOM 2821 C CA . ASN B 1 135 ? -19.5 -40.625 -20.656 1 97.88 135 ASN B CA 1
ATOM 2822 C C . ASN B 1 135 ? -19.938 -41.281 -21.953 1 97.88 135 ASN B C 1
ATOM 2824 O O . ASN B 1 135 ? -20.844 -42.125 -21.953 1 97.88 135 ASN B O 1
ATOM 2828 N N . HIS B 1 136 ? -19.312 -40.906 -23.047 1 98.06 136 HIS B N 1
ATOM 2829 C CA . HIS B 1 136 ? -19.625 -41.531 -24.328 1 98.06 136 HIS B CA 1
ATOM 2830 C C . HIS B 1 136 ? -19.297 -43 -24.328 1 98.06 136 HIS B C 1
ATOM 2832 O O . HIS B 1 136 ? -20.109 -43.812 -24.781 1 98.06 136 HIS B O 1
ATOM 2838 N N . MET B 1 137 ? -18.125 -43.344 -23.828 1 97.38 137 MET B N 1
ATOM 2839 C CA . MET B 1 137 ? -17.703 -44.75 -23.719 1 97.38 137 MET B CA 1
ATOM 2840 C C . MET B 1 137 ? -18.703 -45.562 -22.891 1 97.38 137 MET B C 1
ATOM 2842 O O . MET B 1 137 ? -19.094 -46.656 -23.281 1 97.38 137 MET B O 1
ATOM 2846 N N . ASP B 1 138 ? -19.141 -45 -21.781 1 97.12 138 ASP B N 1
ATOM 2847 C CA . ASP B 1 138 ? -20.109 -45.688 -20.906 1 97.12 138 ASP B CA 1
ATOM 2848 C C . ASP B 1 138 ? -21.453 -45.844 -21.609 1 97.12 138 ASP B C 1
ATOM 2850 O O . ASP B 1 138 ? -22.109 -46.875 -21.469 1 97.12 138 ASP B O 1
ATOM 2854 N N . HIS B 1 139 ? -21.828 -44.812 -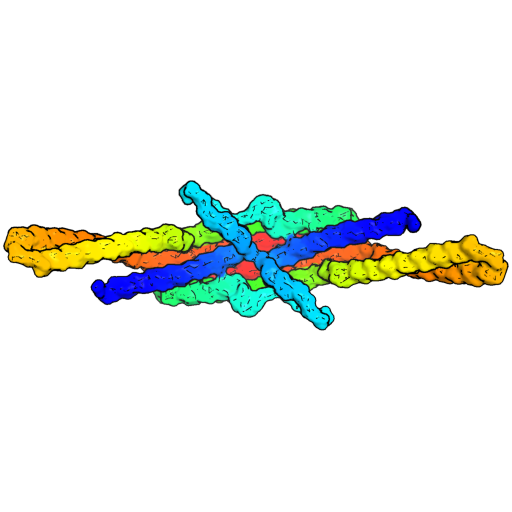22.328 1 97.81 139 HIS B N 1
ATOM 2855 C CA . HIS B 1 139 ? -23.078 -44.844 -23.078 1 97.81 139 HIS B CA 1
ATOM 2856 C C . HIS B 1 139 ? -23.047 -45.969 -24.109 1 97.81 139 HIS B C 1
ATOM 2858 O O . HIS B 1 139 ? -24 -46.75 -24.219 1 97.81 139 HIS B O 1
ATOM 2864 N N . ILE B 1 140 ? -21.969 -46.125 -24.875 1 98 140 ILE B N 1
ATOM 2865 C CA . ILE B 1 140 ? -21.859 -47.156 -25.906 1 98 140 ILE B CA 1
ATOM 2866 C C . ILE B 1 140 ? -21.797 -48.531 -25.25 1 98 140 ILE B C 1
ATOM 2868 O O . ILE B 1 140 ? -22.359 -49.5 -25.766 1 98 140 ILE B O 1
ATOM 2872 N N . LYS B 1 141 ? -21.109 -48.625 -24.125 1 97 141 LYS B N 1
ATOM 2873 C CA . LYS B 1 141 ? -21.062 -49.875 -23.375 1 97 141 LYS B CA 1
ATOM 2874 C C . LYS B 1 141 ? -22.469 -50.344 -23 1 97 141 LYS B C 1
ATOM 2876 O O . LYS B 1 141 ? -22.781 -51.531 -23.094 1 97 141 LYS B O 1
ATOM 2881 N N . HIS B 1 142 ? -23.234 -49.406 -22.547 1 97.5 142 HIS B N 1
ATOM 2882 C CA . HIS B 1 142 ? -24.625 -49.688 -22.203 1 97.5 142 HIS B CA 1
ATOM 2883 C C . HIS B 1 142 ? -25.406 -50.156 -23.406 1 97.5 142 HIS B C 1
ATOM 2885 O O . HIS B 1 142 ? -26.203 -51.125 -23.297 1 97.5 142 HIS B O 1
ATOM 2891 N N . GLU B 1 143 ? -25.188 -49.625 -24.594 1 97.25 143 GLU B N 1
ATOM 2892 C CA . GLU B 1 143 ? -25.875 -50 -25.828 1 97.25 143 GLU B CA 1
ATOM 2893 C C . GLU B 1 143 ? -25.5 -51.438 -26.234 1 97.25 143 GLU B C 1
ATOM 2895 O O . GLU B 1 143 ? -26.344 -52.188 -26.719 1 97.25 143 GLU B O 1
ATOM 2900 N N . VAL B 1 144 ? -24.234 -51.812 -26.062 1 96.69 144 VAL B N 1
ATOM 2901 C CA . VAL B 1 144 ? -23.797 -53.188 -26.328 1 96.69 144 VAL B CA 1
ATOM 2902 C C . VAL B 1 144 ? -24.578 -54.156 -25.453 1 96.69 144 VAL B C 1
ATOM 2904 O O . VAL B 1 144 ? -25.078 -55.188 -25.953 1 96.69 144 VAL B O 1
ATOM 2907 N N . LYS B 1 145 ? -24.75 -53.812 -24.203 1 95.94 145 LYS B N 1
ATOM 2908 C CA . LYS B 1 145 ? -25.391 -54.688 -23.219 1 95.94 145 LYS B CA 1
ATOM 2909 C C . LYS B 1 145 ? -26.875 -54.844 -23.516 1 95.94 145 LYS B C 1
ATOM 2911 O O . LYS B 1 145 ? -27.453 -55.906 -23.297 1 95.94 145 LYS B O 1
ATOM 2916 N N . MET B 1 146 ? -27.484 -53.75 -24.031 1 96.44 146 MET B N 1
ATOM 2917 C CA . MET B 1 146 ? -28.938 -53.719 -24.219 1 96.44 146 MET B CA 1
ATOM 2918 C C . MET B 1 146 ? -29.312 -54.312 -25.578 1 96.44 146 MET B C 1
ATOM 2920 O O . MET B 1 146 ? -30.484 -54.594 -25.828 1 96.44 146 MET B O 1
ATOM 2924 N N . SER B 1 147 ? -28.359 -54.438 -26.453 1 95.62 147 SER B N 1
ATOM 2925 C CA . SER B 1 147 ? -28.641 -54.906 -27.812 1 95.62 147 SER B CA 1
ATOM 2926 C C . SER B 1 147 ? -29.078 -56.344 -27.812 1 95.62 147 SER B C 1
ATOM 2928 O O . SER B 1 147 ? -28.578 -57.156 -27.031 1 95.62 147 SER B O 1
ATOM 2930 N N . LYS B 1 148 ? -30.078 -56.719 -28.719 1 94.56 148 LYS B N 1
ATOM 2931 C CA . LYS B 1 148 ? -30.688 -58.062 -28.703 1 94.56 148 LYS B CA 1
ATOM 2932 C C . LYS B 1 148 ? -30.344 -58.844 -29.953 1 94.56 148 LYS B C 1
ATOM 2934 O O . LYS B 1 148 ? -30.562 -60.062 -30.016 1 94.56 148 LYS B O 1
ATOM 2939 N N . THR B 1 149 ? -29.859 -58.156 -31 1 95.94 149 THR B N 1
ATOM 2940 C CA . THR B 1 149 ? -29.516 -58.875 -32.25 1 95.94 149 THR B CA 1
ATOM 2941 C C . THR B 1 149 ? -28 -58.906 -32.438 1 95.94 149 THR B C 1
ATOM 2943 O O . THR B 1 149 ? -27.281 -58.031 -31.969 1 95.94 149 THR B O 1
ATOM 2946 N N . THR B 1 150 ? -27.641 -59.938 -33.156 1 94.56 150 THR B N 1
ATOM 2947 C CA . THR B 1 150 ? -26.219 -60.156 -33.406 1 94.56 150 THR B CA 1
ATOM 2948 C C . THR B 1 150 ? -25.641 -58.969 -34.219 1 94.56 150 THR B C 1
ATOM 2950 O O . THR B 1 150 ? -24.516 -58.531 -34 1 94.56 150 THR B O 1
ATOM 2953 N N . GLU B 1 151 ? -26.422 -58.5 -35.188 1 94.75 151 GLU B N 1
ATOM 2954 C CA . GLU B 1 151 ? -25.984 -57.375 -36.031 1 94.75 151 GLU B CA 1
ATOM 2955 C C . GLU B 1 151 ? -25.75 -56.125 -35.219 1 94.75 151 GLU B C 1
ATOM 2957 O O . GLU B 1 151 ? -24.734 -55.438 -35.406 1 94.75 151 GLU B O 1
ATOM 2962 N N . LYS B 1 152 ? -26.547 -55.781 -34.281 1 94.38 152 LYS B N 1
ATOM 2963 C CA . LYS B 1 152 ? -26.422 -54.594 -33.406 1 94.38 152 LYS B CA 1
ATOM 2964 C C . LYS B 1 152 ? -25.281 -54.75 -32.406 1 94.38 152 LYS B C 1
ATOM 2966 O O . LYS B 1 152 ? -24.562 -53.812 -32.156 1 94.38 152 LYS B O 1
ATOM 2971 N N . ILE B 1 153 ? -25.109 -55.875 -31.859 1 96.44 153 ILE B N 1
ATOM 2972 C CA . ILE B 1 153 ? -24.047 -56.156 -30.906 1 96.44 153 ILE B CA 1
ATOM 2973 C C . ILE B 1 153 ? -22.688 -55.938 -31.562 1 96.44 153 ILE B C 1
ATOM 2975 O O . ILE B 1 153 ? -21.812 -55.312 -30.984 1 96.44 153 ILE B O 1
ATOM 2979 N N . GLU B 1 154 ? -22.594 -56.438 -32.812 1 96.38 154 GLU B N 1
ATOM 2980 C CA . GLU B 1 154 ? -21.344 -56.281 -33.531 1 96.38 154 GLU B CA 1
ATOM 2981 C C . GLU B 1 154 ? -21.062 -54.844 -33.844 1 96.38 154 GLU B C 1
ATOM 2983 O O . GLU B 1 154 ? -19.922 -54.375 -33.719 1 96.38 154 GLU B O 1
ATOM 2988 N N . LYS B 1 155 ? -22.047 -54.094 -34.219 1 96.62 155 LYS B N 1
ATOM 2989 C CA . LYS B 1 155 ? -21.922 -52.688 -34.531 1 96.62 155 LYS B CA 1
ATOM 2990 C C . LYS B 1 155 ? -21.484 -51.906 -33.281 1 96.62 155 LYS B C 1
ATOM 2992 O O . LYS B 1 155 ? -20.5 -51.156 -33.344 1 96.62 155 LYS B O 1
ATOM 2997 N N . TYR B 1 156 ? -22.109 -52.094 -32.156 1 97.19 156 TYR B N 1
ATOM 2998 C CA . TYR B 1 156 ? -21.812 -51.344 -30.953 1 97.19 156 TYR B CA 1
ATOM 2999 C C . TYR B 1 156 ? -20.5 -51.781 -30.328 1 97.19 156 TYR B C 1
ATOM 3001 O O . TYR B 1 156 ? -19.812 -51 -29.672 1 97.19 156 TYR B O 1
ATOM 3009 N N . ALA B 1 157 ? -20.156 -53 -30.547 1 96.75 157 ALA B N 1
ATOM 3010 C CA . ALA B 1 157 ? -18.859 -53.469 -30.078 1 96.75 157 ALA B CA 1
ATOM 3011 C C . ALA B 1 157 ? -17.703 -52.75 -30.766 1 96.75 157 ALA B C 1
ATOM 3013 O O . ALA B 1 157 ? -16.719 -52.406 -30.125 1 96.75 157 ALA B O 1
ATOM 3014 N N . THR B 1 158 ? -17.875 -52.562 -32.094 1 97.62 158 THR B N 1
ATOM 3015 C CA . THR B 1 158 ? -16.891 -51.812 -32.844 1 97.62 158 THR B CA 1
ATOM 3016 C C . THR B 1 158 ? -16.828 -50.375 -32.375 1 97.62 158 THR B C 1
ATOM 3018 O O . THR B 1 158 ? -15.742 -49.812 -32.219 1 97.62 158 THR B O 1
ATOM 3021 N N . LEU B 1 159 ? -17.969 -49.75 -32.031 1 97.44 159 LEU B N 1
ATOM 3022 C CA . LEU B 1 159 ? -18.047 -48.375 -31.531 1 97.44 159 LEU B CA 1
ATOM 3023 C C . LEU B 1 159 ? -17.438 -48.25 -30.141 1 97.44 159 LEU B C 1
ATOM 3025 O O . LEU B 1 159 ? -16.797 -47.25 -29.828 1 97.44 159 LEU B O 1
ATOM 3029 N N . TYR B 1 160 ? -17.609 -49.25 -29.375 1 97.56 160 TYR B N 1
ATOM 3030 C CA . TYR B 1 160 ? -17.047 -49.281 -28.031 1 97.56 160 TYR B CA 1
ATOM 3031 C C . TYR B 1 160 ? -15.523 -49.312 -28.078 1 97.56 160 TYR B C 1
ATOM 3033 O O . TYR B 1 160 ? -14.852 -48.594 -27.328 1 97.56 160 TYR B O 1
ATOM 3041 N N . GLU B 1 161 ? -15.062 -50.188 -28.984 1 97.75 161 GLU B N 1
ATOM 3042 C CA . GLU B 1 161 ? -13.617 -50.25 -29.156 1 97.75 161 GLU B CA 1
ATOM 3043 C C . GLU B 1 161 ? -13.039 -48.906 -29.562 1 97.75 161 GLU B C 1
ATOM 3045 O O . GLU B 1 161 ? -11.992 -48.469 -29.062 1 97.75 161 GLU B O 1
ATOM 3050 N N . GLN B 1 162 ? -13.766 -48.219 -30.422 1 98 162 GLN B N 1
ATOM 3051 C CA . GLN B 1 162 ? -13.359 -46.875 -30.828 1 98 162 GLN B CA 1
ATOM 3052 C C . GLN B 1 162 ? -13.445 -45.906 -29.656 1 98 162 GLN B C 1
ATOM 3054 O O . GLN B 1 162 ? -12.547 -45.062 -29.484 1 98 162 GLN B O 1
ATOM 3059 N N . ALA B 1 163 ? -14.492 -45.969 -28.891 1 97.75 163 ALA B N 1
ATOM 3060 C CA . ALA B 1 163 ? -14.688 -45.094 -27.75 1 97.75 163 ALA B CA 1
ATOM 3061 C C . ALA B 1 163 ? -13.594 -45.281 -26.703 1 97.75 163 ALA B C 1
ATOM 3063 O O . ALA B 1 163 ? -13.141 -44.312 -26.078 1 97.75 163 ALA B O 1
ATOM 3064 N N . VAL B 1 164 ? -13.219 -46.531 -26.5 1 97.5 164 VAL B N 1
ATOM 3065 C CA . VAL B 1 164 ? -12.125 -46.844 -25.578 1 97.5 164 VAL B CA 1
ATOM 3066 C C . VAL B 1 164 ? -10.836 -46.188 -26.062 1 97.5 164 VAL B C 1
ATOM 3068 O O . VAL B 1 164 ? -10.094 -45.594 -25.281 1 97.5 164 VAL B O 1
ATOM 3071 N N . GLY B 1 165 ? -10.641 -46.375 -27.375 1 97.56 165 GLY B N 1
ATOM 3072 C CA . GLY B 1 165 ? -9.477 -45.719 -27.953 1 97.56 165 GLY B CA 1
ATOM 3073 C C . GLY B 1 165 ? -9.469 -44.219 -27.781 1 97.56 165 GLY B C 1
ATOM 3074 O O . GLY B 1 165 ? -8.438 -43.625 -27.453 1 97.56 165 GLY B O 1
ATOM 3075 N N . ASP B 1 166 ? -10.562 -43.594 -27.953 1 97.69 166 ASP B N 1
ATOM 3076 C CA . ASP B 1 166 ? -10.703 -42.156 -27.781 1 97.69 166 ASP B CA 1
ATOM 3077 C C . ASP B 1 166 ? -10.477 -41.75 -26.328 1 97.69 166 ASP B C 1
ATOM 3079 O O . ASP B 1 166 ? -9.828 -40.719 -26.062 1 97.69 166 ASP B O 1
ATOM 3083 N N . PHE B 1 167 ? -11.008 -42.469 -25.422 1 97.75 167 PHE B N 1
ATOM 3084 C CA . PHE B 1 167 ? -10.836 -42.219 -24 1 97.75 167 PHE B CA 1
ATOM 3085 C C . PHE B 1 167 ? -9.359 -42.281 -23.609 1 97.75 167 PHE B C 1
ATOM 3087 O O . PHE B 1 167 ? -8.844 -41.406 -22.922 1 97.75 167 PHE B O 1
ATOM 3094 N N . ASP B 1 168 ? -8.758 -43.344 -24.094 1 96.88 168 ASP B N 1
ATOM 3095 C CA . ASP B 1 168 ? -7.348 -43.531 -23.781 1 96.88 168 ASP B CA 1
ATOM 3096 C C . ASP B 1 168 ? -6.496 -42.406 -24.344 1 96.88 168 ASP B C 1
ATOM 3098 O O . ASP B 1 168 ? -5.566 -41.938 -23.688 1 96.88 168 ASP B O 1
ATOM 3102 N N . ALA B 1 169 ? -6.852 -42 -25.547 1 97.88 169 ALA B N 1
ATOM 3103 C CA . ALA B 1 169 ? -6.121 -40.906 -26.172 1 97.88 169 ALA B CA 1
ATOM 3104 C C . ALA B 1 169 ? -6.297 -39.625 -25.375 1 97.88 169 ALA B C 1
ATOM 3106 O O . ALA B 1 169 ? -5.332 -38.875 -25.156 1 97.88 169 ALA B O 1
ATOM 3107 N N . GLN B 1 170 ? -7.516 -39.406 -24.953 1 98.06 170 GLN B N 1
ATOM 3108 C CA . GLN B 1 170 ? -7.801 -38.188 -24.188 1 98.06 170 GLN B CA 1
ATOM 3109 C C . GLN B 1 170 ? -7.168 -38.25 -22.812 1 98.06 170 GLN B C 1
ATOM 3111 O O . GLN B 1 170 ? -6.672 -37.25 -22.297 1 98.06 170 GLN B O 1
ATOM 3116 N N . ALA B 1 171 ? -7.168 -39.344 -22.188 1 96.88 171 ALA B N 1
ATOM 3117 C CA . ALA B 1 171 ? -6.527 -39.531 -20.891 1 96.88 171 ALA B CA 1
ATOM 3118 C C . ALA B 1 171 ? -5.035 -39.25 -20.969 1 96.88 171 ALA B C 1
ATOM 3120 O O . ALA B 1 171 ? -4.473 -38.625 -20.062 1 96.88 171 ALA B O 1
ATOM 3121 N N . ASN B 1 172 ? -4.48 -39.719 -22.047 1 96.88 172 ASN B N 1
ATOM 3122 C CA . ASN B 1 172 ? -3.057 -39.438 -22.234 1 96.88 172 ASN B CA 1
ATOM 3123 C C . ASN B 1 172 ? -2.777 -37.938 -22.375 1 96.88 172 ASN B C 1
ATOM 3125 O O . ASN B 1 172 ? -1.754 -37.469 -21.891 1 96.88 172 ASN B O 1
ATOM 3129 N N . ARG B 1 173 ? -3.652 -37.188 -23 1 97.62 173 ARG B N 1
ATOM 3130 C CA . ARG B 1 173 ? -3.508 -35.75 -23.125 1 97.62 173 ARG B CA 1
ATOM 3131 C C . ARG B 1 173 ? -3.531 -35.094 -21.75 1 97.62 173 ARG B C 1
ATOM 3133 O O . ARG B 1 173 ? -2.734 -34.188 -21.484 1 97.62 173 ARG B O 1
ATOM 3140 N N . VAL B 1 174 ? -4.391 -35.531 -20.922 1 97.88 174 VAL B N 1
ATOM 3141 C CA . VAL B 1 174 ? -4.484 -34.969 -19.578 1 97.88 174 VAL B CA 1
ATOM 3142 C C . VAL B 1 174 ? -3.223 -35.312 -18.781 1 97.88 174 VAL B C 1
ATOM 3144 O O . VAL B 1 174 ? -2.658 -34.438 -18.109 1 97.88 174 VAL B O 1
ATOM 3147 N N . LEU B 1 175 ? -2.771 -36.562 -18.984 1 97.06 175 LEU B N 1
ATOM 3148 C CA . LEU B 1 175 ? -1.586 -37 -18.266 1 97.06 175 LEU B CA 1
ATOM 3149 C C . LEU B 1 175 ? -0.369 -36.156 -18.641 1 97.06 175 LEU B C 1
ATOM 3151 O O . LEU B 1 175 ? 0.461 -35.844 -17.781 1 97.06 175 LEU B O 1
ATOM 3155 N N . ILE B 1 176 ? -0.299 -35.812 -19.891 1 97 176 ILE B N 1
ATOM 3156 C CA . ILE B 1 176 ? 0.803 -35 -20.375 1 97 176 ILE B CA 1
ATOM 3157 C C . ILE B 1 176 ? 0.789 -33.656 -19.656 1 97 176 ILE B C 1
ATOM 3159 O O . ILE B 1 176 ? 1.831 -33.156 -19.203 1 97 176 ILE B O 1
ATOM 3163 N N . LYS B 1 177 ? -0.371 -33.094 -19.5 1 97.06 177 LYS B N 1
ATOM 3164 C CA . LYS B 1 177 ? -0.499 -31.797 -18.828 1 97.06 177 LYS B CA 1
ATOM 3165 C C . LYS B 1 177 ? -0.151 -31.906 -17.344 1 97.06 177 LYS B C 1
ATOM 3167 O O . LYS B 1 177 ? 0.584 -31.078 -16.812 1 97.06 177 LYS B O 1
ATOM 3172 N N . LEU B 1 178 ? -0.658 -32.938 -16.703 1 97.19 178 LEU B N 1
ATOM 3173 C CA . LEU B 1 178 ? -0.428 -33.125 -15.281 1 97.19 178 LEU B CA 1
ATOM 3174 C C . LEU B 1 178 ? 1.054 -33.344 -14.992 1 97.19 178 LEU B C 1
ATOM 3176 O O . LEU B 1 178 ? 1.569 -32.875 -13.984 1 97.19 178 LEU B O 1
ATOM 3180 N N . ASN B 1 179 ? 1.704 -34 -15.914 1 96.75 179 ASN B N 1
ATOM 3181 C CA . ASN B 1 179 ? 3.105 -34.344 -15.703 1 96.75 179 ASN B CA 1
ATOM 3182 C C . ASN B 1 179 ? 4.023 -33.156 -15.953 1 96.75 179 ASN B C 1
ATOM 3184 O O . ASN B 1 179 ? 5.23 -33.219 -15.719 1 96.75 179 ASN B O 1
ATOM 3188 N N . GLN B 1 180 ? 3.484 -32.031 -16.297 1 96.81 180 GLN B N 1
ATOM 3189 C CA . GLN B 1 180 ? 4.266 -30.812 -16.453 1 96.81 180 GLN B CA 1
ATOM 3190 C C . GLN B 1 180 ? 4.465 -30.109 -15.117 1 96.81 180 GLN B C 1
ATOM 3192 O O . GLN B 1 180 ? 5.258 -29.172 -15.016 1 96.81 180 GLN B O 1
ATOM 3197 N N . LEU B 1 181 ? 3.812 -30.578 -14.102 1 96.81 181 LEU B N 1
ATOM 3198 C CA . LEU B 1 181 ? 3.742 -29.875 -12.828 1 96.81 181 LEU B CA 1
ATOM 3199 C C . LEU B 1 181 ? 5.137 -29.672 -12.242 1 96.81 181 LEU B C 1
ATOM 3201 O O . LEU B 1 181 ? 5.473 -28.578 -11.781 1 96.81 181 LEU B O 1
ATOM 3205 N N . PRO B 1 182 ? 6.008 -30.672 -12.336 1 96.5 182 PRO B N 1
ATOM 3206 C CA . PRO B 1 182 ? 7.344 -30.469 -11.781 1 96.5 182 PRO B CA 1
ATOM 3207 C C . PRO B 1 182 ? 8.094 -29.312 -12.461 1 96.5 182 PRO B C 1
ATOM 3209 O O . PRO B 1 182 ? 8.734 -28.5 -11.797 1 96.5 182 PRO B O 1
ATOM 3212 N N . SER B 1 183 ? 7.957 -29.234 -13.758 1 96.75 183 SER B N 1
ATOM 3213 C CA . SER B 1 183 ? 8.617 -28.156 -14.492 1 96.75 183 SER B CA 1
ATOM 3214 C C . SER B 1 183 ? 7.977 -26.812 -14.18 1 96.75 183 SER B C 1
ATOM 3216 O O . SER B 1 183 ? 8.672 -25.797 -14.078 1 96.75 183 SER B O 1
ATOM 3218 N N . ILE B 1 184 ? 6.688 -26.797 -14.031 1 97.44 184 ILE B N 1
ATOM 3219 C CA . ILE B 1 184 ? 5.949 -25.578 -13.68 1 97.44 184 ILE B CA 1
ATOM 3220 C C . ILE B 1 184 ? 6.41 -25.062 -12.32 1 97.44 184 ILE B C 1
ATOM 3222 O O . ILE B 1 184 ? 6.668 -23.875 -12.156 1 97.44 184 ILE B O 1
ATOM 3226 N N . LYS B 1 185 ? 6.551 -25.969 -11.391 1 97.38 185 LYS B N 1
ATOM 3227 C CA . LYS B 1 185 ? 6.984 -25.609 -10.047 1 97.38 185 LYS B CA 1
ATOM 3228 C C . LYS B 1 185 ? 8.383 -24.984 -10.062 1 97.38 185 LYS B C 1
ATOM 3230 O O . LYS B 1 185 ? 8.641 -24.016 -9.359 1 97.38 185 LYS B O 1
ATOM 3235 N N . LEU B 1 186 ? 9.195 -25.531 -10.867 1 97 186 LEU B N 1
ATOM 3236 C CA . LEU B 1 186 ? 10.555 -25.016 -10.961 1 97 186 LEU B CA 1
ATOM 3237 C C . LEU B 1 186 ? 10.562 -23.609 -11.578 1 97 186 LEU B C 1
ATOM 3239 O O . LEU B 1 186 ? 11.32 -22.75 -11.148 1 97 186 LEU B O 1
ATOM 3243 N N . ALA B 1 187 ? 9.758 -23.438 -12.555 1 97.56 187 ALA B N 1
ATOM 3244 C CA . ALA B 1 187 ? 9.625 -22.109 -13.156 1 97.56 187 ALA B CA 1
ATOM 3245 C C . ALA B 1 187 ? 9.117 -21.094 -12.133 1 97.56 187 ALA B C 1
ATOM 3247 O O . ALA B 1 187 ? 9.562 -19.938 -12.117 1 97.56 187 ALA B O 1
ATOM 3248 N N . HIS B 1 188 ? 8.227 -21.562 -11.312 1 98.06 188 HIS B N 1
ATOM 3249 C CA . HIS B 1 188 ? 7.66 -20.688 -10.297 1 98.06 188 HIS B CA 1
ATOM 3250 C C . HIS B 1 188 ? 8.695 -20.328 -9.234 1 98.06 188 HIS B C 1
ATOM 3252 O O . HIS B 1 188 ? 8.711 -19.203 -8.742 1 98.06 188 HIS B O 1
ATOM 3258 N N . GLU B 1 189 ? 9.516 -21.266 -8.891 1 98.06 189 GLU B N 1
ATOM 3259 C CA . GLU B 1 189 ? 10.609 -20.953 -7.969 1 98.06 189 GLU B CA 1
ATOM 3260 C C . GLU B 1 189 ? 11.531 -19.891 -8.547 1 98.06 189 GLU B C 1
ATOM 3262 O O . GLU B 1 189 ? 11.961 -18.969 -7.832 1 98.06 189 GLU B O 1
ATOM 3267 N N . ARG B 1 190 ? 11.828 -20 -9.82 1 97.75 190 ARG B N 1
ATOM 3268 C CA . ARG B 1 190 ? 12.672 -19.016 -10.477 1 97.75 190 ARG B CA 1
ATOM 3269 C C . ARG B 1 190 ? 12.008 -17.641 -10.477 1 97.75 190 ARG B C 1
ATOM 3271 O O . ARG B 1 190 ? 12.68 -16.625 -10.328 1 97.75 190 ARG B O 1
ATOM 3278 N N . ASP B 1 191 ? 10.711 -17.672 -10.688 1 98.19 191 ASP B N 1
ATOM 3279 C CA . ASP B 1 191 ? 9.961 -16.422 -10.594 1 98.19 191 ASP B CA 1
ATOM 3280 C C . ASP B 1 191 ? 10.18 -15.742 -9.242 1 98.19 191 ASP B C 1
ATOM 3282 O O . ASP B 1 191 ? 10.391 -14.531 -9.18 1 98.19 191 ASP B O 1
ATOM 3286 N N . ILE B 1 192 ? 10.125 -16.531 -8.188 1 98.19 192 ILE B N 1
ATOM 3287 C CA . ILE B 1 192 ? 10.258 -16 -6.836 1 98.19 192 ILE B CA 1
ATOM 3288 C C . ILE B 1 192 ? 11.648 -15.398 -6.648 1 98.19 192 ILE B C 1
ATOM 3290 O O . ILE B 1 192 ? 11.781 -14.297 -6.102 1 98.19 192 ILE B O 1
ATOM 3294 N N . ILE B 1 193 ? 12.617 -16.078 -7.148 1 97.88 193 ILE B N 1
ATOM 3295 C CA . ILE B 1 193 ? 13.984 -15.609 -7.023 1 97.88 193 ILE B CA 1
ATOM 3296 C C . ILE B 1 193 ? 14.148 -14.289 -7.781 1 97.88 193 ILE B C 1
ATOM 3298 O O . ILE B 1 193 ? 14.719 -13.328 -7.258 1 97.88 193 ILE B O 1
ATOM 3302 N N . GLU B 1 194 ? 13.594 -14.258 -8.953 1 98.06 194 GLU B N 1
ATOM 3303 C CA . GLU B 1 194 ? 13.664 -13.039 -9.758 1 98.06 194 GLU B CA 1
ATOM 3304 C C . GLU B 1 194 ? 12.914 -11.891 -9.078 1 98.06 194 GLU B C 1
ATOM 3306 O O . GLU B 1 194 ? 13.375 -10.75 -9.086 1 98.06 194 GLU B O 1
ATOM 3311 N N . TYR B 1 195 ? 11.805 -12.188 -8.523 1 98.25 195 TYR B N 1
ATOM 3312 C CA . TYR B 1 195 ? 11.016 -11.203 -7.797 1 98.25 195 TYR B CA 1
ATOM 3313 C C . TYR B 1 195 ? 11.828 -10.562 -6.684 1 98.25 195 TYR B C 1
ATOM 3315 O O . TYR B 1 195 ? 11.812 -9.336 -6.516 1 98.25 195 TYR B O 1
ATOM 3323 N N . TRP B 1 196 ? 12.523 -11.352 -5.973 1 98.06 196 TRP B N 1
ATOM 3324 C CA . TRP B 1 196 ? 13.297 -10.844 -4.84 1 98.06 196 TRP B CA 1
ATOM 3325 C C . TRP B 1 196 ? 14.477 -10 -5.32 1 98.06 196 TRP B C 1
ATOM 3327 O O . TRP B 1 196 ? 14.875 -9.047 -4.648 1 98.06 196 TRP B O 1
ATOM 3337 N N . THR B 1 197 ? 14.984 -10.352 -6.477 1 97.88 197 THR B N 1
ATOM 3338 C CA . THR B 1 197 ? 16.016 -9.508 -7.078 1 97.88 197 THR B CA 1
ATOM 3339 C C . THR B 1 197 ? 15.453 -8.133 -7.414 1 97.88 197 THR B C 1
ATOM 3341 O O . THR B 1 197 ? 16.094 -7.113 -7.141 1 97.88 197 THR B O 1
ATOM 3344 N N . CYS B 1 198 ? 14.273 -8.141 -7.949 1 97.94 198 CYS B N 1
ATOM 3345 C CA . CYS B 1 198 ? 13.609 -6.887 -8.266 1 97.94 198 CYS B CA 1
ATOM 3346 C C . CYS B 1 198 ? 13.336 -6.078 -7.004 1 97.94 198 CYS B C 1
ATOM 3348 O O . CYS B 1 198 ? 13.523 -4.859 -6.984 1 97.94 198 CYS B O 1
ATOM 3350 N N . LEU B 1 199 ? 12.898 -6.781 -5.969 1 98.19 199 LEU B N 1
ATOM 3351 C CA . LEU B 1 199 ? 12.57 -6.137 -4.703 1 98.19 199 LEU B CA 1
ATOM 3352 C C . LEU B 1 199 ? 13.812 -5.516 -4.066 1 98.19 199 LEU B C 1
ATOM 3354 O O . LEU B 1 199 ? 13.758 -4.398 -3.547 1 98.19 199 LEU B O 1
ATOM 3358 N N . GLN B 1 200 ? 14.906 -6.219 -4.133 1 97.94 200 GLN B N 1
ATOM 3359 C CA . GLN B 1 200 ? 16.172 -5.688 -3.611 1 97.94 200 GLN B CA 1
ATOM 3360 C C . GLN B 1 200 ? 16.594 -4.43 -4.363 1 97.94 200 GLN B C 1
ATOM 3362 O O . GLN B 1 200 ? 17.016 -3.447 -3.754 1 97.94 200 GLN B O 1
ATOM 3367 N N . HIS B 1 201 ? 16.469 -4.531 -5.641 1 98.06 201 HIS B N 1
ATOM 3368 C CA . HIS B 1 201 ? 16.812 -3.387 -6.473 1 98.06 201 HIS B CA 1
ATOM 3369 C C . HIS B 1 201 ? 15.938 -2.182 -6.145 1 98.06 201 HIS B C 1
ATOM 3371 O O . HIS B 1 201 ? 16.438 -1.055 -6.059 1 98.06 201 HIS B O 1
ATOM 3377 N N . PHE B 1 202 ? 14.688 -2.414 -5.953 1 98.38 202 PHE B N 1
ATOM 3378 C CA . PHE B 1 202 ? 13.734 -1.362 -5.613 1 98.38 202 PHE B CA 1
ATOM 3379 C C . PHE B 1 202 ? 14.164 -0.631 -4.348 1 98.38 202 PHE B C 1
ATOM 3381 O O . PHE B 1 202 ? 14.258 0.598 -4.336 1 98.38 202 PHE B O 1
ATOM 3388 N N . HIS B 1 203 ? 14.398 -1.366 -3.314 1 98.5 203 HIS B N 1
ATOM 3389 C CA . HIS B 1 203 ? 14.766 -0.757 -2.039 1 98.5 203 HIS B CA 1
ATOM 3390 C C . HIS B 1 203 ? 16.125 -0.078 -2.125 1 98.5 203 HIS B C 1
ATOM 3392 O O . HIS B 1 203 ? 16.328 1.002 -1.564 1 98.5 203 HIS B O 1
ATOM 3398 N N . GLY B 1 204 ? 17.031 -0.741 -2.836 1 98.31 204 GLY B N 1
ATOM 3399 C CA . GLY B 1 204 ? 18.344 -0.138 -3.016 1 98.31 204 GLY B CA 1
ATOM 3400 C C . GLY B 1 204 ? 18.297 1.188 -3.752 1 98.31 204 GLY B C 1
ATOM 3401 O O . GLY B 1 204 ? 18.891 2.174 -3.307 1 98.31 204 GLY B O 1
ATOM 3402 N N . GLU B 1 205 ? 17.578 1.22 -4.859 1 98.25 205 GLU B N 1
ATOM 3403 C CA . GLU B 1 205 ? 17.453 2.436 -5.656 1 98.25 205 GLU B CA 1
ATOM 3404 C C . GLU B 1 205 ? 16.703 3.523 -4.891 1 98.25 205 GLU B C 1
ATOM 3406 O O . GLU B 1 205 ? 17.016 4.711 -5.023 1 98.25 205 GLU B O 1
ATOM 3411 N N . SER B 1 206 ? 15.711 3.121 -4.129 1 98.25 206 SER B N 1
ATOM 3412 C CA . SER B 1 206 ? 14.945 4.082 -3.34 1 98.25 206 SER B CA 1
ATOM 3413 C C . SER B 1 206 ? 15.82 4.742 -2.279 1 98.25 206 SER B C 1
ATOM 3415 O O . SER B 1 206 ? 15.805 5.969 -2.129 1 98.25 206 SER B O 1
ATOM 3417 N N . ALA B 1 207 ? 16.609 3.904 -1.588 1 97.81 207 ALA B N 1
ATOM 3418 C CA . ALA B 1 207 ? 17.516 4.445 -0.573 1 97.81 207 ALA B CA 1
ATOM 3419 C C . ALA B 1 207 ? 18.531 5.395 -1.193 1 97.81 207 ALA B C 1
ATOM 3421 O O . ALA B 1 207 ? 18.812 6.461 -0.64 1 97.81 207 ALA B O 1
ATOM 3422 N N . LYS B 1 208 ? 19.047 5.047 -2.305 1 97.31 208 LYS B N 1
ATOM 3423 C CA . LYS B 1 208 ? 20.031 5.863 -3.008 1 97.31 208 LYS B CA 1
ATOM 3424 C C . LYS B 1 208 ? 19.422 7.195 -3.445 1 97.31 208 LYS B C 1
ATOM 3426 O O . LYS B 1 208 ? 20.062 8.242 -3.334 1 97.31 208 LYS B O 1
ATOM 3431 N N . ALA B 1 209 ? 18.203 7.082 -3.955 1 97.38 209 ALA B N 1
ATOM 3432 C CA . ALA B 1 209 ? 17.516 8.281 -4.43 1 97.38 209 ALA B CA 1
ATOM 3433 C C . ALA B 1 209 ? 17.297 9.273 -3.291 1 97.38 209 ALA B C 1
ATOM 3435 O O . ALA B 1 209 ? 17.5 10.484 -3.465 1 97.38 209 ALA B O 1
ATOM 3436 N N . ILE B 1 210 ? 16.938 8.75 -2.172 1 97.69 210 ILE B N 1
ATOM 3437 C CA . ILE B 1 210 ? 16.688 9.617 -1.025 1 97.69 210 ILE B CA 1
ATOM 3438 C C . ILE B 1 210 ? 18.016 10.203 -0.535 1 97.69 210 ILE B C 1
ATOM 3440 O O . ILE B 1 210 ? 18.094 11.398 -0.238 1 97.69 210 ILE B O 1
ATOM 3444 N N . ALA B 1 211 ? 19.062 9.398 -0.464 1 96.75 211 ALA B N 1
ATOM 3445 C CA . ALA B 1 211 ? 20.375 9.859 -0.036 1 96.75 211 ALA B CA 1
ATOM 3446 C C . ALA B 1 211 ? 20.891 10.961 -0.961 1 96.75 211 ALA B C 1
ATOM 3448 O O . ALA B 1 211 ? 21.469 11.945 -0.5 1 96.75 211 ALA B O 1
ATOM 3449 N N . ALA B 1 212 ? 20.656 10.797 -2.188 1 96.38 212 ALA B N 1
ATOM 3450 C CA . ALA B 1 212 ? 21.156 11.734 -3.189 1 96.38 212 ALA B CA 1
ATOM 3451 C C . ALA B 1 212 ? 20.453 13.078 -3.078 1 96.38 212 ALA B C 1
ATOM 3453 O O . ALA B 1 212 ? 21.031 14.117 -3.422 1 96.38 212 ALA B O 1
ATOM 3454 N N . ALA B 1 213 ? 19.203 13.047 -2.602 1 95.94 213 ALA B N 1
ATOM 3455 C CA . ALA B 1 213 ? 18.422 14.273 -2.518 1 95.94 213 ALA B CA 1
ATOM 3456 C C . ALA B 1 213 ? 18.906 15.156 -1.371 1 95.94 213 ALA B C 1
ATOM 3458 O O . ALA B 1 213 ? 18.656 16.359 -1.352 1 95.94 213 ALA B O 1
ATOM 3459 N N . ARG B 1 214 ? 19.688 14.742 -0.406 1 94 214 ARG B N 1
ATOM 3460 C CA . ARG B 1 214 ? 20.25 15.477 0.722 1 94 214 ARG B CA 1
ATOM 3461 C C . ARG B 1 214 ? 19.203 16.359 1.378 1 94 214 ARG B C 1
ATOM 3463 O O . ARG B 1 214 ? 19.406 17.562 1.55 1 94 214 ARG B O 1
ATOM 3470 N N . ILE B 1 215 ? 18.094 15.688 1.791 1 94.19 215 ILE B N 1
ATOM 3471 C CA . ILE B 1 215 ? 17 16.406 2.436 1 94.19 215 ILE B CA 1
ATOM 3472 C C . ILE B 1 215 ? 17.391 16.766 3.867 1 94.19 215 ILE B C 1
ATOM 3474 O O . ILE B 1 215 ? 17.5 15.883 4.727 1 94.19 215 ILE B O 1
ATOM 3478 N N . GLN B 1 216 ? 17.797 18.094 4.125 1 90.31 216 GLN B N 1
ATOM 3479 C CA . GLN B 1 216 ? 18.266 18.562 5.426 1 90.31 216 GLN B CA 1
ATOM 3480 C C . GLN B 1 216 ? 17.734 19.953 5.738 1 90.31 216 GLN B C 1
ATOM 3482 O O . GLN B 1 216 ? 17.406 20.719 4.832 1 90.31 216 GLN B O 1
#

Foldseek 3Di:
DDPVLVVLVVVLVVVLVVLVVVVVVLLCVLAVPVVLQVVLPPPDPDDPPRSQSADDPCPQPLSVVLVVLVVVLVVDDPVQNLLSVLSSQLSVQLSVLSRVLSNQLCVLQVLSVCCNVPLVVVLVVLVVVLVVLVVVLVVLVVQLVPDDDPVSVVVSVVVNVVSVVVNVVSSVVSVVSSVCVVVSVVSNVSSVVSSVVSVVVSVVSSVVSSVVSPND/DPPVLVVLVVVLVVVLVVLVVVVVVLLCVLAVPVVLQVVLPPPDPDDPPRSQSADDPCPQPLSVVLVVLVVVLVVDDPVQNLLSVLSSQLSVQLSVLSRVLSNQLCVLQVLSVCCNVPLVVVLVVLVVVLVVLVVVLVVLVVQLVPDDDPVSVVVSVVVNVVSVVVNVVSSVVSVVSSVCVVVSVVSNVSSVVSSVVSVVSSVVSSVVSSVVSPND

Organism: Ascaris lumbricoides (NCBI:txid6252)

Sequence (432 aa):
MNPEFIELVERYDTYKQCADALIDRLETCLQQDRAVIIKGKVPLPCSEAIVHVDAEPGENPYEKLASSLALFYTHLPTDRHASILAAISASKVLANVQRDFQINGRKAIRHLRRFFAVEYKQCMDERAKLDKSRNHMDHIKHEVKMSKTTEKIEKYATLYEQAVGDFDAQANRVLIKLNQLPSIKLAHERDIIEYWTCLQHFHGESAKAIAAARIQMNPEFIELVERYDTYKQCADALIDRLETCLQQDRAVIIKGKVPLPCSEAIVHVDAEPGENPYEKLASSLALFYTHLPTDRHASILAAISASKVLANVQRDFQINGRKAIRHLRRFFAVEYKQCMDERAKLDKSRNHMDHIKHEVKMSKTTEKIEKYATLYEQAVGDFDAQANRVLIKLNQLPSIKLAHERDIIEYWTCLQHFHGESAKAIAAARIQ

Nearest PDB structures (foldseek):
  9g2r-assembly1_A  TM=8.053E-01  e=7.436E-06  Homo sapiens
  9g2r-assembly1_E  TM=7.867E-01  e=8.601E-06  Homo sapiens
  9g2r-assembly1_F  TM=7.742E-01  e=1.044E-05  Homo sapiens
  1i49-assembly1_B  TM=6.712E-01  e=7.670E-03  Homo sapiens
  5sv0-assembly2_J  TM=3.413E-01  e=2.856E+00  Escherichia coli DH1

Solvent-accessible surface area (backbone atoms only — not comparable to full-atom values): 21651 Å² total; per-residue (Å²): 131,59,68,68,56,55,50,46,51,50,50,52,53,52,46,47,55,46,51,52,52,35,50,53,30,53,46,37,62,60,32,51,42,59,70,43,46,53,63,19,61,54,75,53,90,63,91,81,64,74,60,41,55,52,63,57,90,72,61,34,54,32,37,43,30,23,52,33,43,53,56,49,45,74,75,47,58,78,91,58,38,63,31,47,52,24,46,28,52,32,22,48,51,42,35,50,48,49,42,49,32,24,53,51,34,51,56,30,35,41,61,52,52,37,39,69,69,44,54,51,49,52,46,51,50,40,46,50,53,30,51,51,32,46,52,49,28,52,50,35,49,50,50,33,71,68,42,88,45,71,72,52,31,54,53,31,47,55,50,29,54,50,28,48,51,49,30,52,53,35,46,51,55,36,47,55,54,54,67,42,47,68,60,51,51,53,47,35,53,50,17,52,42,44,27,50,52,38,49,29,48,37,22,42,51,44,19,48,46,42,61,71,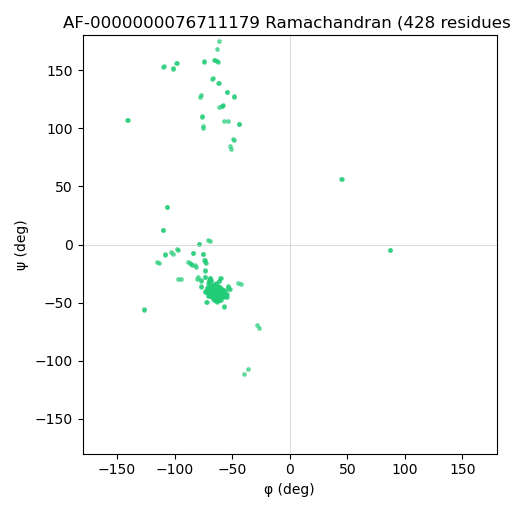38,63,55,101,130,59,68,67,58,55,51,46,52,51,50,52,54,53,46,48,56,47,51,50,50,34,49,54,29,52,46,39,64,61,33,52,42,57,70,43,44,53,63,18,59,54,74,53,90,65,91,80,65,76,58,40,54,52,63,58,92,70,60,34,54,32,38,42,32,23,53,34,44,55,57,49,46,74,74,47,58,76,91,59,38,64,30,49,51,24,46,30,52,31,23,49,52,42,35,50,48,50,41,49,33,23,54,51,33,53,58,30,35,41,61,51,52,39,39,69,71,42,53,51,50,54,45,52,52,40,44,51,53,30,51,51,33,46,52,50,28,52,51,35,49,50,49,35,71,69,42,88,46,72,71,52,30,53,54,32,48,55,50,28,54,50,28,48,51,50,30,52,55,35,47,49,54,36,48,55,52,55,68,40,47,67,59,52,51,52,48,35,51,50,18,51,42,45,27,51,52,38,51,30,48,37,22,43,50,44,20,49,44,42,60,71,37,62,55,101

Radius of gyration: 34.17 Å; Cα contacts (8 Å, |Δi|>4): 450; chains: 2; bounding box: 57×118×71 Å

InterPro domains:
  IPR004148 BAR domain [PF03114] (2-188)
  IPR027267 AH/BAR domain superfamily [G3DSA:1.20.1270.60] (1-216)
  IPR027267 AH/BAR domain superfamily [SSF103657] (2-210)

pLDDT: mean 92.8, std 11.17, range [40.03, 98.5]

Secondary structure (DSSP, 8-state):
--HHHHHHHHHHHHHHHHHHHHHHHHHHHH---HHHHHHHHS--SSTT-----SPPTTTSHHHHHHHHHHHHHTTS-GGGHHHHHHHHHHHHHHHHHHHHHHHHHHHHTHHHHHIIIIIHHHHHHHHHHHHHHHHHHHHHHHHHHH--SHHHHHHHHHHHHHHHHHHHHHHHHHHHHHTTHHHHHHHHHHHHHHHHHHHHHHHHHHHHHHHHHT--/--HHHHHHHHHHHHHHHHHHHHHHHHHHHH---HHHHHHHHS--SSTT-----SPPTTTSHHHHHHHHHHHHHTTS-GGGHHHHHHHHHHHHHHHHHHHHHHHHHHHHTHHHHHIIIIIHHHHHHHHHHHHHHHHHHHHHHHHHHH--SHHHHHHHHHHHHHHHHHHHHHHHHHHHHHTTHHHHHHHHHHHHHHHHHHHHHHHHHHHHHHHHHT--